Protein AF-A0A0G0LJ82-F1 (afdb_monomer_lite)

pLDDT: mean 88.76, std 12.35, range [34.19, 98.5]

Secondary structure (DSSP, 8-state):
-----S-HHHHHHHHHHHHHHHHHHHHHTTS-HHHHHHHHHHHHHHHHHHHHHHHHH-SS---HHHHHHHHHHHHHHHTT-S---HHHHHHHHHH-GGGGGSS-S-HHHHHHHHHHHHHHHHHHHHHHHHTTS-TTTTPPPEEEEE-TTSSEEEEEE-SHHHHHHHHHHHTS-S--SHHHHHHHHHTSEEEEEEEEPPEE-TTT--EE---EEEEEEEETTTTEEEEEEETTTEEP-TTSTTHHHHHHHHHHHTT-B-TTS-B----EE-GGGGTT----TTEEEETTEEEETTT--TTS---EEEEPP----TTS-HHHHHHHHHHHH-----GGGEESSGGG--TT--EEES---TTHHHH--TT--EEESSTTT-EEEEEEEEE-S--HHHHHHHHHHTT-EE-HHHHHHHHSTT----SS-EEEEEEEEETGGGT-SS--BHHHHHHHHHHTTEEPBPTTHHHHHHHH--SPPTT-EEEE-B--EE-TTS-EEEEEEEEETTEEEEEEEE--TT-B--TTSEEEEEEP-

Structure (mmCIF, N/CA/C/O backbone):
data_AF-A0A0G0LJ82-F1
#
_entry.id   AF-A0A0G0LJ82-F1
#
loop_
_atom_site.group_PDB
_atom_site.id
_atom_site.type_symbol
_atom_site.label_atom_id
_atom_site.label_alt_id
_atom_site.label_comp_id
_atom_site.label_asym_id
_atom_site.label_entity_id
_atom_site.label_seq_id
_atom_site.pdbx_PDB_ins_code
_atom_site.Cartn_x
_atom_site.Cartn_y
_atom_site.Cartn_z
_atom_site.occupancy
_atom_site.B_iso_or_equiv
_atom_site.auth_seq_id
_atom_site.auth_comp_id
_atom_site.auth_asym_id
_atom_site.auth_atom_id
_atom_site.pdbx_PDB_model_num
ATOM 1 N N . MET A 1 1 ? -52.781 -1.828 79.145 1.00 39.81 1 MET A N 1
ATOM 2 C CA . MET A 1 1 ? -52.392 -2.039 77.735 1.00 39.81 1 MET A CA 1
ATOM 3 C C . MET A 1 1 ? -51.006 -1.449 77.574 1.00 39.81 1 MET A C 1
ATOM 5 O O . MET A 1 1 ? -50.874 -0.244 77.427 1.00 39.81 1 MET A O 1
ATOM 9 N N . GLU A 1 2 ? -49.986 -2.283 77.754 1.00 34.19 2 GLU A N 1
ATOM 10 C CA . GLU A 1 2 ? -48.583 -1.895 77.612 1.00 34.19 2 GLU A CA 1
ATOM 11 C C . GLU A 1 2 ? -48.216 -1.796 76.129 1.00 34.19 2 GLU A C 1
ATOM 13 O O . GLU A 1 2 ? -48.426 -2.725 75.348 1.00 34.19 2 GLU A O 1
ATOM 18 N N . THR A 1 3 ? -47.672 -0.646 75.749 1.00 43.41 3 THR A N 1
ATOM 19 C CA . THR A 1 3 ? -47.044 -0.388 74.456 1.00 43.41 3 THR A CA 1
ATOM 20 C C . THR A 1 3 ? -45.694 -1.102 74.394 1.00 43.41 3 THR A C 1
ATOM 22 O O . THR A 1 3 ? -44.782 -0.774 75.152 1.00 43.41 3 THR A O 1
ATOM 25 N N . ARG A 1 4 ? -45.559 -2.077 73.487 1.00 34.19 4 ARG A N 1
ATOM 26 C CA . ARG A 1 4 ? -44.275 -2.722 73.166 1.00 34.19 4 ARG A CA 1
ATOM 27 C C . ARG A 1 4 ? -43.331 -1.724 72.474 1.00 34.19 4 ARG A C 1
ATOM 29 O O . ARG A 1 4 ? -43.790 -1.014 71.579 1.00 34.19 4 ARG A O 1
ATOM 36 N N . PRO A 1 5 ? -42.035 -1.682 72.828 1.00 40.28 5 PRO A N 1
ATOM 37 C CA . PRO A 1 5 ? -41.072 -0.799 72.186 1.00 40.28 5 PRO A CA 1
ATOM 38 C C . PRO A 1 5 ? -40.568 -1.359 70.846 1.00 40.28 5 PRO A C 1
ATOM 40 O O . PRO A 1 5 ? -40.416 -2.561 70.641 1.00 40.28 5 PRO A O 1
ATOM 43 N N . SER A 1 6 ? -40.298 -0.428 69.940 1.00 47.31 6 SER A N 1
ATOM 44 C CA . SER A 1 6 ? -39.827 -0.547 68.560 1.00 47.31 6 SER A CA 1
ATOM 45 C C . SER A 1 6 ? -38.332 -0.896 68.447 1.00 47.31 6 SER A C 1
ATOM 47 O O . SER A 1 6 ? -37.553 -0.121 67.897 1.00 47.31 6 SER A O 1
ATOM 49 N N . THR A 1 7 ? -37.901 -2.038 68.985 1.00 44.19 7 THR A N 1
ATOM 50 C CA . THR A 1 7 ? -36.481 -2.460 68.980 1.00 44.19 7 THR A CA 1
ATOM 51 C C . THR A 1 7 ? -36.127 -3.523 67.933 1.00 44.19 7 THR A C 1
ATOM 53 O O . THR A 1 7 ? -34.950 -3.701 67.628 1.00 44.19 7 THR A O 1
ATOM 56 N N . GLU A 1 8 ? -37.102 -4.195 67.311 1.00 40.41 8 GLU A N 1
ATOM 57 C CA . GLU A 1 8 ? -36.822 -5.272 66.339 1.00 40.41 8 GLU A CA 1
ATOM 58 C C . GLU A 1 8 ? -36.464 -4.780 64.924 1.00 40.41 8 GLU A C 1
ATOM 60 O O . GLU A 1 8 ? -35.706 -5.455 64.232 1.00 40.41 8 GLU A O 1
ATOM 65 N N . HIS A 1 9 ? -36.922 -3.595 64.496 1.00 43.38 9 HIS A N 1
ATOM 66 C CA . HIS A 1 9 ? -36.594 -3.062 63.159 1.00 43.38 9 HIS A CA 1
ATOM 67 C C . HIS A 1 9 ? -35.126 -2.595 63.058 1.00 43.38 9 HIS A C 1
ATOM 69 O O . HIS A 1 9 ? -34.461 -2.851 62.063 1.00 43.38 9 HIS A O 1
ATOM 75 N N . SER A 1 10 ? -34.572 -2.018 64.131 1.00 49.50 10 SER A N 1
ATOM 76 C CA . SER A 1 10 ? -33.207 -1.459 64.159 1.00 49.50 10 SER A CA 1
ATOM 77 C C . SER A 1 10 ? -32.081 -2.513 64.154 1.00 49.50 10 SER A C 1
ATOM 79 O O . SER A 1 10 ? -30.975 -2.225 63.693 1.00 49.50 10 SER A O 1
ATOM 81 N N . MET A 1 11 ? -32.326 -3.738 64.639 1.00 47.19 11 MET A N 1
ATOM 82 C CA . MET A 1 11 ? -31.302 -4.798 64.672 1.00 47.19 11 MET A CA 1
ATOM 83 C C . MET A 1 11 ? -31.089 -5.494 63.317 1.00 47.19 11 MET A C 1
ATOM 85 O O . MET A 1 11 ? -30.015 -6.057 63.085 1.00 47.19 11 MET A O 1
ATOM 89 N N . GLY A 1 12 ? -32.092 -5.475 62.430 1.00 54.50 12 GLY A N 1
ATOM 90 C CA . GLY A 1 12 ? -32.009 -6.060 61.087 1.00 54.50 12 GLY A CA 1
ATOM 91 C C . GLY A 1 12 ? -31.089 -5.271 60.155 1.00 54.50 12 GLY A C 1
ATOM 92 O O . GLY A 1 12 ? -30.239 -5.864 59.488 1.00 54.50 12 GLY A O 1
ATOM 93 N N . ASP A 1 13 ? -31.194 -3.942 60.190 1.00 60.66 13 ASP A N 1
ATOM 94 C CA . ASP A 1 13 ? -30.430 -3.024 59.336 1.00 60.66 13 ASP A CA 1
ATOM 95 C C . ASP A 1 13 ? -28.929 -3.015 59.677 1.00 60.66 13 ASP A C 1
ATOM 97 O O . ASP A 1 13 ? -28.075 -3.071 58.787 1.00 60.66 13 ASP A O 1
ATOM 101 N N . SER A 1 14 ? -28.582 -3.089 60.969 1.00 71.94 14 SER A N 1
ATOM 102 C CA . SER A 1 14 ? -27.181 -3.096 61.423 1.00 71.94 14 SER A CA 1
ATOM 103 C C . SER A 1 14 ? -26.389 -4.313 60.909 1.00 71.94 14 SER A C 1
ATOM 105 O O . SER A 1 14 ? -25.260 -4.181 60.433 1.00 71.94 14 SER A O 1
ATOM 107 N N . ARG A 1 15 ? -27.003 -5.509 60.897 1.00 81.50 15 ARG A N 1
ATOM 108 C CA . ARG A 1 15 ? -26.353 -6.742 60.399 1.00 81.50 15 ARG A CA 1
ATOM 109 C C . ARG A 1 15 ? -26.094 -6.709 58.893 1.00 81.50 15 ARG A C 1
ATOM 111 O O . ARG A 1 15 ? -25.115 -7.289 58.417 1.00 81.50 15 ARG A O 1
ATOM 118 N N . VAL A 1 16 ? -26.975 -6.065 58.129 1.00 82.25 16 VAL A N 1
ATOM 119 C CA . VAL A 1 16 ? -26.811 -5.923 56.676 1.00 82.25 16 VAL A CA 1
ATOM 120 C C . VAL A 1 16 ? -25.646 -4.984 56.372 1.00 82.25 16 VAL A C 1
ATOM 122 O O . VAL A 1 16 ? -24.791 -5.332 55.555 1.00 82.25 16 VAL A O 1
ATOM 125 N N . ILE A 1 17 ? -25.560 -3.848 57.066 1.00 89.44 17 ILE A N 1
ATOM 126 C CA . ILE A 1 17 ? -24.469 -2.878 56.910 1.00 89.44 17 ILE A CA 1
ATOM 127 C C . ILE A 1 17 ? -23.119 -3.503 57.288 1.00 89.44 17 ILE A C 1
ATOM 129 O O . ILE A 1 17 ? -22.165 -3.398 56.516 1.00 89.44 17 ILE A O 1
ATOM 133 N N . GLU A 1 18 ? -23.037 -4.226 58.410 1.00 91.12 18 GLU A N 1
ATOM 134 C CA . GLU A 1 18 ? -21.818 -4.946 58.812 1.00 91.12 18 GLU A CA 1
ATOM 135 C C . GLU A 1 18 ? -21.355 -5.940 57.743 1.00 91.12 18 GLU A C 1
ATOM 137 O O . GLU A 1 18 ? -20.173 -5.980 57.391 1.00 91.12 18 GLU A O 1
ATOM 142 N N . LYS A 1 19 ? -22.288 -6.707 57.164 1.00 93.12 19 LYS A N 1
ATOM 143 C CA . LYS A 1 19 ? -21.983 -7.638 56.072 1.00 93.12 19 LYS A CA 1
ATOM 144 C C . LYS A 1 19 ? -21.425 -6.909 54.846 1.00 93.12 19 LYS A C 1
ATOM 146 O O . LYS A 1 19 ? -20.472 -7.395 54.234 1.00 93.12 19 LYS A O 1
ATOM 151 N N . MET A 1 20 ? -22.006 -5.769 54.470 1.00 95.06 20 MET A N 1
ATOM 152 C CA . MET A 1 20 ? -21.538 -4.984 53.322 1.00 95.06 20 MET A CA 1
ATOM 153 C C . MET A 1 20 ? -20.147 -4.392 53.568 1.00 95.06 20 MET A C 1
ATOM 155 O O . MET A 1 20 ? -19.286 -4.487 52.693 1.00 95.06 20 MET A O 1
ATOM 1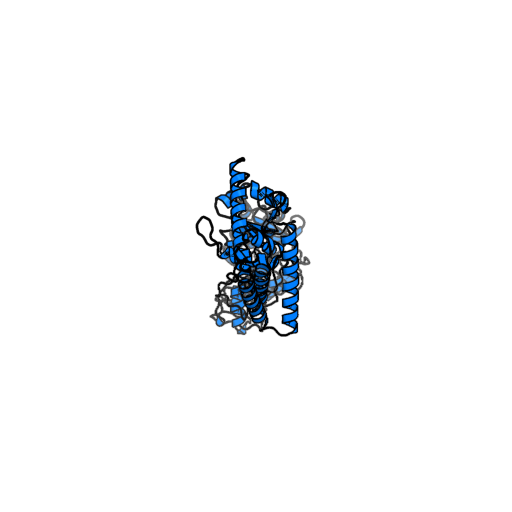59 N N . ASN A 1 21 ? -19.903 -3.857 54.766 1.00 92.50 21 ASN A N 1
ATOM 160 C CA . ASN A 1 21 ? -18.605 -3.308 55.164 1.00 92.50 21 ASN A CA 1
ATOM 161 C C . ASN A 1 21 ? -17.521 -4.391 55.209 1.00 92.50 21 ASN A C 1
ATOM 163 O O . ASN A 1 21 ? -16.420 -4.177 54.712 1.00 92.50 21 ASN A O 1
ATOM 167 N N . LYS A 1 22 ? -17.839 -5.593 55.703 1.00 94.06 22 LYS A N 1
ATOM 168 C CA . LYS A 1 22 ? -16.911 -6.728 55.637 1.00 94.06 22 LYS A CA 1
ATOM 169 C C . LYS A 1 22 ? -16.551 -7.078 54.191 1.00 94.06 22 LYS A C 1
ATOM 171 O O . LYS A 1 22 ? -15.378 -7.231 53.870 1.00 94.06 22 LYS A O 1
ATOM 176 N N . GLY A 1 23 ? -17.542 -7.137 53.300 1.00 94.50 23 GLY A N 1
ATOM 177 C CA . GLY A 1 23 ? -17.295 -7.377 51.877 1.00 94.50 23 GLY A CA 1
ATOM 178 C C . GLY A 1 23 ? -16.470 -6.271 51.204 1.00 94.50 23 GLY A C 1
ATOM 179 O O . GLY A 1 23 ? -15.741 -6.543 50.251 1.00 94.50 23 GLY A O 1
ATOM 180 N N . TYR A 1 24 ? -16.592 -5.027 51.676 1.00 95.62 24 TYR A N 1
ATOM 181 C CA . TYR A 1 24 ? -15.817 -3.887 51.186 1.00 95.62 24 TYR A CA 1
ATOM 182 C C . TYR A 1 24 ? -14.336 -4.057 51.537 1.00 95.62 24 TYR A C 1
ATOM 184 O O . TYR A 1 24 ? -13.478 -3.959 50.660 1.00 95.62 24 TYR A O 1
ATOM 192 N N . GLU A 1 25 ? -14.057 -4.406 52.793 1.00 95.56 25 GLU A N 1
ATOM 193 C CA . GLU A 1 25 ? -12.710 -4.716 53.273 1.00 95.56 25 GLU A CA 1
ATOM 194 C C . GLU A 1 25 ? -12.095 -5.898 52.516 1.00 95.56 25 GLU A C 1
ATOM 196 O O . GLU A 1 25 ? -10.965 -5.815 52.039 1.00 95.56 25 GLU A O 1
ATOM 201 N N . GLU A 1 26 ? -12.861 -6.974 52.319 1.00 95.00 26 GLU A N 1
ATOM 202 C CA . GLU A 1 26 ? -12.429 -8.150 51.554 1.00 95.00 26 GLU A CA 1
ATOM 203 C C . GLU A 1 26 ? -12.085 -7.813 50.093 1.00 95.00 26 GLU A C 1
ATOM 205 O O . GLU A 1 26 ? -11.117 -8.345 49.547 1.00 95.00 26 GLU A O 1
ATOM 210 N N . ALA A 1 27 ? -12.836 -6.911 49.452 1.00 92.94 27 ALA A N 1
ATOM 211 C CA . ALA A 1 27 ? -12.567 -6.493 48.075 1.00 92.94 27 ALA A CA 1
ATOM 212 C C . ALA A 1 27 ? -11.239 -5.726 47.936 1.00 92.94 27 ALA A C 1
ATOM 214 O O . ALA A 1 27 ? -10.601 -5.784 46.880 1.00 92.94 27 ALA A O 1
ATOM 215 N N . LEU A 1 28 ? -10.816 -5.025 48.992 1.00 94.12 28 LEU A N 1
ATOM 216 C CA . LEU A 1 28 ? -9.599 -4.212 49.010 1.00 94.12 28 LEU A CA 1
ATOM 217 C C . LEU A 1 28 ? -8.392 -4.909 49.654 1.00 94.12 28 LEU A C 1
ATOM 219 O O . LEU A 1 28 ? -7.258 -4.498 49.405 1.00 94.12 28 LEU A O 1
ATOM 223 N N . ALA A 1 29 ? -8.611 -5.977 50.426 1.00 93.94 29 ALA A N 1
ATOM 224 C CA . ALA A 1 29 ? -7.572 -6.749 51.110 1.00 93.94 29 ALA A CA 1
ATOM 225 C C . ALA A 1 29 ? -6.389 -7.208 50.224 1.00 93.94 29 ALA A C 1
ATOM 227 O O . ALA A 1 29 ? -5.268 -7.231 50.730 1.00 93.94 29 ALA A O 1
ATOM 228 N N . PRO A 1 30 ? -6.563 -7.536 48.924 1.00 94.62 30 PRO A N 1
ATOM 229 C CA . PRO A 1 30 ? -5.444 -7.958 48.077 1.00 94.62 30 PRO A CA 1
ATOM 230 C C . PRO A 1 30 ? -4.421 -6.859 47.733 1.00 94.62 30 PRO A C 1
ATOM 232 O O . PRO A 1 30 ? -3.380 -7.165 47.151 1.00 94.62 30 PRO A O 1
ATOM 235 N N . PHE A 1 31 ? -4.706 -5.581 48.007 1.00 92.94 31 PHE A N 1
ATOM 236 C CA . PHE A 1 31 ? -3.845 -4.468 47.599 1.00 92.94 31 PHE A CA 1
ATOM 237 C C . PHE A 1 31 ? -2.813 -4.089 48.669 1.00 92.94 31 PHE A C 1
ATOM 239 O O . PHE A 1 31 ? -3.089 -4.122 49.866 1.00 92.94 31 PHE A O 1
ATOM 246 N N . SER A 1 32 ? -1.627 -3.646 48.229 1.00 94.62 32 SER A N 1
ATOM 247 C CA . SER A 1 32 ? -0.642 -3.017 49.120 1.00 94.62 32 SER A CA 1
ATOM 248 C C . SER A 1 32 ? -1.210 -1.733 49.747 1.00 94.62 32 SER A C 1
ATOM 250 O O . SER A 1 32 ? -2.084 -1.115 49.132 1.00 94.62 32 SER A O 1
ATOM 252 N N . PRO A 1 33 ? -0.702 -1.272 50.907 1.00 94.00 33 PRO A N 1
ATOM 253 C CA . PRO A 1 33 ? -1.230 -0.089 51.595 1.00 94.00 33 PRO A CA 1
ATOM 254 C C . PRO A 1 33 ? -1.361 1.151 50.695 1.00 94.00 33 PRO A C 1
ATOM 256 O O . PRO A 1 33 ? -2.408 1.791 50.661 1.00 94.00 33 PRO A O 1
ATOM 259 N N . GLU A 1 34 ? -0.344 1.436 49.880 1.00 91.62 34 GLU A N 1
ATOM 260 C CA . GLU A 1 34 ? -0.338 2.571 48.945 1.00 91.62 34 GLU A CA 1
ATOM 261 C C . GLU A 1 34 ? -1.394 2.437 47.836 1.00 91.62 34 GLU A C 1
ATOM 263 O O . GLU A 1 34 ? -2.085 3.397 47.491 1.00 91.62 34 GLU A O 1
ATOM 268 N N . LYS A 1 35 ? -1.538 1.236 47.255 1.00 91.25 35 LYS A N 1
ATOM 269 C CA . LYS A 1 35 ? -2.548 0.980 46.216 1.00 91.25 35 LYS A CA 1
ATOM 270 C C . LYS A 1 35 ? -3.949 1.011 46.806 1.00 91.25 35 LYS A C 1
ATOM 272 O O . LYS A 1 35 ? -4.850 1.574 46.192 1.00 91.25 35 LYS A O 1
ATOM 277 N N . ARG A 1 36 ? -4.118 0.445 47.999 1.00 95.00 36 ARG A N 1
ATOM 278 C CA . ARG A 1 36 ? -5.369 0.459 48.748 1.00 95.00 36 ARG A CA 1
ATOM 279 C C . ARG A 1 36 ? -5.824 1.892 49.019 1.00 95.00 36 ARG A C 1
ATOM 281 O O . ARG A 1 36 ? -6.956 2.219 48.685 1.00 95.00 36 ARG A O 1
ATOM 288 N N . GLN A 1 37 ? -4.927 2.763 49.483 1.00 94.06 37 GLN A N 1
ATOM 289 C CA . GLN A 1 37 ? -5.230 4.177 49.712 1.00 94.06 37 GLN A CA 1
ATOM 290 C C . GLN A 1 37 ? -5.718 4.883 48.436 1.00 94.06 37 GLN A C 1
ATOM 292 O O . GLN A 1 37 ? -6.718 5.600 48.465 1.00 94.06 37 GLN A O 1
ATOM 297 N N . LYS A 1 38 ? -5.064 4.642 47.289 1.00 92.81 38 LYS A N 1
ATOM 298 C CA . LYS A 1 38 ? -5.510 5.189 45.994 1.00 92.81 38 LYS A CA 1
ATOM 299 C C . LYS A 1 38 ? -6.905 4.690 45.604 1.00 92.81 38 LYS A C 1
ATOM 301 O O . LYS A 1 38 ? -7.732 5.484 45.161 1.00 92.81 38 LYS A O 1
ATOM 306 N N . LYS A 1 39 ? -7.184 3.394 45.791 1.00 93.56 39 LYS A N 1
ATOM 307 C CA . LYS A 1 39 ? -8.504 2.803 45.510 1.00 93.56 39 LYS A CA 1
ATOM 308 C C . LYS A 1 39 ? -9.583 3.386 46.420 1.00 93.56 39 LYS A C 1
ATOM 310 O O . LYS A 1 39 ? -10.642 3.762 45.931 1.00 93.56 39 LYS A O 1
ATOM 315 N N . GLU A 1 40 ? -9.310 3.520 47.714 1.00 95.88 40 GLU A N 1
ATOM 316 C CA . GLU A 1 40 ? -10.223 4.141 48.681 1.00 95.88 40 GLU A CA 1
ATOM 317 C C . GLU A 1 40 ? -10.513 5.602 48.327 1.00 95.88 40 GLU A C 1
ATOM 319 O O . GLU A 1 40 ? -11.665 6.031 48.377 1.00 95.88 40 GLU A O 1
ATOM 324 N N . GLN A 1 41 ? -9.498 6.361 47.903 1.00 95.00 41 GLN A N 1
ATOM 325 C CA . GLN A 1 41 ? -9.680 7.736 47.443 1.00 95.00 41 GLN A CA 1
ATOM 326 C C . GLN A 1 41 ? -10.585 7.799 46.207 1.00 95.00 41 GLN A C 1
ATOM 328 O O . GLN A 1 41 ? -11.512 8.607 46.166 1.00 95.00 41 GLN A O 1
ATOM 333 N N . LEU A 1 42 ? -10.366 6.918 45.228 1.00 92.94 42 LEU A N 1
ATOM 334 C CA . LEU A 1 42 ? -11.190 6.833 44.025 1.00 92.94 42 LEU A CA 1
ATOM 335 C C . LEU A 1 42 ? -12.648 6.485 44.363 1.00 92.94 42 LEU A C 1
ATOM 337 O O . LEU A 1 42 ? -13.562 7.195 43.945 1.00 92.94 42 LEU A O 1
ATOM 341 N N . ILE A 1 43 ? -12.858 5.460 45.194 1.00 96.75 43 ILE A N 1
ATOM 342 C CA . ILE A 1 43 ? -14.182 5.058 45.685 1.00 96.75 43 ILE A CA 1
ATOM 343 C C . ILE A 1 43 ? -14.879 6.224 46.379 1.00 96.75 43 ILE A C 1
ATOM 345 O O . ILE A 1 43 ? -16.030 6.516 46.063 1.00 96.75 43 ILE A O 1
ATOM 349 N N . ASN A 1 44 ? -14.200 6.885 47.318 1.00 95.44 44 ASN A N 1
ATOM 350 C CA . ASN A 1 44 ? -14.780 7.977 48.091 1.00 95.44 44 ASN A CA 1
ATOM 351 C C . ASN A 1 44 ? -15.142 9.158 47.188 1.00 95.44 44 ASN A C 1
ATOM 353 O O . ASN A 1 44 ? -16.251 9.674 47.295 1.00 95.44 44 ASN A O 1
ATOM 357 N N . ASN A 1 45 ? -14.268 9.537 46.255 1.00 94.12 45 ASN A N 1
ATOM 358 C CA . ASN A 1 45 ? -14.539 10.618 45.310 1.00 94.12 45 ASN A CA 1
ATOM 359 C C . ASN A 1 45 ? -15.754 10.303 44.425 1.00 94.12 45 ASN A C 1
ATOM 361 O O . ASN A 1 45 ? -16.657 11.132 44.293 1.00 94.12 45 ASN A O 1
ATOM 365 N N . THR A 1 46 ? -15.819 9.093 43.856 1.00 93.50 46 THR A N 1
ATOM 366 C CA . THR A 1 46 ? -16.967 8.666 43.043 1.00 93.50 46 THR A CA 1
ATOM 367 C C . THR A 1 46 ? -18.245 8.608 43.877 1.00 93.50 46 THR A C 1
ATOM 369 O O . THR A 1 46 ? -19.273 9.134 43.459 1.00 93.50 46 THR A O 1
ATOM 372 N N . PHE A 1 47 ? -18.191 8.019 45.072 1.00 96.06 47 PHE A N 1
ATOM 373 C CA . PHE A 1 47 ? -19.338 7.907 45.968 1.00 96.06 47 PHE A CA 1
ATOM 374 C C . PHE A 1 47 ? -19.883 9.276 46.384 1.00 96.06 47 PHE A C 1
ATOM 376 O O . PHE A 1 47 ? -21.095 9.478 46.340 1.00 96.06 47 PHE A O 1
ATOM 383 N N . GLN A 1 48 ? -19.012 10.221 46.752 1.00 93.62 48 GLN A N 1
ATOM 384 C CA . GLN A 1 48 ? -19.417 11.576 47.133 1.00 93.62 48 GLN A CA 1
ATOM 385 C C . GLN A 1 48 ? -20.067 12.308 45.956 1.00 93.62 48 GLN A C 1
ATOM 387 O O . GLN A 1 48 ? -21.150 12.871 46.106 1.00 93.62 48 GLN A O 1
ATOM 392 N N . SER A 1 49 ? -19.468 12.214 44.764 1.00 91.38 49 SER A N 1
ATOM 393 C CA . SER A 1 49 ? -20.039 12.791 43.542 1.00 91.38 49 SER A CA 1
ATOM 394 C C . SER A 1 49 ? -21.436 12.235 43.239 1.00 91.38 49 SER A C 1
ATOM 396 O O . SER A 1 49 ? -22.369 12.999 42.989 1.00 91.38 49 SER A O 1
ATOM 398 N N . LEU A 1 50 ? -21.610 10.911 43.311 1.00 91.75 50 LEU A N 1
ATOM 399 C CA . LEU A 1 50 ? -22.906 10.264 43.093 1.00 91.75 50 LEU A CA 1
ATOM 400 C C . LEU A 1 50 ? -23.926 10.663 44.162 1.00 91.75 50 LEU A C 1
ATOM 402 O O . LEU A 1 50 ? -25.043 11.037 43.820 1.00 91.75 50 LEU A O 1
ATOM 406 N N . SER A 1 51 ? -23.539 10.624 45.437 1.00 90.12 51 SER A N 1
ATOM 407 C CA . SER A 1 51 ? -24.426 10.950 46.560 1.00 90.12 51 SER A CA 1
ATOM 408 C C . SER A 1 51 ? -24.941 12.383 46.461 1.00 90.12 51 SER A C 1
ATOM 410 O O . SER A 1 51 ? -26.141 12.609 46.592 1.00 90.12 51 SER A O 1
ATOM 412 N N . GLN A 1 52 ? -24.067 13.340 46.132 1.00 88.69 52 GLN A N 1
ATOM 413 C CA . GLN A 1 52 ? -24.452 14.736 45.938 1.00 88.69 52 GLN A CA 1
ATOM 414 C C . GLN A 1 52 ? -25.439 14.904 44.773 1.00 88.69 52 GLN A C 1
ATOM 416 O O . GLN A 1 52 ? -26.442 15.608 44.904 1.00 88.69 52 GLN A O 1
ATOM 421 N N . ARG A 1 53 ? -25.185 14.241 43.637 1.00 88.56 53 ARG A N 1
ATOM 422 C CA . ARG A 1 53 ? -26.069 14.295 42.461 1.00 88.56 53 ARG A CA 1
ATOM 423 C C . ARG A 1 53 ? -27.433 13.663 42.735 1.00 88.56 53 ARG A C 1
ATOM 425 O O . ARG A 1 53 ? -28.446 14.215 42.314 1.00 88.56 53 ARG A O 1
ATOM 432 N N . ILE A 1 54 ? -27.470 12.544 43.459 1.00 87.50 54 ILE A N 1
ATOM 433 C CA . ILE A 1 54 ? -28.719 11.856 43.815 1.00 87.50 54 ILE A CA 1
ATOM 434 C C . ILE A 1 54 ? -29.527 12.699 44.804 1.00 87.50 54 ILE A C 1
ATOM 436 O O . ILE A 1 54 ? -30.709 12.936 44.561 1.00 87.50 54 ILE A O 1
ATOM 440 N N . ALA A 1 55 ? -28.879 13.239 45.841 1.00 84.56 55 ALA A N 1
ATOM 441 C CA . ALA A 1 55 ? -29.517 14.134 46.807 1.00 84.56 55 ALA A CA 1
ATOM 442 C C . ALA A 1 55 ? -30.098 15.394 46.143 1.00 84.56 55 ALA A C 1
ATOM 444 O O . ALA A 1 55 ? -31.181 15.838 46.506 1.00 84.56 55 ALA A O 1
ATOM 445 N N . THR A 1 56 ? -29.405 15.943 45.139 1.00 84.50 56 THR A N 1
ATOM 446 C CA . THR A 1 56 ? -29.867 17.125 44.391 1.00 84.50 56 THR A CA 1
ATOM 447 C C . THR A 1 56 ? -31.088 16.821 43.519 1.00 84.50 56 THR A C 1
ATOM 449 O O . THR A 1 56 ? -31.934 17.688 43.322 1.00 84.50 56 THR A O 1
ATOM 452 N N . ARG A 1 57 ? -31.181 15.606 42.965 1.00 79.81 57 ARG A N 1
ATOM 453 C CA . ARG A 1 57 ? -32.250 15.222 42.036 1.00 79.81 57 ARG A CA 1
ATOM 454 C C . ARG A 1 57 ? -33.540 14.801 42.748 1.00 79.81 57 ARG A C 1
ATOM 456 O O . ARG A 1 57 ? -34.613 15.094 42.244 1.00 79.81 57 ARG A O 1
ATOM 463 N N . GLY A 1 58 ? -33.437 14.141 43.905 1.00 74.31 58 GLY A N 1
ATOM 464 C CA . GLY A 1 58 ? -34.586 13.788 44.753 1.00 74.31 58 GLY A CA 1
ATOM 465 C C . GLY A 1 58 ? -35.414 12.572 44.303 1.00 74.31 58 GLY A C 1
ATOM 466 O O . GLY A 1 58 ? -36.399 12.244 44.956 1.00 74.31 58 GLY A O 1
ATOM 467 N N . ASP A 1 59 ? -35.018 11.879 43.229 1.00 69.38 59 ASP A N 1
ATOM 468 C CA . ASP A 1 59 ? -35.785 10.762 42.644 1.00 69.38 59 ASP A CA 1
ATOM 469 C C . ASP A 1 59 ? -35.781 9.481 43.504 1.00 69.38 59 ASP A C 1
ATOM 471 O O . ASP A 1 59 ? -36.683 8.650 43.389 1.00 69.38 59 ASP A O 1
ATOM 475 N N . PHE A 1 60 ? -34.759 9.279 44.345 1.00 80.31 60 PHE A N 1
ATOM 476 C CA . PHE A 1 60 ? -34.694 8.165 45.294 1.00 80.31 60 PHE A CA 1
ATOM 477 C C . PHE A 1 60 ? -33.724 8.448 46.448 1.00 80.31 60 PHE A C 1
ATOM 479 O O . PHE A 1 60 ? -32.748 9.182 46.298 1.00 80.31 60 PHE A O 1
ATOM 486 N N . GLU A 1 61 ? -33.975 7.820 47.598 1.00 84.69 61 GLU A N 1
ATOM 487 C CA . GLU A 1 61 ? -33.171 7.991 48.809 1.00 84.69 61 GLU A CA 1
ATOM 488 C C . GLU A 1 61 ? -32.010 6.984 48.891 1.00 84.69 61 GLU A C 1
ATOM 490 O O . GLU A 1 61 ? -32.165 5.787 48.606 1.00 84.69 61 GLU A O 1
ATOM 495 N N . LEU A 1 62 ? -30.841 7.477 49.311 1.00 88.56 62 LEU A N 1
ATOM 496 C CA . LEU A 1 62 ? -29.646 6.687 49.618 1.00 88.56 62 LEU A CA 1
ATOM 497 C C . LEU A 1 62 ? -29.581 6.422 51.129 1.00 88.56 62 LEU A C 1
ATOM 499 O O . LEU A 1 62 ? -28.821 7.067 51.853 1.00 88.56 62 LEU A O 1
ATOM 503 N N . THR A 1 63 ? -30.391 5.467 51.591 1.00 91.69 63 THR A N 1
ATOM 504 C CA . THR A 1 63 ? -30.375 4.997 52.986 1.00 91.69 63 THR A CA 1
ATOM 505 C C . THR A 1 63 ? -28.994 4.437 53.365 1.00 91.69 63 THR A C 1
ATOM 507 O O . THR A 1 63 ? -28.221 4.066 52.470 1.00 91.69 63 THR A O 1
ATOM 510 N N . PRO A 1 64 ? -28.643 4.343 54.660 1.00 92.62 64 PRO A N 1
ATOM 511 C CA . PRO A 1 64 ? -27.361 3.783 55.098 1.00 92.62 64 PRO A CA 1
ATOM 512 C C . PRO A 1 64 ? -27.042 2.405 54.491 1.00 92.62 64 PRO A C 1
ATOM 514 O O . PRO A 1 64 ? -25.902 2.145 54.097 1.00 92.62 64 PRO A O 1
ATOM 517 N N . GLU A 1 65 ? -28.048 1.547 54.313 1.00 92.00 65 GLU A N 1
ATOM 518 C CA . GLU A 1 65 ? -27.907 0.227 53.689 1.00 92.00 65 GLU A CA 1
ATOM 519 C C . GLU A 1 65 ? -27.522 0.363 52.212 1.00 92.00 65 GLU A C 1
ATOM 521 O O . GLU A 1 65 ? -26.550 -0.243 51.755 1.00 92.00 65 GLU A O 1
ATOM 526 N N . ARG A 1 66 ? -28.235 1.214 51.461 1.00 93.00 66 ARG A N 1
ATOM 527 C CA . ARG A 1 66 ? -27.942 1.498 50.047 1.00 93.00 66 ARG A CA 1
ATOM 528 C C . ARG A 1 66 ? -26.571 2.143 49.862 1.00 93.00 66 ARG A C 1
ATOM 530 O O . ARG A 1 66 ? -25.883 1.843 48.885 1.00 93.00 66 ARG A O 1
ATOM 537 N N . GLN A 1 67 ? -26.143 2.989 50.801 1.00 94.56 67 GLN A N 1
ATOM 538 C CA . GLN A 1 67 ? -24.799 3.570 50.813 1.00 94.56 67 GLN A CA 1
ATOM 539 C C . GLN A 1 67 ? -23.728 2.486 50.968 1.00 94.56 67 GLN A C 1
ATOM 541 O O . GLN A 1 67 ? -22.764 2.465 50.197 1.00 94.56 67 GLN A O 1
ATOM 546 N N . ALA A 1 68 ? -23.915 1.560 51.912 1.00 94.94 68 ALA A N 1
ATOM 547 C CA . ALA A 1 68 ? -22.996 0.448 52.134 1.00 94.94 68 ALA A CA 1
ATOM 548 C C . ALA A 1 68 ? -22.930 -0.488 50.911 1.00 94.94 68 ALA A C 1
ATOM 550 O O . ALA A 1 68 ? -21.842 -0.858 50.462 1.00 94.94 68 ALA A O 1
ATOM 551 N N . VAL A 1 69 ? -24.080 -0.798 50.299 1.00 96.06 69 VAL A N 1
ATOM 552 C CA . VAL A 1 69 ? -24.157 -1.590 49.060 1.00 96.06 69 VAL A CA 1
ATOM 553 C C . VAL A 1 69 ? -23.446 -0.887 47.899 1.00 96.06 69 VAL A C 1
ATOM 555 O O . VAL A 1 69 ? -22.665 -1.520 47.183 1.00 96.06 69 VAL A O 1
ATOM 558 N N . LEU A 1 70 ? -23.674 0.416 47.696 1.00 95.81 70 LEU A N 1
ATOM 559 C CA . LEU A 1 70 ? -23.029 1.177 46.623 1.00 95.81 70 LEU A CA 1
ATOM 560 C C . LEU A 1 70 ? -21.507 1.229 46.810 1.00 95.81 70 LEU A C 1
ATOM 562 O O . LEU A 1 70 ? -20.772 0.981 45.854 1.00 95.81 70 LEU A O 1
ATOM 566 N N . ARG A 1 71 ? -21.026 1.477 48.036 1.00 96.38 71 ARG A N 1
ATOM 567 C CA . ARG A 1 71 ? -19.590 1.460 48.368 1.00 96.38 71 ARG A CA 1
ATOM 568 C C . ARG A 1 71 ? -18.955 0.102 48.087 1.00 96.38 71 ARG A C 1
ATOM 570 O O . ARG A 1 71 ? -17.910 0.048 47.442 1.00 96.38 71 ARG A O 1
ATOM 577 N N . LEU A 1 72 ? -19.604 -0.993 48.486 1.00 97.31 72 LEU A N 1
ATOM 578 C CA . LEU A 1 72 ? -19.152 -2.351 48.174 1.00 97.31 72 LEU A CA 1
ATOM 579 C C . LEU A 1 72 ? -19.061 -2.594 46.661 1.00 97.31 72 LEU A C 1
ATOM 581 O O . LEU A 1 72 ? -18.076 -3.144 46.165 1.00 97.31 72 LEU A O 1
ATOM 585 N N . LYS A 1 73 ? -20.082 -2.189 45.900 1.00 97.50 73 LYS A N 1
ATOM 586 C CA . LYS A 1 73 ? -20.090 -2.357 44.440 1.00 97.50 73 LYS A CA 1
ATOM 587 C C . LYS A 1 73 ? -19.008 -1.520 43.756 1.00 97.50 73 LYS A C 1
ATOM 589 O O . LYS A 1 73 ? -18.378 -2.025 42.829 1.00 97.50 73 LYS A O 1
ATOM 594 N N . LEU A 1 74 ? -18.759 -0.295 44.227 1.00 96.88 74 LEU A N 1
ATOM 595 C CA . LEU A 1 74 ? -17.642 0.539 43.772 1.00 96.88 74 LEU A CA 1
ATOM 596 C C . LEU A 1 74 ? -16.298 -0.127 44.079 1.00 96.88 74 LEU A C 1
ATOM 598 O O . LEU A 1 74 ? -15.463 -0.219 43.186 1.00 96.88 74 LEU A O 1
ATOM 602 N N . ALA A 1 75 ? -16.111 -0.675 45.283 1.00 96.12 75 ALA A N 1
ATOM 603 C CA . ALA A 1 75 ? -14.890 -1.400 45.638 1.00 96.12 75 ALA A CA 1
ATOM 604 C C . ALA A 1 75 ? -14.646 -2.608 44.722 1.00 96.12 75 ALA A C 1
ATOM 606 O O . ALA A 1 75 ? -13.560 -2.759 44.171 1.00 96.12 75 ALA A O 1
ATOM 607 N N . ARG A 1 76 ? -15.677 -3.425 44.471 1.00 95.81 76 ARG A N 1
ATOM 608 C CA . ARG A 1 76 ? -15.602 -4.565 43.538 1.00 95.81 76 ARG A CA 1
ATOM 609 C C . ARG A 1 76 ? -15.334 -4.139 42.091 1.00 95.81 76 ARG A C 1
ATOM 611 O O . ARG A 1 76 ? -14.667 -4.867 41.359 1.00 95.81 76 ARG A O 1
ATOM 618 N N . HIS A 1 77 ? -15.865 -2.994 41.657 1.00 93.69 77 HIS A N 1
ATOM 619 C CA . HIS A 1 77 ? -15.593 -2.437 40.326 1.00 93.69 77 HIS A CA 1
ATOM 620 C C . HIS A 1 77 ? -14.139 -1.981 40.224 1.00 93.69 77 HIS A C 1
ATOM 622 O O . HIS A 1 77 ? -13.409 -2.432 39.340 1.00 93.69 77 HIS A O 1
ATOM 628 N N . PHE A 1 78 ? -13.685 -1.181 41.189 1.00 93.50 78 PHE A N 1
ATOM 629 C CA . PHE A 1 78 ? -12.325 -0.662 41.196 1.00 93.50 78 PHE A CA 1
ATOM 630 C C . PHE A 1 78 ? -11.259 -1.705 41.537 1.00 93.50 78 PHE A C 1
ATOM 632 O O . PHE A 1 78 ? -10.075 -1.504 41.280 1.00 93.50 78 PHE A O 1
ATOM 639 N N . GLN A 1 79 ? -11.656 -2.873 42.035 1.00 90.25 79 GLN A N 1
ATOM 640 C CA . GLN A 1 79 ? -10.766 -4.025 42.113 1.00 90.25 79 GLN A CA 1
ATOM 641 C C . GLN A 1 79 ? -10.266 -4.454 40.721 1.00 90.25 79 GLN A C 1
ATOM 643 O O . GLN A 1 79 ? -9.155 -4.963 40.598 1.00 90.25 79 GLN A O 1
ATOM 648 N N . LYS A 1 80 ? -11.079 -4.246 39.674 1.00 85.62 80 LYS A N 1
ATOM 649 C CA . LYS A 1 80 ? -10.816 -4.717 38.305 1.00 85.62 80 LYS A CA 1
ATOM 650 C C . LYS A 1 80 ? -10.352 -3.622 37.344 1.00 85.62 80 LYS A C 1
ATOM 652 O O . LYS A 1 80 ? -9.715 -3.939 36.348 1.00 85.62 80 LYS A O 1
ATOM 657 N N . THR A 1 81 ? -10.687 -2.362 37.610 1.00 84.69 81 THR A N 1
ATOM 658 C CA . THR A 1 81 ? -10.360 -1.205 36.758 1.00 84.69 81 THR A CA 1
ATOM 659 C C . THR A 1 81 ? -10.141 0.049 37.612 1.00 84.69 81 THR A C 1
ATOM 661 O O . THR A 1 81 ? -10.480 0.048 38.787 1.00 84.69 81 THR A O 1
ATOM 664 N N . ASP A 1 82 ? -9.554 1.110 37.067 1.00 85.44 82 ASP A N 1
ATOM 665 C CA . ASP A 1 82 ? -9.472 2.436 37.707 1.00 85.44 82 ASP A CA 1
ATOM 666 C C . ASP A 1 82 ? -10.427 3.457 37.069 1.00 85.44 82 ASP A C 1
ATOM 668 O O . ASP A 1 82 ? -10.476 4.617 37.469 1.00 85.44 82 ASP A O 1
ATOM 672 N N . GLU A 1 83 ? -11.221 3.025 36.090 1.00 81.75 83 GLU A N 1
ATOM 673 C CA . GLU A 1 83 ? -12.047 3.909 35.278 1.00 81.75 83 GLU A CA 1
ATOM 674 C C . GLU A 1 83 ? -13.541 3.713 35.551 1.00 81.75 83 GLU A C 1
ATOM 676 O O . GLU A 1 83 ? -14.061 2.593 35.649 1.00 81.75 83 GLU A O 1
ATOM 681 N N . VAL A 1 84 ? -14.249 4.836 35.647 1.00 81.56 84 VAL A N 1
ATOM 682 C CA . VAL A 1 84 ? -15.709 4.909 35.624 1.00 81.56 84 VAL A CA 1
ATOM 683 C C . VAL A 1 84 ? -16.121 6.301 35.150 1.00 81.56 84 VAL A C 1
ATOM 685 O O . VAL A 1 84 ? -15.532 7.285 35.588 1.00 81.56 84 VAL A O 1
ATOM 688 N N . ASP A 1 85 ? -17.131 6.401 34.282 1.00 78.31 85 ASP A N 1
ATOM 689 C CA . ASP A 1 85 ? -17.797 7.677 33.990 1.00 78.31 85 ASP A CA 1
ATOM 690 C C . ASP A 1 85 ? -18.878 7.918 35.060 1.00 78.31 85 ASP A C 1
ATOM 692 O O . ASP A 1 85 ? -19.915 7.239 35.043 1.00 78.31 85 ASP A O 1
ATOM 696 N N . PRO A 1 86 ? -18.691 8.878 35.990 1.00 78.19 86 PRO A N 1
ATOM 697 C CA . PRO A 1 86 ? -19.653 9.126 37.060 1.00 78.19 86 PRO A CA 1
ATOM 698 C C . PRO A 1 86 ? -21.017 9.591 36.545 1.00 78.19 86 PRO A C 1
ATOM 700 O O . PRO A 1 86 ? -22.008 9.461 37.257 1.00 78.19 86 PRO A O 1
ATOM 703 N N . SER A 1 87 ? -21.092 10.151 35.333 1.00 75.88 87 SER A N 1
ATOM 704 C CA . SER A 1 87 ? -22.360 10.576 34.729 1.00 75.88 87 SER A CA 1
ATOM 705 C C . SER A 1 87 ? -23.143 9.393 34.187 1.00 75.88 87 SER A C 1
ATOM 707 O O . SER A 1 87 ? -24.300 9.229 34.556 1.00 75.88 87 SER A O 1
ATOM 709 N N . THR A 1 88 ? -22.497 8.514 33.420 1.00 75.75 88 THR A N 1
ATOM 710 C CA . THR A 1 88 ? -23.138 7.278 32.945 1.00 75.75 88 THR A CA 1
ATOM 711 C C . THR A 1 88 ? -23.583 6.394 34.114 1.00 75.75 88 THR A C 1
ATOM 713 O O . THR A 1 88 ? -24.691 5.859 34.102 1.00 75.75 88 THR A O 1
ATOM 716 N N . LEU A 1 89 ? -22.756 6.269 35.159 1.00 85.44 89 LEU A N 1
ATOM 717 C CA . LEU A 1 89 ? -23.124 5.503 36.349 1.00 85.44 89 LEU A CA 1
ATOM 718 C C . LEU A 1 89 ? -24.296 6.140 37.113 1.00 85.44 89 LEU A C 1
ATOM 720 O O . LEU A 1 89 ? -25.200 5.425 37.543 1.00 85.44 89 LEU A O 1
ATOM 724 N N . PHE A 1 90 ? -24.306 7.467 37.265 1.00 85.81 90 PHE A N 1
ATOM 725 C CA . PHE A 1 90 ? -25.429 8.185 37.868 1.00 85.81 90 PHE A CA 1
ATOM 726 C C . PHE A 1 90 ? -26.733 7.944 37.098 1.00 85.81 90 PHE A C 1
ATOM 728 O O . PHE A 1 90 ? -27.727 7.543 37.701 1.00 85.81 90 PHE A O 1
ATOM 735 N N . ASP A 1 91 ? -26.717 8.117 35.776 1.00 79.12 91 ASP A N 1
ATOM 736 C CA . ASP A 1 91 ? -27.900 7.944 34.928 1.00 79.12 91 ASP A CA 1
ATOM 737 C C . ASP A 1 91 ? -28.439 6.509 34.995 1.00 79.12 91 ASP A C 1
ATOM 739 O O . ASP A 1 91 ? -29.648 6.295 35.126 1.00 79.12 91 ASP A O 1
ATOM 743 N N . ALA A 1 92 ? -27.541 5.521 35.005 1.00 83.56 92 ALA A N 1
ATOM 744 C CA . ALA A 1 92 ? -27.906 4.117 35.127 1.00 83.56 92 ALA A CA 1
ATOM 745 C C . ALA A 1 92 ? -28.517 3.775 36.502 1.00 83.56 92 ALA A C 1
ATOM 747 O O . ALA A 1 92 ? -29.469 2.993 36.580 1.00 83.56 92 ALA A O 1
ATOM 748 N N . LEU A 1 93 ? -27.997 4.368 37.585 1.00 89.44 93 LEU A N 1
ATOM 749 C CA . LEU A 1 93 ? -28.537 4.206 38.940 1.00 89.44 93 LEU A CA 1
ATOM 750 C C . LEU A 1 93 ? -29.916 4.851 39.085 1.00 89.44 93 LEU A C 1
ATOM 752 O O . LEU A 1 93 ? -30.798 4.244 39.685 1.00 89.44 93 LEU A O 1
ATOM 756 N N . VAL A 1 94 ? -30.123 6.036 38.508 1.00 85.62 94 VAL A N 1
ATOM 757 C CA . VAL A 1 94 ? -31.437 6.693 38.519 1.00 85.62 94 VAL A CA 1
ATOM 758 C C . VAL A 1 94 ? -32.459 5.912 37.692 1.00 85.62 94 VAL A C 1
ATOM 760 O O . VAL A 1 94 ? -33.611 5.793 38.097 1.00 85.62 94 VAL A O 1
ATOM 763 N N . GLU A 1 95 ? -32.056 5.333 36.558 1.00 83.56 95 GLU A N 1
ATOM 764 C CA . GLU A 1 95 ? -32.952 4.490 35.759 1.00 83.56 95 GLU A CA 1
ATOM 765 C C . GLU A 1 95 ? -33.314 3.173 36.471 1.00 83.56 95 GLU A C 1
ATOM 767 O O . GLU A 1 95 ? -34.415 2.651 36.291 1.00 83.56 95 GLU A O 1
ATOM 772 N N . THR A 1 96 ? -32.400 2.618 37.275 1.00 88.19 96 THR A N 1
ATOM 773 C CA . THR A 1 96 ? -32.590 1.330 37.963 1.00 88.19 96 THR A CA 1
ATOM 774 C C . THR A 1 96 ? -32.284 1.443 39.466 1.00 88.19 96 THR A C 1
ATOM 776 O O . THR A 1 96 ? -31.352 0.800 39.955 1.00 88.19 96 THR A O 1
ATOM 779 N N . PRO A 1 97 ? -33.081 2.193 40.249 1.00 88.94 97 PRO A N 1
ATOM 780 C CA . PRO A 1 97 ? -32.760 2.503 41.647 1.00 88.94 97 PRO A CA 1
ATOM 781 C C . PRO A 1 97 ? -32.722 1.255 42.540 1.00 88.94 97 PRO A C 1
ATOM 783 O O . PRO A 1 97 ? -31.930 1.178 43.474 1.00 88.94 97 PRO A O 1
ATOM 786 N N . LYS A 1 98 ? -33.497 0.215 42.199 1.00 90.75 98 LYS A N 1
ATOM 787 C CA . LYS A 1 98 ? -33.493 -1.071 42.919 1.00 90.75 98 LYS A CA 1
ATOM 788 C C . LYS A 1 98 ? -32.177 -1.849 42.802 1.00 90.75 98 LYS A C 1
ATOM 790 O O . LYS A 1 98 ? -31.964 -2.825 43.515 1.00 90.75 98 LYS A O 1
ATOM 795 N N . PHE A 1 99 ? -31.276 -1.452 41.902 1.00 93.25 99 PHE A N 1
ATOM 796 C CA . PHE A 1 99 ? -29.987 -2.121 41.718 1.00 93.25 99 PHE A CA 1
ATOM 797 C C . PHE A 1 99 ? -29.105 -2.069 42.979 1.00 93.25 99 PHE A C 1
ATOM 799 O O . PHE A 1 99 ? -28.318 -2.989 43.217 1.00 93.25 99 PHE A O 1
ATOM 806 N N . ILE A 1 100 ? -29.246 -1.022 43.798 1.00 93.50 100 ILE A N 1
ATOM 807 C CA . ILE A 1 100 ? -28.513 -0.867 45.063 1.00 93.50 100 ILE A CA 1
ATOM 808 C C . ILE A 1 100 ? -29.286 -1.378 46.287 1.00 93.50 100 ILE A C 1
ATOM 810 O O . ILE A 1 100 ? -28.814 -1.205 47.404 1.00 93.50 100 ILE A O 1
ATOM 814 N N . ASP A 1 101 ? -30.414 -2.071 46.094 1.00 92.31 101 ASP A N 1
ATOM 815 C CA . ASP A 1 101 ? -31.129 -2.757 47.184 1.00 92.31 101 ASP A CA 1
ATOM 816 C C . ASP A 1 101 ? -30.461 -4.089 47.563 1.00 92.31 101 ASP A C 1
ATOM 818 O O . ASP A 1 101 ? -30.739 -4.662 48.612 1.00 92.31 101 ASP A O 1
ATOM 822 N N . THR A 1 102 ? -29.583 -4.619 46.700 1.00 92.56 102 THR A N 1
ATOM 823 C CA . THR A 1 102 ? -28.877 -5.885 46.938 1.00 92.56 102 THR A CA 1
ATOM 824 C C . THR A 1 102 ? -27.418 -5.802 46.504 1.00 92.56 102 THR A C 1
ATOM 826 O O . THR A 1 102 ? -27.054 -5.066 45.586 1.00 92.56 102 THR A O 1
ATOM 829 N N . ASP A 1 103 ? -26.559 -6.632 47.090 1.00 90.50 103 ASP A N 1
ATOM 830 C CA . ASP A 1 103 ? -25.141 -6.720 46.728 1.00 90.50 103 ASP A CA 1
ATOM 831 C C . ASP A 1 103 ? -24.876 -7.465 45.404 1.00 90.50 103 ASP A C 1
ATOM 833 O O . ASP A 1 103 ? -23.739 -7.483 44.924 1.00 90.50 103 ASP A O 1
ATOM 837 N N . LYS A 1 104 ? -25.916 -8.019 44.768 1.00 91.56 104 LYS A N 1
ATOM 838 C CA . LYS A 1 104 ? -25.835 -8.787 43.516 1.00 91.56 104 LYS A CA 1
ATOM 839 C C . LYS A 1 104 ? -25.691 -7.897 42.279 1.00 91.56 104 LYS A C 1
ATOM 841 O O . LYS A 1 104 ? -26.261 -6.814 42.208 1.00 91.56 104 LYS A O 1
ATOM 846 N N . GLY A 1 105 ? -24.972 -8.385 41.267 1.00 87.62 105 GLY A N 1
ATOM 847 C CA . GLY A 1 105 ? -24.745 -7.671 40.002 1.00 87.62 105 GLY A CA 1
ATOM 848 C C . GLY A 1 105 ? -23.585 -6.667 40.054 1.00 87.62 105 GLY A C 1
ATOM 849 O O . GLY A 1 105 ? -23.200 -6.195 41.125 1.00 87.62 105 GLY A O 1
ATOM 850 N N . SER A 1 106 ? -23.010 -6.362 38.885 1.00 92.12 106 SER A N 1
ATOM 851 C CA . SER A 1 106 ? -21.841 -5.483 38.729 1.00 92.12 106 SER A CA 1
ATOM 852 C C . SER A 1 106 ? -22.206 -4.124 38.124 1.00 92.12 106 SER A C 1
ATOM 854 O O . SER A 1 106 ? -23.136 -4.029 37.323 1.00 92.12 106 SER A O 1
ATOM 856 N N . LEU A 1 107 ? -21.444 -3.079 38.476 1.00 89.38 107 LEU A N 1
ATOM 857 C CA . LEU A 1 107 ? -21.614 -1.735 37.902 1.00 89.38 107 LEU A CA 1
ATOM 858 C C . LEU A 1 107 ? -21.383 -1.730 36.391 1.00 89.38 107 LEU A C 1
ATOM 860 O O . LEU A 1 107 ? -22.151 -1.114 35.662 1.00 89.38 107 LEU A O 1
ATOM 864 N N . MET A 1 108 ? -20.389 -2.486 35.916 1.00 81.50 108 MET A N 1
ATOM 865 C CA . MET A 1 108 ? -20.138 -2.678 34.486 1.00 81.50 108 MET A CA 1
ATOM 866 C C . MET A 1 108 ? -21.394 -3.157 33.747 1.00 81.50 108 MET A C 1
ATOM 868 O O . MET A 1 108 ? -21.805 -2.541 32.770 1.00 81.50 108 MET A O 1
ATOM 872 N N . ARG A 1 109 ? -22.071 -4.194 34.263 1.00 80.50 109 ARG A N 1
ATOM 873 C CA . ARG A 1 109 ? -23.277 -4.727 33.620 1.00 80.50 109 ARG A CA 1
ATOM 874 C C . ARG A 1 109 ? -24.454 -3.753 33.683 1.00 80.50 109 ARG A C 1
ATOM 876 O O . ARG A 1 109 ? -25.235 -3.692 32.739 1.00 80.50 109 ARG A O 1
ATOM 883 N N . LEU A 1 110 ? -24.588 -3.001 34.776 1.00 85.69 110 LEU A N 1
ATOM 884 C CA . LEU A 1 110 ? -25.605 -1.954 34.891 1.00 85.69 110 LEU A CA 1
ATOM 885 C C . LEU A 1 110 ? -25.411 -0.879 33.808 1.00 85.69 110 LEU A C 1
ATOM 887 O O . LEU A 1 110 ? -26.367 -0.540 33.114 1.00 85.69 110 LEU A O 1
ATOM 891 N N . MET A 1 111 ? -24.180 -0.386 33.642 1.00 81.06 111 MET A N 1
ATOM 892 C CA . MET A 1 111 ? -23.848 0.630 32.638 1.00 81.06 111 MET A CA 1
ATOM 893 C C . MET A 1 111 ? -24.048 0.105 31.208 1.00 81.06 111 MET A C 1
ATOM 895 O O . MET A 1 111 ? -24.647 0.805 30.398 1.00 81.06 111 MET A O 1
ATOM 899 N N . GLU A 1 112 ? -23.655 -1.141 30.916 1.00 68.88 112 GLU A N 1
ATOM 900 C CA . GLU A 1 112 ? -23.920 -1.787 29.617 1.00 68.88 112 GLU A CA 1
ATOM 901 C C . GLU A 1 112 ? -25.419 -1.833 29.291 1.00 68.88 112 GLU A C 1
ATOM 903 O O . GLU A 1 112 ? -25.839 -1.457 28.197 1.00 68.88 112 GLU A O 1
ATOM 908 N N . VAL A 1 113 ? -26.247 -2.283 30.241 1.00 69.62 113 VAL A N 1
ATOM 909 C CA . VAL A 1 113 ? -27.701 -2.386 30.042 1.00 69.62 113 VAL A CA 1
ATOM 910 C C . VAL A 1 113 ? -28.327 -1.002 29.853 1.00 69.62 113 VAL A C 1
ATOM 912 O O . VAL A 1 113 ? -29.196 -0.839 28.997 1.00 69.62 113 VAL A O 1
ATOM 915 N N . HIS A 1 114 ? -27.885 -0.001 30.618 1.00 75.25 114 HIS A N 1
ATOM 916 C CA . HIS A 1 114 ? -28.340 1.381 30.470 1.00 75.25 114 HIS A CA 1
ATOM 917 C C . HIS A 1 114 ? -27.994 1.956 29.087 1.00 75.25 114 HIS A C 1
ATOM 919 O O . HIS A 1 114 ? -28.851 2.538 28.416 1.00 75.25 114 HIS A O 1
ATOM 925 N N . GLN A 1 115 ? -26.764 1.738 28.616 1.00 64.12 115 GLN A N 1
ATOM 926 C CA . GLN A 1 115 ? -26.337 2.155 27.280 1.00 64.12 115 GLN A CA 1
ATOM 927 C C . GLN A 1 115 ? -27.159 1.461 26.187 1.00 64.12 115 GLN A C 1
ATOM 929 O O . GLN A 1 115 ? -27.666 2.132 25.289 1.00 64.12 115 GLN A O 1
ATOM 934 N N . GLN A 1 116 ? -27.382 0.146 26.292 1.00 63.41 116 GLN A N 1
ATOM 935 C CA . GLN A 1 116 ? -28.222 -0.601 25.348 1.00 63.41 116 GLN A CA 1
ATOM 936 C C . GLN A 1 116 ? -29.654 -0.054 25.282 1.00 63.41 116 GLN A C 1
ATOM 938 O O . GLN A 1 116 ? -30.169 0.196 24.192 1.00 63.41 116 GLN A O 1
ATOM 943 N N . LYS A 1 117 ? -30.288 0.199 26.435 1.00 65.25 117 LYS A N 1
ATOM 944 C CA . LYS A 1 117 ? -31.629 0.805 26.495 1.00 65.25 117 LYS A CA 1
ATOM 945 C C . LYS A 1 117 ? -31.654 2.211 25.905 1.00 65.25 117 LYS A C 1
ATOM 947 O O . LYS A 1 117 ? -32.603 2.565 25.209 1.00 65.25 117 LYS A O 1
ATOM 952 N N . THR A 1 118 ? -30.618 3.006 26.160 1.00 62.78 118 THR A N 1
ATOM 953 C CA . THR A 1 118 ? -30.485 4.356 25.601 1.00 62.78 118 THR A CA 1
ATOM 954 C C . THR A 1 118 ? -30.410 4.299 24.077 1.00 62.78 118 THR A C 1
ATOM 956 O O . THR A 1 118 ? -31.176 4.988 23.411 1.00 62.78 118 THR A O 1
ATOM 959 N N . LEU A 1 119 ? -29.589 3.410 23.513 1.00 58.75 119 LEU A N 1
ATOM 960 C CA . LEU A 1 119 ? -29.497 3.180 22.065 1.00 58.75 119 LEU A CA 1
ATOM 961 C C . LEU A 1 119 ? -30.812 2.685 21.457 1.00 58.75 119 LEU A C 1
ATOM 963 O O . LEU A 1 119 ? -31.187 3.119 20.369 1.00 58.75 119 LEU A O 1
ATOM 967 N N . GLN A 1 120 ? -31.548 1.831 22.166 1.00 63.38 120 GLN A N 1
ATOM 968 C CA . GLN A 1 120 ? -32.865 1.381 21.725 1.00 63.38 120 GLN A CA 1
ATOM 969 C C . GLN A 1 120 ? -33.878 2.536 21.701 1.00 63.38 120 GLN A C 1
ATOM 971 O O . GLN A 1 120 ? -34.554 2.738 20.693 1.00 63.38 120 GLN A O 1
ATOM 976 N N . ARG A 1 121 ? -33.917 3.369 22.751 1.00 61.78 121 ARG A N 1
ATOM 977 C CA . ARG A 1 121 ? -34.732 4.597 22.774 1.00 61.78 121 ARG A CA 1
ATOM 978 C C . ARG A 1 121 ? -34.330 5.574 21.671 1.00 61.78 121 ARG A C 1
ATOM 980 O O . ARG A 1 121 ? -35.198 6.224 21.098 1.00 61.78 121 ARG A O 1
ATOM 987 N N . ILE A 1 122 ? -33.039 5.670 21.352 1.00 57.41 122 ILE A N 1
ATOM 988 C CA . ILE A 1 122 ? -32.526 6.473 20.235 1.00 57.41 122 ILE A CA 1
ATOM 989 C C . ILE A 1 122 ? -33.076 5.955 18.907 1.00 57.41 122 ILE A C 1
ATOM 991 O O . ILE A 1 122 ? -33.623 6.739 18.133 1.00 57.41 122 ILE A O 1
ATOM 995 N N . ALA A 1 123 ? -32.964 4.650 18.651 1.00 55.62 123 ALA A N 1
ATOM 996 C CA . ALA A 1 123 ? -33.487 4.030 17.439 1.00 55.62 123 ALA A CA 1
ATOM 997 C C . ALA A 1 123 ? -35.002 4.258 17.305 1.00 55.62 123 ALA A C 1
ATOM 999 O O . ALA A 1 123 ? -35.475 4.659 16.244 1.00 55.62 123 ALA A O 1
ATOM 1000 N N . GLU A 1 124 ? -35.753 4.106 18.397 1.00 62.22 124 GLU A N 1
ATOM 1001 C CA . GLU A 1 124 ? -37.195 4.368 18.435 1.00 62.22 124 GLU A CA 1
ATOM 1002 C C . GLU A 1 124 ? -37.543 5.848 18.224 1.00 62.22 124 GLU A C 1
ATOM 1004 O O . GLU A 1 124 ? -38.470 6.159 17.480 1.00 62.22 124 GLU A O 1
ATOM 1009 N N . ALA A 1 125 ? -36.814 6.777 18.848 1.00 57.62 125 ALA A N 1
ATOM 1010 C CA . ALA A 1 125 ? -37.037 8.213 18.686 1.00 57.62 125 ALA A CA 1
ATOM 1011 C C . ALA A 1 125 ? -36.723 8.679 17.257 1.00 57.62 125 ALA A C 1
ATOM 1013 O O . ALA A 1 125 ? -37.447 9.509 16.705 1.00 57.62 125 ALA A O 1
ATOM 1014 N N . ARG A 1 126 ? -35.670 8.128 16.640 1.00 58.06 126 ARG A N 1
ATOM 1015 C CA . ARG A 1 126 ? -35.338 8.391 15.235 1.00 58.06 126 ARG A CA 1
ATOM 1016 C C . ARG A 1 126 ? -36.379 7.776 14.292 1.00 58.06 126 ARG A C 1
ATOM 1018 O O . ARG A 1 126 ? -36.815 8.463 13.376 1.00 58.06 126 ARG A O 1
ATOM 1025 N N . LYS A 1 127 ? -36.861 6.557 14.569 1.00 58.22 127 LYS A N 1
ATOM 1026 C CA . LYS A 1 127 ? -37.966 5.923 13.827 1.00 58.22 127 LYS A CA 1
ATOM 1027 C C . LYS A 1 127 ? -39.244 6.767 13.870 1.00 58.22 127 LYS A C 1
ATOM 1029 O O . LYS A 1 127 ? -39.812 7.055 12.824 1.00 58.22 127 LYS A O 1
ATOM 1034 N N . ARG A 1 128 ? -39.644 7.255 15.052 1.00 59.56 128 ARG A N 1
ATOM 1035 C CA . ARG A 1 128 ? -40.818 8.139 15.195 1.00 59.56 128 ARG A CA 1
ATOM 1036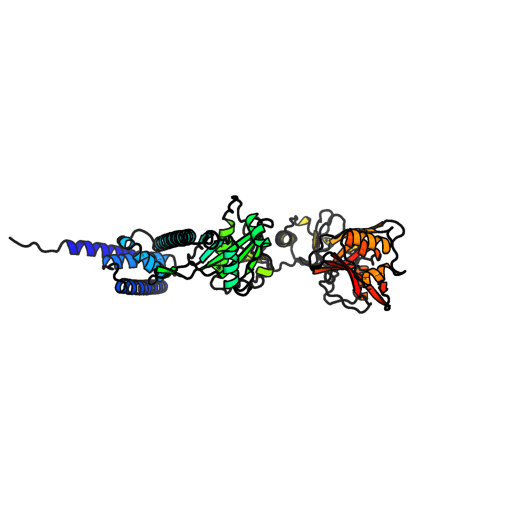 C C . ARG A 1 128 ? -40.670 9.456 14.430 1.00 59.56 128 ARG A C 1
ATOM 1038 O O . ARG A 1 128 ? -41.656 9.966 13.919 1.00 59.56 128 ARG A O 1
ATOM 1045 N N . ARG A 1 129 ? -39.459 10.025 14.344 1.00 53.22 129 ARG A N 1
ATOM 1046 C CA . ARG A 1 129 ? -39.203 11.232 13.530 1.00 53.22 129 ARG A CA 1
ATOM 1047 C C . ARG A 1 129 ? -39.285 10.949 12.029 1.00 53.22 129 ARG A C 1
ATOM 1049 O O . ARG A 1 129 ? -39.829 11.780 11.314 1.00 53.22 129 ARG A O 1
ATOM 1056 N N . ALA A 1 130 ? -38.806 9.790 11.576 1.00 51.50 130 ALA A N 1
ATOM 1057 C CA . ALA A 1 130 ? -38.924 9.351 10.184 1.00 51.50 130 ALA A CA 1
ATOM 1058 C C . ALA A 1 130 ? -40.386 9.123 9.759 1.00 51.50 130 ALA A C 1
ATOM 1060 O O . ALA A 1 130 ? -40.754 9.412 8.628 1.00 51.50 130 ALA A O 1
ATOM 1061 N N . GLU A 1 131 ? -41.234 8.650 10.676 1.00 58.03 131 GLU A N 1
ATOM 1062 C CA . GLU A 1 131 ? -42.673 8.448 10.444 1.00 58.03 131 GLU A CA 1
ATOM 1063 C C . GLU A 1 131 ? -43.472 9.768 10.345 1.00 58.03 131 GLU A C 1
ATOM 1065 O O . GLU A 1 131 ? -44.591 9.761 9.835 1.00 58.03 131 GLU A O 1
ATOM 1070 N N . LEU A 1 132 ? -42.910 10.895 10.807 1.00 55.03 132 LEU A N 1
ATOM 1071 C CA . LEU A 1 132 ? -43.560 12.215 10.863 1.00 55.03 132 LEU A CA 1
ATOM 1072 C C . LEU A 1 132 ? -43.109 13.193 9.753 1.00 55.03 132 LEU A C 1
ATOM 1074 O O . LEU A 1 132 ? -43.619 14.312 9.703 1.00 55.03 132 LEU A O 1
ATOM 1078 N N . GLY A 1 133 ? -42.168 12.808 8.883 1.00 53.12 133 GLY A N 1
ATOM 1079 C CA . GLY A 1 133 ? -41.611 13.646 7.809 1.00 53.12 133 GLY A CA 1
ATOM 1080 C C . GLY A 1 133 ? -41.494 12.916 6.466 1.00 53.12 133 GLY A C 1
ATOM 1081 O O . GLY A 1 133 ? -41.910 11.766 6.336 1.00 53.12 133 GLY A O 1
ATOM 1082 N N . ASP A 1 134 ? -40.940 13.593 5.455 1.00 52.31 134 ASP A N 1
ATOM 1083 C CA . ASP A 1 134 ? -40.714 13.013 4.125 1.00 52.31 134 ASP A CA 1
ATOM 1084 C C . ASP A 1 134 ? -39.795 11.777 4.228 1.00 52.31 134 ASP A C 1
ATOM 1086 O O . ASP A 1 134 ? -38.733 11.822 4.855 1.00 52.31 134 ASP A O 1
ATOM 1090 N N . LYS A 1 135 ? -40.243 10.636 3.690 1.00 52.22 135 LYS A N 1
ATOM 1091 C CA . LYS A 1 135 ? -39.838 9.293 4.165 1.00 52.22 135 LYS A CA 1
ATOM 1092 C C . LYS A 1 135 ? -38.350 8.953 3.989 1.00 52.22 135 LYS A C 1
ATOM 1094 O O . LYS A 1 135 ? -37.846 8.093 4.709 1.00 52.22 135 LYS A O 1
ATOM 1099 N N . GLU A 1 136 ? -37.650 9.583 3.045 1.00 48.47 136 GLU A N 1
ATOM 1100 C CA . GLU A 1 136 ? -36.245 9.272 2.731 1.00 48.47 136 GLU A CA 1
ATOM 1101 C C . GLU A 1 136 ? -35.224 10.170 3.443 1.00 48.47 136 GLU A C 1
ATOM 1103 O O . GLU A 1 136 ? -34.133 9.697 3.761 1.00 48.47 136 GLU A O 1
ATOM 1108 N N . SER A 1 137 ? -35.556 11.431 3.742 1.00 44.88 137 SER A N 1
ATOM 1109 C CA . SER A 1 137 ? -34.614 12.401 4.329 1.00 44.88 137 SER A CA 1
ATOM 1110 C C . SER A 1 137 ? -34.412 12.247 5.837 1.00 44.88 137 SER A C 1
ATOM 1112 O O . SER A 1 137 ? -33.449 12.780 6.387 1.00 44.88 137 SER A O 1
ATOM 1114 N N . PHE A 1 138 ? -35.286 11.485 6.500 1.00 51.56 138 PHE A N 1
ATOM 1115 C CA . PHE A 1 138 ? -35.293 11.316 7.955 1.00 51.56 138 PHE A CA 1
ATOM 1116 C C . PHE A 1 138 ? -35.047 9.883 8.435 1.00 51.56 138 PHE A C 1
ATOM 1118 O O . PHE A 1 138 ? -35.163 9.627 9.637 1.00 51.56 138 PHE A O 1
ATOM 1125 N N . ASN A 1 139 ? -34.705 8.945 7.543 1.00 58.53 139 ASN A N 1
ATOM 1126 C CA . ASN A 1 139 ? -34.319 7.606 7.986 1.00 58.53 139 ASN A CA 1
ATOM 1127 C C . ASN A 1 139 ? -33.106 7.732 8.935 1.00 58.53 139 ASN A C 1
ATOM 1129 O O . ASN A 1 139 ? -32.179 8.462 8.621 1.00 58.53 139 ASN A O 1
ATOM 1133 N N . PRO A 1 140 ? -33.072 7.121 10.127 1.00 62.72 140 PRO A N 1
ATOM 1134 C CA . PRO A 1 140 ? -31.851 7.088 10.925 1.00 62.72 140 PRO A CA 1
ATOM 1135 C C . PRO A 1 140 ? -30.660 6.514 10.151 1.00 62.72 140 PRO A C 1
ATOM 1137 O O . PRO A 1 140 ? -30.815 5.568 9.379 1.00 62.72 140 PRO A O 1
ATOM 1140 N N . TYR A 1 141 ? -29.446 6.989 10.458 1.00 72.44 141 TYR A N 1
ATOM 1141 C CA . TYR A 1 141 ? -28.254 6.180 10.205 1.00 72.44 141 TYR A CA 1
ATOM 1142 C C . TYR A 1 141 ? -28.461 4.788 10.800 1.00 72.44 141 TYR A C 1
ATOM 1144 O O . TYR A 1 141 ? -28.958 4.654 11.927 1.00 72.44 141 TYR A O 1
ATOM 1152 N N . GLU A 1 142 ? -28.038 3.756 10.084 1.00 82.38 142 GLU A N 1
ATOM 1153 C CA . GLU A 1 142 ? -28.057 2.418 10.647 1.00 82.38 142 GLU A CA 1
ATOM 1154 C C . GLU A 1 142 ? -26.908 2.289 11.641 1.00 82.38 142 GLU A C 1
ATOM 1156 O O . GLU A 1 142 ? -25.742 2.388 11.271 1.00 82.38 142 GLU A O 1
ATOM 1161 N N . ASN A 1 143 ? -27.228 2.064 12.912 1.00 86.12 143 ASN A N 1
ATOM 1162 C CA . ASN A 1 143 ? -26.223 1.732 13.910 1.00 86.12 143 ASN A CA 1
ATOM 1163 C C . ASN A 1 143 ? -25.788 0.275 13.712 1.00 86.12 143 ASN A C 1
ATOM 1165 O O . ASN A 1 143 ? -26.578 -0.635 13.961 1.00 86.12 143 ASN A O 1
ATOM 1169 N N . LEU A 1 144 ? -24.540 0.066 13.292 1.00 89.38 144 LEU A N 1
ATOM 1170 C CA . LEU A 1 144 ? -23.978 -1.272 13.144 1.00 89.38 144 LEU A CA 1
ATOM 1171 C C . LEU A 1 144 ? -23.615 -1.861 14.509 1.00 89.38 144 LEU A C 1
ATOM 1173 O O . LEU A 1 144 ? -23.938 -3.013 14.793 1.00 89.38 144 LEU A O 1
ATOM 1177 N N . PHE A 1 145 ? -22.916 -1.087 15.342 1.00 91.00 145 PHE A N 1
ATOM 1178 C CA . PHE A 1 145 ? -22.532 -1.480 16.696 1.00 91.00 145 PHE A CA 1
ATOM 1179 C C . PHE A 1 145 ? -21.942 -0.311 17.490 1.00 91.00 145 PHE A C 1
ATOM 1181 O O . PHE A 1 145 ? -21.391 0.641 16.941 1.00 91.00 145 PHE A O 1
ATOM 1188 N N . THR A 1 146 ? -21.966 -0.447 18.813 1.00 88.62 146 THR A N 1
ATOM 1189 C CA . THR A 1 146 ? -21.281 0.438 19.763 1.00 88.62 146 THR A CA 1
ATOM 1190 C C . THR A 1 146 ? -19.915 -0.136 20.134 1.00 88.62 146 THR A C 1
ATOM 1192 O O . THR A 1 146 ? -19.762 -1.357 20.227 1.00 88.62 146 THR A O 1
ATOM 1195 N N . THR A 1 147 ? -18.920 0.734 20.331 1.00 87.62 147 THR A N 1
ATOM 1196 C CA . THR A 1 147 ? -17.578 0.331 20.768 1.00 87.62 147 THR A CA 1
ATOM 1197 C C . THR A 1 147 ? -17.599 -0.215 22.192 1.00 87.62 147 THR A C 1
ATOM 1199 O O . THR A 1 147 ? -18.507 0.059 22.976 1.00 87.62 147 THR A O 1
ATOM 1202 N N . LYS A 1 148 ? -16.557 -0.966 22.564 1.00 82.06 148 LYS A N 1
ATOM 1203 C CA . LYS A 1 148 ? -16.427 -1.546 23.911 1.00 82.06 148 LYS A CA 1
ATOM 1204 C C . LYS A 1 148 ? -16.394 -0.504 25.030 1.00 82.06 148 LYS A C 1
ATOM 1206 O O . LYS A 1 148 ? -16.836 -0.806 26.132 1.00 82.06 148 LYS A O 1
ATOM 1211 N N . SER A 1 149 ? -15.880 0.696 24.760 1.00 84.25 149 SER A N 1
ATOM 1212 C CA . SER A 1 149 ? -15.893 1.800 25.727 1.00 84.25 149 SER A CA 1
ATOM 1213 C C . SER A 1 149 ? -17.299 2.354 25.978 1.00 84.25 149 SER A C 1
ATOM 1215 O O . SER A 1 149 ? -17.522 3.021 26.984 1.00 84.25 149 SER A O 1
ATOM 1217 N N . GLY A 1 150 ? -18.247 2.110 25.065 1.00 82.81 150 GLY A N 1
ATOM 1218 C CA . GLY A 1 150 ? -19.585 2.697 25.102 1.00 82.81 150 GLY A CA 1
ATOM 1219 C C . GLY A 1 150 ? -19.626 4.182 24.726 1.00 82.81 150 GLY A C 1
ATOM 1220 O O . GLY A 1 150 ? -20.703 4.773 24.717 1.00 82.81 150 GLY A O 1
ATOM 1221 N N . ASN A 1 151 ? -18.477 4.786 24.407 1.00 86.81 151 ASN A N 1
ATOM 1222 C CA . ASN A 1 151 ? -18.366 6.211 24.090 1.00 86.81 151 ASN A CA 1
ATOM 1223 C C . ASN A 1 151 ? -18.639 6.508 22.614 1.00 86.81 151 ASN A C 1
ATOM 1225 O O . ASN A 1 151 ? -19.042 7.622 22.276 1.00 86.81 151 ASN A O 1
ATOM 1229 N N . TYR A 1 152 ? -18.445 5.517 21.741 1.00 93.81 152 TYR A N 1
ATOM 1230 C CA . TYR A 1 152 ? -18.551 5.681 20.296 1.00 93.81 152 TYR A CA 1
ATOM 1231 C C . TYR A 1 152 ? -19.380 4.572 19.658 1.00 93.81 152 TYR A C 1
ATOM 1233 O O . TYR A 1 152 ? -19.593 3.506 20.239 1.00 93.81 152 TYR A O 1
ATOM 1241 N N . TYR A 1 153 ? -19.865 4.811 18.447 1.00 92.56 153 TYR A N 1
ATOM 1242 C CA . TYR A 1 153 ? -20.550 3.795 17.659 1.00 92.56 153 TYR A CA 1
ATOM 1243 C C . TYR A 1 153 ? -20.226 3.932 16.174 1.00 92.56 153 TYR A C 1
ATOM 1245 O O . TYR A 1 153 ? -19.888 5.013 15.692 1.00 92.56 153 TYR A O 1
ATOM 1253 N N . MET A 1 154 ? -20.313 2.809 15.467 1.00 96.19 154 MET A N 1
ATOM 1254 C CA . MET A 1 154 ? -20.168 2.739 14.022 1.00 96.19 154 MET A CA 1
ATOM 1255 C C . MET A 1 154 ? -21.551 2.767 13.383 1.00 96.19 154 MET A C 1
ATOM 1257 O O . MET A 1 154 ? -22.399 1.922 13.679 1.00 96.19 154 MET A O 1
ATOM 1261 N N . ALA A 1 155 ? -21.765 3.720 12.488 1.00 93.69 155 ALA A N 1
ATOM 1262 C CA . ALA A 1 155 ? -22.992 3.868 11.730 1.00 93.69 155 ALA A CA 1
ATOM 1263 C C . ALA A 1 155 ? -22.743 3.677 10.231 1.00 93.69 155 ALA A C 1
ATOM 1265 O O . ALA A 1 155 ? -21.657 3.980 9.743 1.00 93.69 155 ALA A O 1
ATOM 1266 N N . ARG A 1 156 ? -23.752 3.217 9.490 1.00 92.62 156 ARG A N 1
ATOM 1267 C CA . ARG A 1 156 ? -23.745 3.161 8.024 1.00 92.62 156 ARG A CA 1
ATOM 1268 C C . ARG A 1 156 ? -24.630 4.267 7.450 1.00 92.62 156 ARG A C 1
ATOM 1270 O O . ARG A 1 156 ? -25.768 4.464 7.888 1.00 92.62 156 ARG A O 1
ATOM 1277 N N . LEU A 1 157 ? -24.092 5.002 6.479 1.00 90.25 157 LEU A N 1
ATOM 1278 C CA . LEU A 1 157 ? -24.803 6.034 5.728 1.00 90.25 157 LEU A CA 1
ATOM 1279 C C . LEU A 1 157 ? -25.500 5.371 4.531 1.00 90.25 157 LEU A C 1
ATOM 1281 O O . LEU A 1 157 ? -24.884 4.580 3.822 1.00 90.25 157 LEU A O 1
ATOM 1285 N N . LEU A 1 158 ? -26.792 5.649 4.330 1.00 84.00 158 LEU A N 1
ATOM 1286 C CA . LEU A 1 158 ? -27.657 4.844 3.452 1.00 84.00 158 LEU A CA 1
ATOM 1287 C C . LEU A 1 158 ? -28.183 5.607 2.231 1.00 84.00 158 LEU A C 1
ATOM 1289 O O . LEU A 1 158 ? -28.602 4.992 1.255 1.00 84.00 158 LEU A O 1
ATOM 1293 N N . ASN A 1 159 ? -28.223 6.937 2.295 1.00 81.44 159 ASN A N 1
ATOM 1294 C CA . ASN A 1 159 ? -28.896 7.777 1.309 1.00 81.44 159 ASN A CA 1
ATOM 1295 C C . ASN A 1 159 ? -28.186 9.132 1.163 1.00 81.44 159 ASN A C 1
ATOM 1297 O O . ASN A 1 159 ? -27.303 9.468 1.953 1.00 81.44 159 ASN A O 1
ATOM 1301 N N . MET A 1 160 ? -28.578 9.904 0.146 1.00 80.12 160 MET A N 1
ATOM 1302 C CA . MET A 1 160 ? -27.947 11.191 -0.155 1.00 80.12 160 MET A CA 1
ATOM 1303 C C . MET A 1 160 ? -28.041 12.186 1.012 1.00 80.12 160 MET A C 1
ATOM 1305 O O . MET A 1 160 ? -27.001 12.725 1.386 1.00 80.12 160 MET A O 1
ATOM 1309 N N . PRO A 1 161 ? -29.202 12.355 1.680 1.00 83.19 161 PRO A N 1
ATOM 1310 C CA . PRO A 1 161 ? -29.301 13.241 2.840 1.00 83.19 161 PRO A CA 1
ATOM 1311 C C . PRO A 1 161 ? -28.300 12.915 3.958 1.00 83.19 161 PRO A C 1
ATOM 1313 O O . PRO A 1 161 ? -27.748 13.824 4.578 1.00 83.19 161 PRO A O 1
ATOM 1316 N N . HIS A 1 162 ? -28.010 11.630 4.203 1.00 86.38 162 HIS A N 1
ATOM 1317 C CA . HIS A 1 162 ? -26.981 11.236 5.169 1.00 86.38 162 HIS A CA 1
ATOM 1318 C C . HIS A 1 162 ? -25.597 11.708 4.731 1.00 86.38 162 HIS A C 1
ATOM 1320 O O . HIS A 1 162 ? -24.871 12.262 5.552 1.00 86.38 162 HIS A O 1
ATOM 1326 N N . LEU A 1 163 ? -25.238 11.489 3.462 1.00 85.94 163 LEU A N 1
ATOM 1327 C CA . LEU A 1 163 ? -23.936 11.875 2.913 1.00 85.94 163 LEU A CA 1
ATOM 1328 C C . LEU A 1 163 ? -23.752 13.397 2.913 1.00 85.94 163 LEU A C 1
ATOM 1330 O O . LEU A 1 163 ? -22.672 13.880 3.246 1.00 85.94 163 LEU A O 1
ATOM 1334 N N . GLU A 1 164 ? -24.796 14.156 2.577 1.00 83.75 164 GLU A N 1
ATOM 1335 C CA . GLU A 1 164 ? -24.784 15.623 2.578 1.00 83.75 164 GLU A CA 1
ATOM 1336 C C . GLU A 1 164 ? -24.623 16.184 3.992 1.00 83.75 164 GLU A C 1
ATOM 1338 O O . GLU A 1 164 ? -23.751 17.023 4.228 1.00 83.75 164 GLU A O 1
ATOM 1343 N N . ALA A 1 165 ? -25.410 15.684 4.951 1.00 87.19 165 ALA A N 1
ATOM 1344 C CA . ALA A 1 165 ? -25.303 16.085 6.351 1.00 87.19 165 ALA A CA 1
ATOM 1345 C C . ALA A 1 165 ? -23.924 15.740 6.933 1.00 87.19 165 ALA A C 1
ATOM 1347 O O . ALA A 1 165 ? -23.324 16.552 7.644 1.00 87.19 165 ALA A O 1
ATOM 1348 N N . GLU A 1 166 ? -23.404 14.556 6.596 1.00 91.31 166 GLU A N 1
ATOM 1349 C CA . GLU A 1 166 ? -22.070 14.126 6.998 1.00 91.31 166 GLU A CA 1
ATOM 1350 C C . GLU A 1 166 ? -20.992 15.042 6.419 1.00 91.31 166 GLU A C 1
ATOM 1352 O O . GLU A 1 166 ? -20.171 15.572 7.165 1.00 91.31 166 GLU A O 1
ATOM 1357 N N . SER A 1 167 ? -21.033 15.289 5.107 1.00 89.62 167 SER A N 1
ATOM 1358 C CA . SER A 1 167 ? -20.056 16.123 4.398 1.00 89.62 167 SER A CA 1
ATOM 1359 C C . SER A 1 167 ? -20.052 17.556 4.925 1.00 89.62 167 SER A C 1
ATOM 1361 O O . SER A 1 167 ? -18.989 18.128 5.176 1.00 89.62 167 SER A O 1
ATOM 1363 N N . ALA A 1 168 ? -21.235 18.123 5.180 1.00 88.00 168 ALA A N 1
ATOM 1364 C CA . ALA A 1 168 ? -21.375 19.454 5.760 1.00 88.00 168 ALA A CA 1
ATOM 1365 C C . ALA A 1 168 ? -20.743 19.540 7.160 1.00 88.00 168 ALA A C 1
ATOM 1367 O O . ALA A 1 168 ? -20.029 20.499 7.466 1.00 88.00 168 ALA A O 1
ATOM 1368 N N . TYR A 1 169 ? -20.959 18.532 8.012 1.00 92.25 169 TYR A N 1
ATOM 1369 C CA . TYR A 1 169 ? -20.366 18.509 9.350 1.00 92.25 169 TYR A CA 1
ATOM 1370 C C . TYR A 1 169 ? -18.848 18.294 9.307 1.00 92.25 169 TYR A C 1
ATOM 1372 O O . TYR A 1 169 ? -18.096 18.973 10.024 1.00 92.25 169 TYR A O 1
ATOM 1380 N N . MET A 1 170 ? -18.413 17.333 8.490 1.00 93.38 170 MET A N 1
ATOM 1381 C CA . MET A 1 170 ? -17.032 16.871 8.383 1.00 93.38 170 MET A CA 1
ATOM 1382 C C . MET A 1 170 ? -16.156 17.812 7.559 1.00 93.38 170 MET A C 1
ATOM 1384 O O . MET A 1 170 ? -14.938 17.716 7.642 1.00 93.38 170 MET A O 1
ATOM 1388 N N . LYS A 1 171 ? -16.730 18.774 6.830 1.00 92.12 171 LYS A N 1
ATOM 1389 C CA . LYS A 1 171 ? -15.987 19.735 5.997 1.00 92.12 171 LYS A CA 1
ATOM 1390 C C . LYS A 1 171 ? -15.070 19.063 4.964 1.00 92.12 171 LYS A C 1
ATOM 1392 O O . LYS A 1 171 ? -14.012 19.593 4.647 1.00 92.12 171 LYS A O 1
ATOM 1397 N N . HIS A 1 172 ? -15.474 17.905 4.457 1.00 88.75 172 HIS A N 1
ATOM 1398 C CA . HIS A 1 172 ? -14.854 17.245 3.313 1.00 88.75 172 HIS A CA 1
ATOM 1399 C C . HIS A 1 172 ? -15.921 16.431 2.574 1.00 88.75 172 HIS A C 1
ATOM 1401 O O . HIS A 1 172 ? -16.984 16.146 3.130 1.00 88.75 172 HIS A O 1
ATOM 1407 N N . CYS A 1 173 ? -15.664 16.079 1.316 1.00 85.00 173 CYS A N 1
ATOM 1408 C CA . CYS A 1 173 ? -16.602 15.274 0.540 1.00 85.00 173 CYS A CA 1
ATOM 1409 C C . CYS A 1 173 ? -16.626 13.834 1.075 1.00 85.00 173 CYS A C 1
ATOM 1411 O O . CYS A 1 173 ? -15.568 13.227 1.238 1.00 85.00 173 CYS A O 1
ATOM 1413 N N . VAL A 1 174 ? -17.825 13.303 1.333 1.00 82.12 174 VAL A N 1
ATOM 1414 C CA . VAL A 1 174 ? -18.076 11.897 1.711 1.00 82.12 174 VAL A CA 1
ATOM 1415 C C . VAL A 1 174 ? -18.823 11.163 0.575 1.00 82.12 174 VAL A C 1
ATOM 1417 O O . VAL A 1 174 ? -19.575 10.219 0.801 1.00 82.12 174 VAL A O 1
ATOM 1420 N N . GLY A 1 175 ? -18.674 11.640 -0.668 1.00 73.62 175 GLY A N 1
ATOM 1421 C CA . GLY A 1 175 ? -19.295 11.034 -1.849 1.00 73.62 175 GLY A CA 1
ATOM 1422 C C . GLY A 1 175 ? -20.717 11.519 -2.156 1.00 73.62 175 GLY A C 1
ATOM 1423 O O . GLY A 1 175 ? -21.591 10.716 -2.463 1.00 73.62 175 GLY A O 1
ATOM 1424 N N . THR A 1 176 ? -20.984 12.828 -2.120 1.00 70.75 176 THR A N 1
ATOM 1425 C CA . THR A 1 176 ? -22.327 13.417 -2.348 1.00 70.75 176 THR A CA 1
ATOM 1426 C C . THR A 1 176 ? -22.751 13.480 -3.827 1.00 70.75 176 THR A C 1
ATOM 1428 O O . THR A 1 176 ? -23.361 14.454 -4.258 1.00 70.75 176 THR A O 1
ATOM 1431 N N . SER A 1 177 ? -22.397 12.481 -4.643 1.00 71.31 177 SER A N 1
ATOM 1432 C CA . SER A 1 177 ? -22.765 12.427 -6.069 1.00 71.31 177 SER A CA 1
ATOM 1433 C C . SER A 1 177 ? -23.680 11.247 -6.386 1.00 71.31 177 SER A C 1
ATOM 1435 O O . SER A 1 177 ? -23.623 10.202 -5.732 1.00 71.31 177 SER A O 1
ATOM 1437 N N . ASP A 1 178 ? -24.491 11.371 -7.440 1.00 67.00 178 ASP A N 1
ATOM 1438 C CA . ASP A 1 178 ? -25.389 10.295 -7.885 1.00 67.00 178 ASP A CA 1
ATOM 1439 C C . ASP A 1 178 ? -24.634 8.996 -8.196 1.00 67.00 178 ASP A C 1
ATOM 1441 O O . ASP A 1 178 ? -25.126 7.897 -7.934 1.00 67.00 178 ASP A O 1
ATOM 1445 N N . SER A 1 179 ? -23.403 9.107 -8.705 1.00 69.75 179 SER A N 1
ATOM 1446 C CA . SER A 1 179 ? -22.515 7.963 -8.936 1.00 69.75 179 SER A CA 1
ATOM 1447 C C . SER A 1 179 ? -22.255 7.172 -7.650 1.00 69.75 179 SER A C 1
ATOM 1449 O O . SER A 1 179 ? -22.365 5.944 -7.643 1.00 69.75 179 SER A O 1
ATOM 1451 N N . TYR A 1 180 ? -21.971 7.864 -6.547 1.00 75.50 180 TYR A N 1
ATOM 1452 C CA . TYR A 1 180 ? -21.715 7.252 -5.242 1.00 75.50 180 TYR A CA 1
ATOM 1453 C C . TYR A 1 180 ? -22.960 6.578 -4.670 1.00 75.50 180 TYR A C 1
ATOM 1455 O O . TYR A 1 180 ? -22.904 5.418 -4.263 1.00 75.50 180 TYR A O 1
ATOM 1463 N N . ILE A 1 181 ? -24.111 7.250 -4.716 1.00 78.69 181 ILE A N 1
ATOM 1464 C CA . ILE A 1 181 ? -25.376 6.656 -4.264 1.00 78.69 181 ILE A CA 1
ATOM 1465 C C . ILE A 1 181 ? -25.725 5.406 -5.070 1.00 78.69 181 ILE A C 1
ATOM 1467 O O . ILE A 1 181 ? -26.156 4.403 -4.501 1.00 78.69 181 ILE A O 1
ATOM 1471 N N . ASN A 1 182 ? -25.493 5.421 -6.381 1.00 71.50 182 ASN A N 1
ATOM 1472 C CA . ASN A 1 182 ? -25.698 4.243 -7.215 1.00 71.50 182 ASN A CA 1
ATOM 1473 C C . ASN A 1 182 ? -24.736 3.101 -6.851 1.00 71.50 182 ASN A C 1
ATOM 1475 O O . ASN A 1 182 ? -25.147 1.942 -6.855 1.00 71.50 182 ASN A O 1
ATOM 1479 N N . GLN A 1 183 ? -23.484 3.399 -6.490 1.00 78.56 183 GLN A N 1
ATOM 1480 C CA . GLN A 1 183 ? -22.537 2.396 -5.991 1.00 78.56 183 GLN A CA 1
ATOM 1481 C C . GLN A 1 183 ? -22.975 1.797 -4.646 1.00 78.56 183 GLN A C 1
ATOM 1483 O O . GLN A 1 183 ? -22.951 0.574 -4.504 1.00 78.56 183 GLN A O 1
ATOM 1488 N N . ILE A 1 184 ? -23.452 2.617 -3.702 1.00 84.94 184 ILE A N 1
ATOM 1489 C CA . ILE A 1 184 ? -24.016 2.143 -2.424 1.00 84.94 184 ILE A CA 1
ATOM 1490 C C . ILE A 1 184 ? -25.220 1.230 -2.680 1.00 84.94 184 ILE A C 1
ATOM 1492 O O . ILE A 1 184 ? -25.271 0.116 -2.164 1.00 84.94 184 ILE A O 1
ATOM 1496 N N . LYS A 1 185 ? -26.160 1.649 -3.540 1.00 81.69 185 LYS A N 1
ATOM 1497 C CA . LYS A 1 185 ? -27.355 0.858 -3.897 1.00 81.69 185 LYS A CA 1
ATOM 1498 C C . LYS A 1 185 ? -27.014 -0.489 -4.538 1.00 81.69 185 LYS A C 1
ATOM 1500 O O . LYS A 1 185 ? -27.727 -1.463 -4.320 1.00 81.69 185 LYS A O 1
ATOM 1505 N N . ARG A 1 186 ? -25.930 -0.561 -5.319 1.00 81.81 186 ARG A N 1
ATOM 1506 C CA . ARG A 1 186 ? -25.418 -1.822 -5.886 1.00 81.81 186 ARG A CA 1
ATOM 1507 C C . ARG A 1 186 ? -24.670 -2.691 -4.870 1.00 81.81 186 ARG A C 1
ATOM 1509 O O . ARG A 1 186 ? -24.390 -3.848 -5.172 1.00 81.81 186 ARG A O 1
ATOM 1516 N N . GLY A 1 187 ? -24.348 -2.160 -3.689 1.00 83.31 187 GLY A N 1
ATOM 1517 C CA . GLY A 1 187 ? -23.504 -2.825 -2.695 1.00 83.31 187 GLY A CA 1
ATOM 1518 C C . GLY A 1 187 ? -22.026 -2.871 -3.092 1.00 83.31 187 GLY A C 1
ATOM 1519 O O . GLY A 1 187 ? -21.298 -3.752 -2.636 1.00 83.31 187 GLY A O 1
ATOM 1520 N N . ASP A 1 188 ? -21.590 -1.956 -3.964 1.00 86.88 188 ASP A N 1
ATOM 1521 C CA . ASP A 1 188 ? -20.196 -1.841 -4.404 1.00 86.88 188 ASP A CA 1
ATOM 1522 C C . ASP A 1 188 ? -19.316 -1.208 -3.314 1.00 86.88 188 ASP A C 1
ATOM 1524 O O . ASP A 1 188 ? -18.160 -1.601 -3.137 1.00 86.88 188 ASP A O 1
ATOM 1528 N N . ILE A 1 189 ? -19.882 -0.239 -2.588 1.00 91.88 189 ILE A N 1
ATOM 1529 C CA . ILE A 1 189 ? -19.237 0.504 -1.504 1.00 91.88 189 ILE A CA 1
ATOM 1530 C C . ILE A 1 189 ? -20.183 0.641 -0.305 1.00 91.88 189 ILE A C 1
ATOM 1532 O O . ILE A 1 189 ? -21.405 0.638 -0.459 1.00 91.88 189 ILE A O 1
ATOM 1536 N N . GLU A 1 190 ? -19.616 0.817 0.882 1.00 94.38 190 GLU A N 1
ATOM 1537 C CA . GLU A 1 190 ? -20.319 1.284 2.074 1.00 94.38 190 GLU A CA 1
ATOM 1538 C C . GLU A 1 190 ? -19.626 2.532 2.610 1.00 94.38 190 GLU A C 1
ATOM 1540 O O . GLU A 1 190 ? -18.404 2.560 2.761 1.00 94.38 190 GLU A O 1
ATOM 1545 N N . ILE A 1 191 ? -20.423 3.545 2.941 1.00 95.12 191 ILE A N 1
ATOM 1546 C CA . ILE A 1 191 ? -19.944 4.725 3.651 1.00 95.12 191 ILE A CA 1
ATOM 1547 C C . ILE A 1 191 ? -20.312 4.568 5.119 1.00 95.12 191 ILE A C 1
ATOM 1549 O O . ILE A 1 191 ? -21.487 4.437 5.478 1.00 95.12 191 ILE A O 1
ATOM 1553 N N . LEU A 1 192 ? -19.296 4.561 5.968 1.00 96.88 192 LEU A N 1
ATOM 1554 C CA . LEU A 1 192 ? -19.431 4.378 7.400 1.00 96.88 192 LEU A CA 1
ATOM 1555 C C . LEU A 1 192 ? -19.026 5.654 8.131 1.00 96.88 192 LEU A C 1
ATOM 1557 O O . LEU A 1 192 ? -18.190 6.429 7.670 1.00 96.88 192 LEU A O 1
ATOM 1561 N N . SER A 1 193 ? -19.625 5.854 9.293 1.00 96.38 193 SER A N 1
ATOM 1562 C CA . SER A 1 193 ? -19.411 7.012 10.144 1.00 96.38 193 SER A CA 1
ATOM 1563 C C . SER A 1 193 ? -19.154 6.539 11.566 1.00 96.38 193 SER A C 1
ATOM 1565 O O . SER A 1 193 ? -20.007 5.907 12.193 1.00 96.38 193 SER A O 1
ATOM 1567 N N . PHE A 1 194 ? -17.961 6.829 12.071 1.00 97.62 194 PHE A N 1
ATOM 1568 C CA . PHE A 1 194 ? -17.585 6.617 13.459 1.00 97.62 194 PHE A CA 1
ATOM 1569 C C . PHE A 1 194 ? -17.955 7.862 14.266 1.00 97.62 194 PHE A C 1
ATOM 1571 O O . PHE A 1 194 ? -17.482 8.964 13.972 1.00 97.62 194 PHE A O 1
ATOM 1578 N N . ARG A 1 195 ? -18.830 7.701 15.260 1.00 94.81 195 ARG A N 1
ATOM 1579 C CA . ARG A 1 195 ? -19.547 8.812 15.904 1.00 94.81 195 ARG A CA 1
ATOM 1580 C C . ARG A 1 195 ? -19.487 8.728 17.419 1.00 94.81 195 ARG A C 1
ATOM 1582 O O . ARG A 1 195 ? -19.388 7.639 17.980 1.00 94.81 195 ARG A O 1
ATOM 1589 N N . ASN A 1 196 ? -19.644 9.870 18.081 1.00 92.19 196 ASN A N 1
ATOM 1590 C CA . ASN A 1 196 ? -19.927 9.914 19.515 1.00 92.19 196 ASN A CA 1
ATOM 1591 C C . ASN A 1 196 ? -21.290 9.279 19.803 1.00 92.19 196 ASN A C 1
ATOM 1593 O O . ASN A 1 196 ? -22.266 9.574 19.113 1.00 92.19 196 ASN A O 1
ATOM 1597 N N . VAL A 1 197 ? -21.384 8.445 20.841 1.00 85.75 197 VAL A N 1
ATOM 1598 C CA . VAL A 1 197 ? -22.682 7.962 21.329 1.00 85.75 197 VAL A CA 1
ATOM 1599 C C . VAL A 1 197 ? -23.459 9.152 21.889 1.00 85.75 197 VAL A C 1
ATOM 1601 O O . VAL A 1 197 ? -22.997 9.796 22.836 1.00 85.75 197 VAL A O 1
ATOM 1604 N N . PRO A 1 198 ? -24.642 9.463 21.337 1.00 80.06 198 PRO A N 1
ATOM 1605 C CA . PRO A 1 198 ? -25.402 10.600 21.807 1.00 80.06 198 PRO A CA 1
ATOM 1606 C C . PRO A 1 198 ? -26.045 10.320 23.164 1.00 80.06 198 PRO A C 1
ATOM 1608 O O . PRO A 1 198 ? -26.442 9.194 23.472 1.00 80.06 198 PRO A O 1
ATOM 1611 N N . LYS A 1 199 ? -26.188 11.371 23.969 1.00 75.56 199 LYS A N 1
ATOM 1612 C CA . LYS A 1 199 ? -26.784 11.315 25.306 1.00 75.56 199 LYS A CA 1
ATOM 1613 C C . LYS A 1 199 ? -28.140 12.011 25.297 1.00 75.56 199 LYS A C 1
ATOM 1615 O O . LYS A 1 199 ? -28.345 13.001 24.594 1.00 75.56 199 LYS A O 1
ATOM 1620 N N . ILE A 1 200 ? -29.085 11.492 26.076 1.00 67.06 200 ILE A N 1
ATOM 1621 C CA . ILE A 1 200 ? -30.364 12.173 26.287 1.00 67.06 200 ILE A CA 1
ATOM 1622 C C . ILE A 1 200 ? -30.111 13.330 27.250 1.00 67.06 200 ILE A C 1
ATOM 1624 O O . ILE A 1 200 ? -29.723 13.126 28.399 1.00 67.06 200 ILE A O 1
ATOM 1628 N N . ASN A 1 201 ? -30.346 14.553 26.791 1.00 68.94 201 ASN A N 1
ATOM 1629 C CA . ASN A 1 201 ? -30.302 15.720 27.649 1.00 68.94 201 ASN A CA 1
ATOM 1630 C C . ASN A 1 201 ? -31.500 15.678 28.604 1.00 68.94 201 ASN A C 1
ATOM 1632 O O . ASN A 1 201 ? -32.651 15.750 28.181 1.00 68.94 201 ASN A O 1
ATOM 1636 N N . GLN A 1 202 ? -31.234 15.568 29.905 1.00 60.28 202 GLN A N 1
ATOM 1637 C CA . GLN A 1 202 ? -32.278 15.396 30.922 1.00 60.28 202 GLN A CA 1
ATOM 1638 C C . GLN A 1 202 ? -33.229 16.595 31.024 1.00 60.28 202 GLN A C 1
ATOM 1640 O O . GLN A 1 202 ? -34.391 16.428 31.388 1.00 60.28 202 GLN A O 1
ATOM 1645 N N . ARG A 1 203 ? -32.768 17.798 30.664 1.00 62.06 203 ARG A N 1
ATOM 1646 C CA . ARG A 1 203 ? -33.578 19.020 30.711 1.00 62.06 203 ARG A CA 1
ATOM 1647 C C . ARG A 1 203 ? -34.479 19.150 29.490 1.00 62.06 203 ARG A C 1
ATOM 1649 O O . ARG A 1 203 ? -35.641 19.511 29.621 1.00 62.06 203 ARG A O 1
ATOM 1656 N N . THR A 1 204 ? -33.941 18.905 28.299 1.00 67.62 204 THR A N 1
ATOM 1657 C CA . THR A 1 204 ? -34.685 19.086 27.041 1.00 67.62 204 THR A CA 1
ATOM 1658 C C . THR A 1 204 ? -35.405 17.815 26.600 1.00 67.62 204 THR A C 1
ATOM 1660 O O . THR A 1 204 ? -36.236 17.877 25.697 1.00 67.62 204 THR A O 1
ATOM 1663 N N . GLN A 1 205 ? -35.066 16.668 27.203 1.00 55.34 205 GLN A N 1
ATOM 1664 C CA . GLN A 1 205 ? -35.442 15.320 26.765 1.00 55.34 205 GLN A CA 1
ATOM 1665 C C . GLN A 1 205 ? -35.062 15.044 25.298 1.00 55.34 205 GLN A C 1
ATOM 1667 O O . GLN A 1 205 ? -35.578 14.120 24.668 1.00 55.34 205 GLN A O 1
ATOM 1672 N N . LYS A 1 206 ? -34.152 15.848 24.728 1.00 57.19 206 LYS A N 1
ATOM 1673 C CA . LYS A 1 206 ? -33.661 15.688 23.359 1.00 57.19 206 LYS A CA 1
ATOM 1674 C C . LYS A 1 206 ? -32.371 14.890 23.359 1.00 57.19 206 LYS A C 1
ATOM 1676 O O . LYS A 1 206 ? -31.553 14.979 24.269 1.00 57.19 206 LYS A O 1
ATOM 1681 N N . LEU A 1 207 ? -32.199 14.122 22.293 1.00 61.88 207 LEU A N 1
ATOM 1682 C CA . LEU A 1 207 ? -30.948 13.453 22.002 1.00 61.88 207 LEU A CA 1
ATOM 1683 C C . LEU A 1 207 ? -29.917 14.476 21.513 1.00 61.88 207 LEU A C 1
ATOM 1685 O O . LEU A 1 207 ? -30.179 15.181 20.538 1.00 61.88 207 LEU A O 1
ATOM 1689 N N . GLU A 1 208 ? -28.767 14.545 22.177 1.00 74.12 208 GLU A N 1
ATOM 1690 C CA . GLU A 1 208 ? -27.693 15.498 21.888 1.00 74.12 208 GLU A CA 1
ATOM 1691 C C . GLU A 1 208 ? -26.342 14.772 21.766 1.00 74.12 208 GLU A C 1
ATOM 1693 O O . GLU A 1 208 ? -26.142 13.702 22.339 1.00 74.12 208 GLU A O 1
ATOM 1698 N N . GLY A 1 209 ? -25.406 15.349 21.004 1.00 80.00 209 GLY A N 1
ATOM 1699 C CA . GLY A 1 209 ? -24.046 14.811 20.860 1.00 80.00 209 GLY A CA 1
ATOM 1700 C C . GLY A 1 209 ? -23.862 13.722 19.796 1.00 80.00 209 GLY A C 1
ATOM 1701 O O . GLY A 1 209 ? -22.842 13.047 19.812 1.00 80.00 209 GLY A O 1
ATOM 1702 N N . ASP A 1 210 ? -24.810 13.549 18.868 1.00 84.75 210 ASP A N 1
ATOM 1703 C CA . ASP A 1 210 ? -24.678 12.610 17.740 1.00 84.75 210 ASP A CA 1
ATOM 1704 C C . ASP A 1 210 ? -23.801 13.199 16.630 1.00 84.75 210 ASP A C 1
ATOM 1706 O O . ASP A 1 210 ? -24.285 13.633 15.581 1.00 84.75 210 ASP A O 1
ATOM 1710 N N . THR A 1 211 ? -22.503 13.280 16.896 1.00 90.88 211 THR A N 1
ATOM 1711 C CA . THR A 1 211 ? -21.547 13.925 16.000 1.00 90.88 211 THR A CA 1
ATOM 1712 C C . THR A 1 211 ? -20.558 12.924 15.417 1.00 90.88 211 THR A C 1
ATOM 1714 O O . THR A 1 211 ? -20.029 12.087 16.159 1.00 90.88 211 THR A O 1
ATOM 1717 N N . PRO A 1 212 ? -20.280 13.005 14.106 1.00 94.94 212 PRO A N 1
ATOM 1718 C CA . PRO A 1 212 ? -19.261 12.180 13.492 1.00 94.94 212 PRO A CA 1
ATOM 1719 C C . PRO A 1 212 ? -17.857 12.674 13.816 1.00 94.94 212 PRO A C 1
ATOM 1721 O O . PRO A 1 212 ? -17.627 13.856 14.078 1.00 94.94 212 PRO A O 1
ATOM 1724 N N . ILE A 1 213 ? -16.929 11.725 13.818 1.00 96.69 213 ILE A N 1
ATOM 1725 C CA . ILE A 1 213 ? -15.517 11.924 14.145 1.00 96.69 213 ILE A CA 1
ATOM 1726 C C . ILE A 1 213 ? -14.654 11.496 12.961 1.00 96.69 213 ILE A C 1
ATOM 1728 O O . ILE A 1 213 ? -13.726 12.214 12.596 1.00 96.69 213 ILE A O 1
ATOM 1732 N N . ILE A 1 214 ? -14.968 10.340 12.364 1.00 97.38 214 ILE A N 1
ATOM 1733 C CA . ILE A 1 214 ? -14.266 9.782 11.205 1.00 97.38 214 ILE A CA 1
ATOM 1734 C C . ILE A 1 214 ? -15.288 9.219 10.230 1.00 97.38 214 ILE A C 1
ATOM 1736 O O . ILE A 1 214 ? -16.224 8.532 10.638 1.00 97.38 214 ILE A O 1
ATOM 1740 N N . THR A 1 215 ? -15.073 9.469 8.946 1.00 97.25 215 THR A N 1
ATOM 1741 C CA . THR A 1 215 ? -15.785 8.787 7.864 1.00 97.25 215 THR A CA 1
ATOM 1742 C C . THR A 1 215 ? -14.878 7.746 7.225 1.00 97.25 215 THR A C 1
ATOM 1744 O O . THR A 1 215 ? -13.663 7.932 7.156 1.00 97.25 215 THR A O 1
ATOM 1747 N N . ILE A 1 216 ? -15.461 6.625 6.807 1.00 97.31 216 ILE A N 1
ATOM 1748 C CA . ILE A 1 216 ? -14.747 5.499 6.203 1.00 97.31 216 ILE A CA 1
ATOM 1749 C C . ILE A 1 216 ? -15.478 5.109 4.920 1.00 97.31 216 ILE A C 1
ATOM 1751 O O . ILE A 1 216 ? -16.657 4.756 4.967 1.00 97.31 216 ILE A O 1
ATOM 1755 N N . GLU A 1 217 ? -14.775 5.126 3.792 1.00 96.38 217 GLU A N 1
ATOM 1756 C CA . GLU A 1 217 ? -15.244 4.539 2.538 1.00 96.38 217 GLU A CA 1
ATOM 1757 C C . GLU A 1 217 ? -14.684 3.122 2.412 1.00 96.38 217 GLU A C 1
ATOM 1759 O O . GLU A 1 217 ? -13.476 2.918 2.259 1.00 96.38 217 GLU A O 1
ATOM 1764 N N . TYR A 1 218 ? -15.568 2.130 2.485 1.00 95.88 218 TYR A N 1
ATOM 1765 C CA . TYR A 1 218 ? -15.215 0.728 2.323 1.00 95.88 218 TYR A CA 1
ATOM 1766 C C . TYR A 1 218 ? -15.650 0.219 0.950 1.00 95.88 218 TYR A C 1
ATOM 1768 O O . TYR A 1 218 ? -16.842 0.160 0.656 1.00 95.88 218 TYR A O 1
ATOM 1776 N N . ASN A 1 219 ? -14.695 -0.210 0.126 1.00 93.94 219 ASN A N 1
ATOM 1777 C CA . ASN A 1 219 ? -14.958 -0.836 -1.162 1.00 93.94 219 ASN A CA 1
ATOM 1778 C C . ASN A 1 219 ? -15.081 -2.357 -1.003 1.00 93.94 219 ASN A C 1
ATOM 1780 O O . ASN A 1 219 ? -14.117 -3.062 -0.688 1.00 93.94 219 ASN A O 1
ATOM 1784 N N . LEU A 1 220 ? -16.284 -2.879 -1.253 1.00 91.69 220 LEU A N 1
ATOM 1785 C CA . LEU A 1 220 ? -16.615 -4.291 -1.055 1.00 91.69 220 LEU A CA 1
ATOM 1786 C C . LEU A 1 220 ? -16.086 -5.185 -2.178 1.00 91.69 220 LEU A C 1
ATOM 1788 O O . LEU A 1 220 ? -16.008 -6.402 -2.007 1.00 91.69 220 LEU A O 1
ATOM 1792 N N . ARG A 1 221 ? -15.734 -4.610 -3.333 1.00 88.88 221 ARG A N 1
ATOM 1793 C CA . ARG A 1 221 ? -15.161 -5.361 -4.458 1.00 88.88 221 ARG A CA 1
ATOM 1794 C C . ARG A 1 221 ? -13.680 -5.628 -4.244 1.00 88.88 221 ARG A C 1
ATOM 1796 O O . ARG A 1 221 ? -13.221 -6.742 -4.482 1.00 88.88 221 ARG A O 1
ATOM 1803 N N . THR A 1 222 ? -12.948 -4.624 -3.771 1.00 90.44 222 THR A N 1
ATOM 1804 C CA . THR A 1 222 ? -11.504 -4.715 -3.504 1.00 90.44 222 THR A CA 1
ATOM 1805 C C . THR A 1 222 ? -11.194 -5.140 -2.068 1.00 90.44 222 THR A C 1
ATOM 1807 O O . THR A 1 222 ? -10.034 -5.397 -1.751 1.00 90.44 222 THR A O 1
ATOM 1810 N N . ASN A 1 223 ? -12.206 -5.222 -1.193 1.00 91.88 223 ASN A N 1
ATOM 1811 C CA . ASN A 1 223 ? -12.049 -5.418 0.250 1.00 91.88 223 ASN A CA 1
ATOM 1812 C C . ASN A 1 223 ? -11.037 -4.423 0.852 1.00 91.88 223 ASN A C 1
ATOM 1814 O O . ASN A 1 223 ? -10.190 -4.794 1.668 1.00 91.88 223 ASN A O 1
ATOM 1818 N N . THR A 1 224 ? -11.098 -3.164 0.421 1.00 93.00 224 THR A N 1
ATOM 1819 C CA . THR A 1 224 ? -10.149 -2.116 0.811 1.00 93.00 224 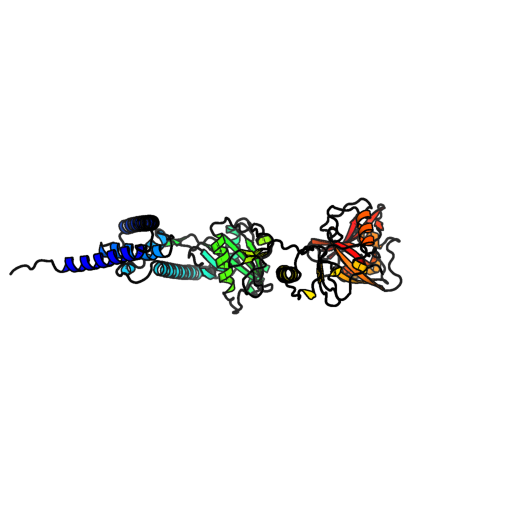THR A CA 1
ATOM 1820 C C . THR A 1 224 ? -10.896 -0.934 1.415 1.00 93.00 224 THR A C 1
ATOM 1822 O O . THR A 1 224 ? -11.955 -0.546 0.926 1.00 93.00 224 THR A O 1
ATOM 1825 N N . ILE A 1 225 ? -10.358 -0.373 2.497 1.00 95.44 225 ILE A N 1
ATOM 1826 C CA . ILE A 1 225 ? -10.758 0.956 2.964 1.00 95.44 225 ILE A CA 1
ATOM 1827 C C . ILE A 1 225 ? -10.047 1.971 2.072 1.00 95.44 225 ILE A C 1
ATOM 1829 O O . ILE A 1 225 ? -8.823 2.101 2.148 1.00 95.44 225 ILE A O 1
ATOM 1833 N N . GLU A 1 226 ? -10.813 2.623 1.203 1.00 94.31 226 GLU A N 1
ATOM 1834 C CA . GLU A 1 226 ? -10.302 3.566 0.204 1.00 94.31 226 GLU A CA 1
ATOM 1835 C C . GLU A 1 226 ? -10.046 4.946 0.816 1.00 94.31 226 GLU A C 1
ATOM 1837 O O . GLU A 1 226 ? -9.058 5.592 0.482 1.00 94.31 226 GLU A O 1
ATOM 1842 N N . GLN A 1 227 ? -10.889 5.355 1.768 1.00 94.50 227 GLN A N 1
ATOM 1843 C CA . GLN A 1 227 ? -10.779 6.631 2.472 1.00 94.50 227 GLN A CA 1
ATOM 1844 C C . GLN A 1 227 ? -11.086 6.449 3.962 1.00 94.50 227 GLN A C 1
ATOM 1846 O O . GLN A 1 227 ? -12.007 5.715 4.327 1.00 94.50 227 GLN A O 1
ATOM 1851 N N . MET A 1 228 ? -10.328 7.124 4.826 1.00 95.56 228 MET A N 1
ATOM 1852 C CA . MET A 1 228 ? -10.558 7.186 6.269 1.00 95.56 228 MET A CA 1
ATOM 1853 C C . MET A 1 228 ? -10.127 8.556 6.802 1.00 95.56 228 MET A C 1
ATOM 1855 O O . MET A 1 228 ? -8.957 8.775 7.120 1.00 95.56 228 MET A O 1
ATOM 1859 N N . LYS A 1 229 ? -11.087 9.478 6.925 1.00 95.25 229 LYS A N 1
ATOM 1860 C CA . LYS A 1 229 ? -10.801 10.898 7.173 1.00 95.25 229 LYS A CA 1
ATOM 1861 C C . LYS A 1 229 ? -11.527 11.460 8.382 1.00 95.25 229 LYS A C 1
ATOM 1863 O O . LYS A 1 229 ? -12.697 11.162 8.636 1.00 95.25 229 LYS A O 1
ATOM 1868 N N . LYS A 1 230 ? -10.809 12.309 9.112 1.00 95.62 230 LYS A N 1
ATOM 1869 C CA . LYS A 1 230 ? -11.343 13.196 10.142 1.00 95.62 230 LYS A CA 1
ATOM 1870 C C . LYS A 1 230 ? -11.945 14.444 9.505 1.00 95.62 230 LYS A C 1
ATOM 1872 O O . LYS A 1 230 ? -11.831 14.709 8.308 1.00 95.62 230 LYS A O 1
ATOM 1877 N N . LYS A 1 231 ? -12.573 15.251 10.356 1.00 94.69 231 LYS A N 1
ATOM 1878 C CA . LYS A 1 231 ? -13.075 16.569 9.983 1.00 94.69 231 LYS A CA 1
ATOM 1879 C C . LYS A 1 231 ? -11.959 17.421 9.361 1.00 94.69 231 LYS A C 1
ATOM 1881 O O . LYS A 1 231 ? -10.875 17.494 9.921 1.00 94.69 231 LYS A O 1
ATOM 1886 N N . GLY A 1 232 ? -12.253 18.090 8.249 1.00 94.12 232 GLY A N 1
ATOM 1887 C CA . GLY A 1 232 ? -11.293 18.913 7.508 1.00 94.12 232 GLY A CA 1
ATOM 1888 C C . GLY A 1 232 ? -10.377 18.131 6.564 1.00 94.12 232 GLY A C 1
ATOM 1889 O O . GLY A 1 232 ? -9.340 18.663 6.194 1.00 94.12 232 GLY A O 1
ATOM 1890 N N . ASP A 1 233 ? -10.748 16.900 6.189 1.00 92.94 233 ASP A N 1
ATOM 1891 C CA . ASP A 1 233 ? -9.945 16.001 5.338 1.00 92.94 233 ASP A CA 1
ATOM 1892 C C . ASP A 1 233 ? -8.593 15.591 5.965 1.00 92.94 233 ASP A C 1
ATOM 1894 O O . ASP A 1 233 ? -7.631 15.223 5.288 1.00 92.94 233 ASP A O 1
ATOM 1898 N N . GLU A 1 234 ? -8.520 15.636 7.296 1.00 95.12 234 GLU A N 1
ATOM 1899 C CA . GLU A 1 234 ? -7.326 15.278 8.059 1.00 95.12 234 GLU A CA 1
ATOM 1900 C C . GLU A 1 234 ? -7.205 13.759 8.268 1.00 95.12 234 GLU A C 1
ATOM 1902 O O . GLU A 1 234 ? -8.201 13.039 8.378 1.00 95.12 234 GLU A O 1
ATOM 1907 N N . TYR A 1 235 ? -5.974 13.264 8.396 1.00 95.50 235 TYR A N 1
ATOM 1908 C CA . TYR A 1 235 ? -5.701 11.851 8.673 1.00 95.50 235 TYR A CA 1
ATOM 1909 C C . TYR A 1 235 ? -5.748 11.527 10.167 1.00 95.50 235 TYR A C 1
ATOM 1911 O O . TYR A 1 235 ? -5.326 12.327 11.007 1.00 95.50 235 TYR A O 1
ATOM 1919 N N . LEU A 1 236 ? -6.208 10.316 10.494 1.00 95.25 236 LEU A N 1
ATOM 1920 C CA . LEU A 1 236 ? -6.165 9.766 11.850 1.00 95.25 236 LEU A CA 1
ATOM 1921 C C . LEU A 1 236 ? -4.734 9.794 12.406 1.00 95.25 236 LEU A C 1
ATOM 1923 O O . LEU A 1 236 ? -3.806 9.301 11.766 1.00 95.25 236 LEU A O 1
ATOM 1927 N N . ASP A 1 237 ? -4.571 10.314 13.618 1.00 94.19 237 ASP A N 1
ATOM 1928 C CA . ASP A 1 237 ? -3.285 10.417 14.297 1.00 94.19 237 ASP A CA 1
ATOM 1929 C C . ASP A 1 237 ? -3.264 9.540 15.565 1.00 94.19 237 ASP A C 1
ATOM 1931 O O . ASP A 1 237 ? -4.244 9.521 16.314 1.00 94.19 237 ASP A O 1
ATOM 1935 N N . PRO A 1 238 ? -2.165 8.819 15.864 1.00 92.31 238 PRO A N 1
ATOM 1936 C CA . PRO A 1 238 ? -2.029 8.054 17.107 1.00 92.31 238 PRO A CA 1
ATOM 1937 C C . PRO A 1 238 ? -2.207 8.856 18.408 1.00 92.31 238 PRO A C 1
ATOM 1939 O O . PRO A 1 238 ? -2.454 8.254 19.454 1.00 92.31 238 PRO A O 1
ATOM 1942 N N . SER A 1 239 ? -2.059 10.185 18.367 1.00 94.31 239 SER A N 1
ATOM 1943 C CA . SER A 1 239 ? -2.301 11.091 19.497 1.00 94.31 239 SER A CA 1
ATOM 1944 C C . SER A 1 239 ? -3.773 11.476 19.685 1.00 94.31 239 SER A C 1
ATOM 1946 O O . SER A 1 239 ? -4.117 12.033 20.731 1.00 94.31 239 SER A O 1
ATOM 1948 N N . ASP A 1 240 ? -4.653 11.157 18.728 1.00 95.31 240 ASP A N 1
ATOM 1949 C CA . ASP A 1 240 ? -6.082 11.430 18.858 1.00 95.31 240 ASP A CA 1
ATOM 1950 C C . ASP A 1 240 ? -6.667 10.656 20.061 1.00 95.31 240 ASP A C 1
ATOM 1952 O O . ASP A 1 240 ? -6.436 9.449 20.204 1.00 95.31 240 ASP A O 1
ATOM 1956 N N . PRO A 1 241 ? -7.488 11.294 20.919 1.00 95.00 241 PRO A N 1
ATOM 1957 C CA . PRO A 1 241 ? -7.996 10.667 22.144 1.00 95.00 241 PRO A CA 1
ATOM 1958 C C . PRO A 1 241 ? -8.896 9.447 21.882 1.00 95.00 241 PRO A C 1
ATOM 1960 O O . PRO A 1 241 ? -9.071 8.612 22.765 1.00 95.00 241 PRO A O 1
ATOM 1963 N N . TYR A 1 242 ? -9.448 9.329 20.672 1.00 94.62 242 TYR A N 1
ATOM 1964 C CA . TYR A 1 242 ? -10.291 8.221 20.211 1.00 94.62 242 TYR A CA 1
ATOM 1965 C C . TYR A 1 242 ? -9.544 7.207 19.330 1.00 94.62 242 TYR A C 1
ATOM 1967 O O . TYR A 1 242 ? -10.168 6.277 18.825 1.00 94.62 242 TYR A O 1
ATOM 1975 N N . TYR A 1 243 ? -8.224 7.339 19.137 1.00 93.50 243 TYR A N 1
ATOM 1976 C CA . TYR A 1 243 ? -7.453 6.468 18.241 1.00 93.50 243 TYR A CA 1
ATOM 1977 C C . TYR A 1 243 ? -7.665 4.978 18.542 1.00 93.50 243 TYR A C 1
ATOM 1979 O O . TYR A 1 243 ? -7.978 4.191 17.651 1.00 93.50 243 TYR A O 1
ATOM 1987 N N . LYS A 1 244 ? -7.560 4.581 19.818 1.00 91.19 244 LYS A N 1
ATOM 1988 C CA . LYS A 1 244 ? -7.742 3.179 20.230 1.00 91.19 244 LYS A CA 1
ATOM 1989 C C . LYS A 1 244 ? -9.152 2.664 19.935 1.00 91.19 244 LYS A C 1
ATOM 1991 O O . LYS A 1 244 ? -9.288 1.542 19.458 1.00 91.19 244 LYS A O 1
ATOM 1996 N N . ASP A 1 245 ? -10.176 3.483 20.166 1.00 94.25 245 ASP A N 1
ATOM 1997 C CA . ASP A 1 245 ? -11.563 3.121 19.872 1.00 94.25 245 ASP A CA 1
ATOM 1998 C C . ASP A 1 245 ? -11.817 2.956 18.371 1.00 94.25 245 ASP A C 1
ATOM 2000 O O . ASP A 1 245 ? -12.579 2.074 17.981 1.00 94.25 245 ASP A O 1
ATOM 2004 N N . VAL A 1 246 ? -11.156 3.751 17.525 1.00 94.44 246 VAL A N 1
ATOM 2005 C CA . VAL A 1 246 ? -11.230 3.602 16.064 1.00 94.44 246 VAL A CA 1
ATOM 2006 C C . VAL A 1 246 ? -10.607 2.277 15.629 1.00 94.44 246 VAL A C 1
ATOM 2008 O O . VAL A 1 246 ? -11.226 1.528 14.876 1.00 94.44 246 VAL A O 1
ATOM 2011 N N . ILE A 1 247 ? -9.418 1.945 16.141 1.00 91.62 247 ILE A N 1
ATOM 2012 C CA . ILE A 1 247 ? -8.743 0.668 15.859 1.00 91.62 247 ILE A CA 1
ATOM 2013 C C . ILE A 1 247 ? -9.610 -0.526 16.296 1.00 91.62 247 ILE A C 1
ATOM 2015 O O . ILE A 1 247 ? -9.790 -1.478 15.530 1.00 91.62 247 ILE A O 1
ATOM 2019 N N . ASP A 1 248 ? -10.206 -0.457 17.488 1.00 90.94 248 ASP A N 1
ATOM 2020 C CA . ASP A 1 248 ? -11.127 -1.482 17.987 1.00 90.94 248 ASP A CA 1
ATOM 2021 C C . ASP A 1 248 ? -12.414 -1.568 17.155 1.00 90.94 248 ASP A C 1
ATOM 2023 O O . ASP A 1 248 ? -12.908 -2.669 16.890 1.00 90.94 248 ASP A O 1
ATOM 2027 N N . ALA A 1 249 ? -12.952 -0.433 16.702 1.00 94.25 249 ALA A N 1
ATOM 2028 C CA . ALA A 1 249 ? -14.135 -0.397 15.853 1.00 94.25 249 ALA A CA 1
ATOM 2029 C C . ALA A 1 249 ? -13.866 -1.005 14.475 1.00 94.25 249 ALA A C 1
ATOM 2031 O O . ALA A 1 249 ? -14.688 -1.778 13.990 1.00 94.25 249 ALA A O 1
ATOM 2032 N N . LEU A 1 250 ? -12.706 -0.737 13.869 1.00 93.31 250 LEU A N 1
ATOM 2033 C CA . LEU A 1 250 ? -12.277 -1.384 12.626 1.00 93.31 250 LEU A CA 1
ATOM 2034 C C . LEU A 1 250 ? -12.170 -2.903 12.811 1.00 93.31 250 LEU A C 1
ATOM 2036 O O . LEU A 1 250 ? -12.702 -3.671 12.008 1.00 93.31 250 LEU A O 1
ATOM 2040 N N . LYS A 1 251 ? -11.564 -3.357 13.913 1.00 90.38 251 LYS A N 1
ATOM 2041 C CA . LYS A 1 251 ? -11.500 -4.784 14.253 1.00 90.38 251 LYS A CA 1
ATOM 2042 C C . LYS A 1 251 ? -12.892 -5.402 14.383 1.00 90.38 251 LYS A C 1
ATOM 2044 O O . LYS A 1 251 ? -13.151 -6.468 13.827 1.00 90.38 251 LYS A O 1
ATOM 2049 N N . GLN A 1 252 ? -13.798 -4.742 15.099 1.00 92.56 252 GLN A N 1
ATOM 2050 C CA . GLN A 1 252 ? -15.166 -5.221 15.271 1.00 92.56 252 GLN A CA 1
ATOM 2051 C C . GLN A 1 252 ? -15.927 -5.230 13.942 1.00 92.56 252 GLN A C 1
ATOM 2053 O O . GLN A 1 252 ? -16.621 -6.205 13.655 1.00 92.56 252 GLN A O 1
ATOM 2058 N N . LEU A 1 253 ? -15.744 -4.212 13.097 1.00 93.88 253 LEU A N 1
ATOM 2059 C CA . LEU A 1 253 ? -16.374 -4.105 11.782 1.00 93.88 253 LEU A CA 1
ATOM 2060 C C . LEU A 1 253 ? -16.088 -5.340 10.926 1.00 93.88 253 LEU A C 1
ATOM 2062 O O . LEU A 1 253 ? -17.027 -5.880 10.341 1.00 93.88 253 LEU A O 1
ATOM 2066 N N . ARG A 1 254 ? -14.851 -5.862 10.956 1.00 92.50 254 ARG A N 1
ATOM 2067 C CA . ARG A 1 254 ? -14.454 -7.101 10.255 1.00 92.50 254 ARG A CA 1
ATOM 2068 C C . ARG A 1 254 ? -15.248 -8.341 10.657 1.00 92.50 254 ARG A C 1
ATOM 2070 O O . ARG A 1 254 ? -15.284 -9.310 9.906 1.00 92.50 254 ARG A O 1
ATOM 2077 N N . THR A 1 255 ? -15.895 -8.322 11.820 1.00 91.19 255 THR A N 1
ATOM 2078 C CA . THR A 1 255 ? -16.731 -9.429 12.309 1.00 91.19 255 THR A CA 1
ATOM 2079 C C . THR A 1 255 ? -18.209 -9.279 11.932 1.00 91.19 255 THR A C 1
ATOM 2081 O O . THR A 1 255 ? -18.992 -10.211 12.113 1.00 91.19 255 THR A O 1
ATOM 2084 N N . THR A 1 256 ? -18.604 -8.129 11.380 1.00 93.50 256 THR A N 1
ATOM 2085 C CA . THR A 1 256 ? -19.991 -7.840 10.992 1.00 93.50 256 THR A CA 1
ATOM 2086 C C . THR A 1 256 ? -20.290 -8.248 9.551 1.00 93.50 256 THR A C 1
ATOM 2088 O O . THR A 1 256 ? -19.388 -8.427 8.727 1.00 93.50 256 THR A O 1
ATOM 2091 N N . ARG A 1 257 ? -21.580 -8.388 9.230 1.00 92.75 257 ARG A N 1
ATOM 2092 C CA . ARG A 1 257 ? -22.058 -8.764 7.896 1.00 92.75 257 ARG A CA 1
ATOM 2093 C C . ARG A 1 257 ? -22.857 -7.637 7.251 1.00 92.75 257 ARG A C 1
ATOM 2095 O O . ARG A 1 257 ? -23.561 -6.899 7.934 1.00 92.75 257 ARG A O 1
ATOM 2102 N N . THR A 1 258 ? -22.716 -7.535 5.939 1.00 89.88 258 THR A N 1
ATOM 2103 C CA . THR A 1 258 ? -23.553 -6.728 5.040 1.00 89.88 258 THR A CA 1
ATOM 2104 C C . THR A 1 258 ? -24.977 -7.285 4.974 1.00 89.88 258 THR A C 1
ATOM 2106 O O . THR A 1 258 ? -25.215 -8.415 5.410 1.00 89.88 258 THR A O 1
ATOM 2109 N N . ASP A 1 259 ? -25.903 -6.548 4.355 1.00 82.81 259 ASP A N 1
ATOM 2110 C CA . ASP A 1 259 ? -27.294 -7.002 4.161 1.00 82.81 259 ASP A CA 1
ATOM 2111 C C . ASP A 1 259 ? -27.379 -8.304 3.356 1.00 82.81 259 ASP A C 1
ATOM 2113 O O . ASP A 1 259 ? -28.224 -9.157 3.608 1.00 82.81 259 ASP A O 1
ATOM 2117 N N . ALA A 1 260 ? -26.440 -8.502 2.426 1.00 84.75 260 ALA A N 1
ATOM 2118 C CA . ALA A 1 260 ? -26.299 -9.730 1.646 1.00 84.75 260 ALA A CA 1
ATOM 2119 C C . ALA A 1 260 ? -25.650 -10.888 2.437 1.00 84.75 260 ALA A C 1
ATOM 2121 O O . ALA A 1 260 ? -25.291 -11.914 1.862 1.00 84.75 260 ALA A O 1
ATOM 2122 N N . GLY A 1 261 ? -25.409 -10.719 3.740 1.00 86.69 261 GLY A N 1
ATOM 2123 C CA . GLY A 1 261 ? -24.785 -11.718 4.606 1.00 86.69 261 GLY A CA 1
ATOM 2124 C C . GLY A 1 261 ? -23.272 -11.880 4.415 1.00 86.69 261 GLY A C 1
ATOM 2125 O O . GLY A 1 261 ? -22.660 -12.703 5.103 1.00 86.69 261 GLY A O 1
ATOM 2126 N N . LYS A 1 262 ? -22.628 -11.107 3.530 1.00 89.94 262 LYS A N 1
ATOM 2127 C CA . LYS A 1 262 ? -21.167 -11.149 3.326 1.00 89.94 262 LYS A CA 1
ATOM 2128 C C . LYS A 1 262 ? -20.443 -10.477 4.489 1.00 89.94 262 LYS A C 1
ATOM 2130 O O . LYS A 1 262 ? -20.864 -9.412 4.930 1.00 89.94 262 LYS A O 1
ATOM 2135 N N . LEU A 1 263 ? -19.357 -11.084 4.964 1.00 92.31 263 LEU A N 1
ATOM 2136 C CA . LEU A 1 263 ? -18.512 -10.532 6.026 1.00 92.31 263 LEU A CA 1
ATOM 2137 C C . LEU A 1 263 ? -17.788 -9.269 5.527 1.00 92.31 263 LEU A C 1
ATOM 2139 O O . LEU A 1 263 ? -17.262 -9.279 4.414 1.00 92.31 263 LEU A O 1
ATOM 2143 N N . ARG A 1 264 ? -17.712 -8.210 6.341 1.00 92.38 264 ARG A N 1
ATOM 2144 C CA . ARG A 1 264 ? -16.950 -6.983 6.027 1.00 92.38 264 ARG A CA 1
ATOM 2145 C C . ARG A 1 264 ? -15.442 -7.182 6.229 1.00 92.38 264 ARG A C 1
ATOM 2147 O O . ARG A 1 264 ? -14.804 -6.475 6.999 1.00 92.38 264 ARG A O 1
ATOM 2154 N N . ASN A 1 265 ? -14.867 -8.190 5.582 1.00 88.06 265 ASN A N 1
ATOM 2155 C CA . ASN A 1 265 ? -13.465 -8.566 5.756 1.00 88.06 265 ASN A CA 1
ATOM 2156 C C . ASN A 1 265 ? -12.540 -7.735 4.860 1.00 88.06 265 ASN A C 1
ATOM 2158 O O . ASN A 1 265 ? -11.948 -8.265 3.919 1.00 88.06 265 ASN A O 1
ATOM 2162 N N . PHE A 1 266 ? -12.405 -6.442 5.154 1.00 91.25 266 PHE A N 1
ATOM 2163 C CA . PHE A 1 266 ? -11.372 -5.643 4.510 1.00 91.25 266 PHE A CA 1
ATOM 2164 C C . PHE A 1 266 ? -9.978 -6.181 4.862 1.00 91.25 266 PHE A C 1
ATOM 2166 O O . PHE A 1 266 ? -9.717 -6.608 5.992 1.00 91.25 266 PHE A O 1
ATOM 2173 N N . VAL A 1 267 ? -9.097 -6.184 3.864 1.00 87.06 267 VAL A N 1
ATOM 2174 C CA . VAL A 1 267 ? -7.738 -6.749 3.921 1.00 87.06 267 VAL A CA 1
ATOM 2175 C C . VAL A 1 267 ? -6.654 -5.687 3.760 1.00 87.06 267 VAL A C 1
ATOM 2177 O O . VAL A 1 267 ? -5.482 -5.978 3.981 1.00 87.06 267 VAL A O 1
ATOM 2180 N N . LYS A 1 268 ? -7.041 -4.453 3.422 1.00 88.38 268 LYS A N 1
ATOM 2181 C CA . LYS A 1 268 ? -6.131 -3.329 3.220 1.00 88.38 268 LYS A CA 1
ATOM 2182 C C . LYS A 1 268 ? -6.807 -2.002 3.572 1.00 88.38 268 LYS A C 1
ATOM 2184 O O . LYS A 1 268 ? -8.015 -1.853 3.405 1.00 88.38 268 LYS A O 1
ATOM 2189 N N . ILE A 1 269 ? -6.007 -1.042 4.024 1.00 92.44 269 ILE A N 1
ATOM 2190 C CA . ILE A 1 269 ? -6.348 0.386 4.037 1.00 92.44 269 ILE A CA 1
ATOM 2191 C C . ILE A 1 269 ? -5.422 1.071 3.036 1.00 92.44 269 ILE A C 1
ATOM 2193 O O . ILE A 1 269 ? -4.247 0.694 2.934 1.00 92.44 269 ILE A O 1
ATOM 2197 N N . GLN A 1 270 ? -5.933 2.035 2.275 1.00 91.44 270 GLN A N 1
ATOM 2198 C CA . GLN A 1 270 ? -5.095 2.811 1.371 1.00 91.44 270 GLN A CA 1
ATOM 2199 C C . GLN A 1 270 ? -3.928 3.457 2.139 1.00 91.44 270 GLN A C 1
ATOM 2201 O O . GLN A 1 270 ? -4.151 4.061 3.189 1.00 91.44 270 GLN A O 1
ATOM 2206 N N . PRO A 1 271 ? -2.671 3.320 1.668 1.00 88.81 271 PRO A N 1
ATOM 2207 C CA . PRO A 1 271 ? -1.510 3.811 2.409 1.00 88.81 271 PRO A CA 1
ATOM 2208 C C . PRO A 1 271 ? -1.535 5.314 2.714 1.00 88.81 271 PRO A C 1
ATOM 2210 O O . PRO A 1 271 ? -0.991 5.708 3.747 1.00 88.81 271 PRO A O 1
ATOM 2213 N N . SER A 1 272 ? -2.168 6.124 1.854 1.00 89.56 272 SER A N 1
ATOM 2214 C CA . SER A 1 272 ? -2.378 7.566 2.069 1.00 89.56 272 SER A CA 1
ATOM 2215 C C . SER A 1 272 ? -3.138 7.841 3.363 1.00 89.56 272 SER A C 1
ATOM 2217 O O . SER A 1 272 ? -2.757 8.710 4.136 1.00 89.56 272 SER A O 1
ATOM 2219 N N . GLU A 1 273 ? -4.141 7.022 3.672 1.00 93.25 273 GLU A N 1
ATOM 2220 C CA . GLU A 1 273 ? -5.007 7.199 4.841 1.00 93.25 273 GLU A CA 1
ATOM 2221 C C . GLU A 1 273 ? -4.302 6.884 6.168 1.00 93.25 273 GLU A C 1
ATOM 2223 O O . GLU A 1 273 ? -4.845 7.113 7.248 1.00 93.25 273 GLU A O 1
ATOM 2228 N N . LEU A 1 274 ? -3.083 6.342 6.102 1.00 91.94 274 LEU A N 1
ATOM 2229 C CA . LEU A 1 274 ? -2.271 5.966 7.254 1.00 91.94 274 LEU A CA 1
ATOM 2230 C C . LEU A 1 274 ? -1.000 6.814 7.364 1.00 91.94 274 LEU A C 1
ATOM 2232 O O . LEU A 1 274 ? -0.050 6.389 8.026 1.00 91.94 274 LEU A O 1
ATOM 2236 N N . GLU A 1 275 ? -0.929 7.967 6.699 1.00 89.88 275 GLU A N 1
ATOM 2237 C CA . GLU A 1 275 ? 0.281 8.794 6.607 1.00 89.88 275 GLU A CA 1
ATOM 2238 C C . GLU A 1 275 ? 0.855 9.166 7.987 1.00 89.88 275 GLU A C 1
ATOM 2240 O O . GLU A 1 275 ? 2.042 8.943 8.243 1.00 89.88 275 GLU A O 1
ATOM 2245 N N . ASN A 1 276 ? -0.005 9.593 8.917 1.00 94.31 276 ASN A N 1
ATOM 2246 C CA . ASN A 1 276 ? 0.384 9.987 10.278 1.00 94.31 276 ASN A CA 1
ATOM 2247 C C . ASN A 1 276 ? 0.797 8.803 11.176 1.00 94.31 276 ASN A C 1
ATOM 2249 O O . ASN A 1 276 ? 1.450 8.986 12.206 1.00 94.31 276 ASN A O 1
ATOM 2253 N N . ILE A 1 277 ? 0.461 7.566 10.798 1.00 92.69 277 ILE A N 1
ATOM 2254 C CA . ILE A 1 277 ? 0.766 6.374 11.595 1.00 92.69 277 ILE A CA 1
ATOM 2255 C C . ILE A 1 277 ? 2.166 5.872 11.244 1.00 92.69 277 ILE A C 1
ATOM 2257 O O . ILE A 1 277 ? 2.417 5.375 10.145 1.00 92.69 277 ILE A O 1
ATOM 2261 N N . LYS A 1 278 ? 3.098 5.951 12.192 1.00 93.69 278 LYS A N 1
ATOM 2262 C CA . LYS A 1 278 ? 4.468 5.448 12.018 1.00 93.69 278 LYS A CA 1
ATOM 2263 C C . LYS A 1 278 ? 4.597 4.029 12.568 1.00 93.69 278 LYS A C 1
ATOM 2265 O O . LYS A 1 278 ? 4.068 3.721 13.631 1.00 93.69 278 LYS A O 1
ATOM 2270 N N . VAL A 1 279 ? 5.330 3.185 11.847 1.00 94.69 279 VAL A N 1
ATOM 2271 C CA . VAL A 1 279 ? 5.666 1.810 12.245 1.00 94.69 279 VAL A CA 1
ATOM 2272 C C . VAL A 1 279 ? 7.176 1.664 12.159 1.00 94.69 279 VAL A C 1
ATOM 2274 O O . VAL A 1 279 ? 7.782 2.144 11.199 1.00 94.69 279 VAL A O 1
ATOM 2277 N N . ARG A 1 280 ? 7.790 1.044 13.165 1.00 96.44 280 ARG A N 1
ATOM 2278 C CA . ARG A 1 280 ? 9.238 0.835 13.214 1.00 96.44 280 ARG A CA 1
ATOM 2279 C C . ARG A 1 280 ? 9.695 -0.066 12.072 1.00 96.44 280 ARG A C 1
ATOM 2281 O O . ARG A 1 280 ? 9.007 -1.011 11.690 1.00 96.44 280 ARG A O 1
ATOM 2288 N N . ASP A 1 281 ? 10.897 0.184 11.572 1.00 95.50 281 ASP A N 1
ATOM 2289 C CA . ASP A 1 281 ? 11.510 -0.666 10.553 1.00 95.50 281 ASP A CA 1
ATOM 2290 C C . ASP A 1 281 ? 11.626 -2.112 11.060 1.00 95.50 281 ASP A C 1
ATOM 2292 O O . ASP A 1 281 ? 12.055 -2.368 12.187 1.00 95.50 281 ASP A O 1
ATOM 2296 N N . GLY A 1 282 ? 11.197 -3.073 10.241 1.00 95.94 282 GLY A N 1
ATOM 2297 C CA . GLY A 1 282 ? 11.099 -4.477 10.641 1.00 95.94 282 GLY A CA 1
ATOM 2298 C C . GLY A 1 282 ? 9.917 -4.807 11.565 1.00 95.94 282 GLY A C 1
ATOM 2299 O O . GLY A 1 282 ? 9.918 -5.867 12.201 1.00 95.94 282 GLY A O 1
ATOM 2300 N N . TYR A 1 283 ? 8.907 -3.943 11.668 1.00 97.25 283 TYR A N 1
ATOM 2301 C CA . TYR A 1 283 ? 7.694 -4.209 12.443 1.00 97.25 283 TYR A CA 1
ATOM 2302 C C . TYR A 1 283 ? 6.430 -4.189 11.578 1.00 97.25 283 TYR A C 1
ATOM 2304 O O . TYR A 1 283 ? 6.364 -3.583 10.510 1.00 97.25 283 TYR A O 1
ATOM 2312 N N . VAL A 1 284 ? 5.424 -4.908 12.060 1.00 96.12 284 VAL A N 1
ATOM 2313 C CA . VAL A 1 284 ? 4.080 -5.036 11.503 1.00 96.12 284 VAL A CA 1
ATOM 2314 C C . VAL A 1 284 ? 3.125 -4.441 12.530 1.00 96.12 284 VAL A C 1
ATOM 2316 O O . VAL A 1 284 ? 3.080 -4.905 13.672 1.00 96.12 284 VAL A O 1
ATOM 2319 N N . LEU A 1 285 ? 2.356 -3.427 12.144 1.00 93.56 285 LEU A N 1
ATOM 2320 C CA . LEU A 1 285 ? 1.272 -2.905 12.966 1.00 93.56 285 LEU A CA 1
ATOM 2321 C C . LEU A 1 285 ? -0.004 -3.694 12.673 1.00 93.56 285 LEU A C 1
ATOM 2323 O O . LEU A 1 285 ? -0.491 -3.696 11.543 1.00 93.56 285 LEU A O 1
ATOM 2327 N N . THR A 1 286 ? -0.547 -4.349 13.697 1.00 91.62 286 THR A N 1
ATOM 2328 C CA . THR A 1 286 ? -1.748 -5.190 13.600 1.00 91.62 286 THR A CA 1
ATOM 2329 C C . THR A 1 286 ? -2.862 -4.708 14.526 1.00 91.62 286 THR A C 1
ATOM 2331 O O . THR A 1 286 ? -2.644 -3.858 15.389 1.00 91.62 286 THR A O 1
ATOM 2334 N N . GLU A 1 287 ? -4.041 -5.320 14.418 1.00 85.06 287 GLU A N 1
ATOM 2335 C CA . GLU A 1 287 ? -5.155 -5.175 15.376 1.00 85.06 287 GLU A CA 1
ATOM 2336 C C . GLU A 1 287 ? -4.849 -5.618 16.818 1.00 85.06 287 GLU A C 1
ATOM 2338 O O . GLU A 1 287 ? -5.655 -5.386 17.716 1.00 85.06 287 GLU A O 1
ATOM 2343 N N . SER A 1 288 ? -3.698 -6.244 17.060 1.00 86.50 288 SER A N 1
ATOM 2344 C CA . SER A 1 288 ? -3.198 -6.584 18.398 1.00 86.50 288 SER A CA 1
ATOM 2345 C C . SER A 1 288 ? -2.034 -5.692 18.840 1.00 86.50 288 SER A C 1
ATOM 2347 O O . SER A 1 288 ? -1.432 -5.941 19.882 1.00 86.50 288 SER A O 1
ATOM 2349 N N . GLY A 1 289 ? -1.717 -4.655 18.062 1.00 89.12 289 GLY A N 1
ATOM 2350 C CA . GLY A 1 289 ? -0.576 -3.775 18.274 1.00 89.12 289 GLY A CA 1
ATOM 2351 C C . GLY A 1 289 ? 0.593 -4.080 17.340 1.00 89.12 289 GLY A C 1
ATOM 2352 O O . GLY A 1 289 ? 0.502 -4.876 16.400 1.00 89.12 289 GLY A O 1
ATOM 2353 N N . GLU A 1 290 ? 1.697 -3.386 17.585 1.00 94.38 290 GLU A N 1
ATOM 2354 C CA . GLU A 1 290 ? 2.915 -3.481 16.787 1.00 94.38 290 GLU A CA 1
ATOM 2355 C C . GLU A 1 290 ? 3.779 -4.672 17.234 1.00 94.38 290 GLU A C 1
ATOM 2357 O O . GLU A 1 290 ? 4.067 -4.837 18.419 1.00 94.38 290 GLU A O 1
ATOM 2362 N N . THR A 1 291 ? 4.228 -5.496 16.286 1.00 96.44 291 THR A N 1
ATOM 2363 C CA . THR A 1 291 ? 5.082 -6.664 16.545 1.00 96.44 291 THR A CA 1
ATOM 2364 C C . THR A 1 291 ? 6.194 -6.777 15.508 1.00 96.44 291 THR A C 1
ATOM 2366 O O . THR A 1 291 ? 6.035 -6.343 14.369 1.00 96.44 291 THR A O 1
ATOM 2369 N N . SER A 1 292 ? 7.342 -7.346 15.877 1.00 97.25 292 SER A N 1
ATOM 2370 C CA . SER A 1 292 ? 8.425 -7.567 14.913 1.00 97.25 292 SER A CA 1
ATOM 2371 C C . SER A 1 292 ? 7.978 -8.549 13.828 1.00 97.25 292 SER A C 1
ATOM 2373 O O . SER A 1 292 ? 7.355 -9.569 14.136 1.00 97.25 292 SER A O 1
ATOM 2375 N N . PHE A 1 293 ? 8.370 -8.309 12.572 1.00 96.69 293 PHE A N 1
ATOM 2376 C CA . PHE A 1 293 ? 8.063 -9.214 11.457 1.00 96.69 293 PHE A CA 1
ATOM 2377 C C . PHE A 1 293 ? 8.556 -10.647 11.721 1.00 96.69 293 PHE A C 1
ATOM 2379 O O . PHE A 1 293 ? 7.933 -11.612 11.283 1.00 96.69 293 PHE A O 1
ATOM 2386 N N . ARG A 1 294 ? 9.643 -10.811 12.490 1.00 95.75 294 ARG A N 1
ATOM 2387 C CA . ARG A 1 294 ? 10.183 -12.128 12.859 1.00 95.75 294 ARG A CA 1
ATOM 2388 C C . ARG A 1 294 ? 9.233 -12.918 13.752 1.00 95.75 294 ARG A C 1
ATOM 2390 O O . ARG A 1 294 ? 9.073 -14.114 13.535 1.00 95.75 294 ARG A O 1
ATOM 2397 N N . ASN A 1 295 ? 8.521 -12.244 14.651 1.00 95.62 295 ASN A N 1
ATOM 2398 C CA . ASN A 1 295 ? 7.569 -12.867 15.575 1.00 95.62 295 ASN A CA 1
ATOM 2399 C C . ASN A 1 295 ? 6.150 -12.944 15.000 1.00 95.62 295 ASN A C 1
ATOM 2401 O O . ASN A 1 295 ? 5.336 -13.742 15.457 1.00 95.62 295 ASN A O 1
ATOM 2405 N N . PHE A 1 296 ? 5.836 -12.121 14.001 1.00 95.94 296 PHE A N 1
ATOM 2406 C CA . PHE A 1 296 ? 4.527 -12.115 13.365 1.00 95.94 296 PHE A CA 1
ATOM 2407 C C . PHE A 1 296 ? 4.299 -13.384 12.538 1.00 95.94 296 PHE A C 1
ATOM 2409 O O . PHE A 1 296 ? 5.137 -13.732 11.713 1.00 95.94 296 PHE A O 1
ATOM 2416 N N . ASN A 1 297 ? 3.172 -14.071 12.710 1.00 93.50 297 ASN A N 1
ATOM 2417 C CA . ASN A 1 297 ? 2.780 -15.161 11.818 1.00 93.50 297 ASN A CA 1
ATOM 2418 C C . ASN A 1 297 ? 1.876 -14.608 10.694 1.00 93.50 297 ASN A C 1
ATOM 2420 O O . ASN A 1 297 ? 0.750 -14.208 11.005 1.00 93.50 297 ASN A O 1
ATOM 2424 N N . PRO A 1 298 ? 2.308 -14.613 9.414 1.00 90.12 298 PRO A N 1
ATOM 2425 C CA . PRO A 1 298 ? 1.470 -14.174 8.294 1.00 90.12 298 PRO A CA 1
ATOM 2426 C C . PRO A 1 298 ? 0.159 -14.965 8.160 1.00 90.12 298 PRO A C 1
ATOM 2428 O O . PRO A 1 298 ? -0.812 -14.444 7.625 1.00 90.12 298 PRO A O 1
ATOM 2431 N N . ASP A 1 299 ? 0.110 -16.194 8.685 1.00 90.12 299 ASP A N 1
ATOM 2432 C CA . ASP A 1 299 ? -1.072 -17.068 8.679 1.00 90.12 299 ASP A CA 1
ATOM 2433 C C . ASP A 1 299 ? -1.991 -16.876 9.899 1.00 90.12 299 ASP A C 1
ATOM 2435 O O . ASP A 1 299 ? -2.967 -17.600 10.067 1.00 90.12 299 ASP A O 1
ATOM 2439 N N . SER A 1 300 ? -1.706 -15.904 10.773 1.00 90.19 300 SER A N 1
ATOM 2440 C CA . SER A 1 300 ? -2.493 -15.671 11.996 1.00 90.19 300 SER A CA 1
ATOM 2441 C C . SER A 1 300 ? -3.922 -15.168 11.751 1.00 90.19 300 SER A C 1
ATOM 2443 O O . SER A 1 300 ? -4.727 -15.163 12.679 1.00 90.19 300 SER A O 1
ATOM 2445 N N . GLY A 1 301 ? -4.237 -14.694 10.540 1.00 85.31 301 GLY A N 1
ATOM 2446 C CA . GLY A 1 301 ? -5.517 -14.047 10.220 1.00 85.31 301 GLY A CA 1
ATOM 2447 C C . GLY A 1 301 ? -5.696 -12.652 10.839 1.00 85.31 301 GLY A C 1
ATOM 2448 O O . GLY A 1 301 ? -6.739 -12.019 10.638 1.00 85.31 301 GLY A O 1
ATOM 2449 N N . LEU A 1 302 ? -4.689 -12.158 11.571 1.00 88.38 302 LEU A N 1
ATOM 2450 C CA . LEU A 1 302 ? -4.678 -10.803 12.112 1.00 88.38 302 LEU A CA 1
ATOM 2451 C C . LEU A 1 302 ? -4.675 -9.782 10.980 1.00 88.38 302 LEU A C 1
ATOM 2453 O O . LEU A 1 302 ? -3.947 -9.919 9.996 1.00 88.38 302 LEU A O 1
ATOM 2457 N N . PHE A 1 303 ? -5.465 -8.725 11.152 1.00 88.56 303 PHE A N 1
ATOM 2458 C CA . PHE A 1 303 ? -5.418 -7.595 10.243 1.00 88.56 303 PHE A CA 1
ATOM 2459 C C . PHE A 1 303 ? -4.095 -6.849 10.384 1.00 88.56 303 PHE A C 1
ATOM 2461 O O . PHE A 1 303 ? -3.723 -6.461 11.494 1.00 88.56 303 PHE A O 1
ATOM 2468 N N . VAL A 1 304 ? -3.416 -6.624 9.261 1.00 90.50 304 VAL A N 1
ATOM 2469 C CA . VAL A 1 304 ? -2.230 -5.773 9.181 1.00 90.50 304 VAL A CA 1
ATOM 2470 C C . VAL A 1 304 ? -2.675 -4.384 8.742 1.00 90.50 304 VAL A C 1
ATOM 2472 O O . VAL A 1 304 ? -3.124 -4.206 7.615 1.00 90.50 304 VAL A O 1
ATOM 2475 N N . PHE A 1 305 ? -2.532 -3.398 9.627 1.00 88.44 305 PHE A N 1
ATOM 2476 C CA . PHE A 1 305 ? -2.814 -2.002 9.299 1.00 88.44 305 PHE A CA 1
ATOM 2477 C C . PHE A 1 305 ? -1.724 -1.420 8.411 1.00 88.44 305 PHE A C 1
ATOM 2479 O O . PHE A 1 305 ? -2.006 -0.825 7.378 1.00 88.44 305 PHE A O 1
ATOM 2486 N N . LYS A 1 306 ? -0.467 -1.568 8.836 1.00 91.38 306 LYS A N 1
ATOM 2487 C CA . LYS A 1 306 ? 0.679 -0.942 8.180 1.00 91.38 306 LYS A CA 1
ATOM 2488 C C . LYS A 1 306 ? 1.942 -1.747 8.438 1.00 91.38 306 LYS A C 1
ATOM 2490 O O . LYS A 1 306 ? 2.131 -2.311 9.516 1.00 91.38 306 LYS A O 1
ATOM 2495 N N . LEU A 1 307 ? 2.818 -1.775 7.446 1.00 93.50 307 LEU A N 1
ATOM 2496 C CA . LEU A 1 307 ? 4.156 -2.339 7.558 1.00 93.50 307 LEU A CA 1
ATOM 2497 C C . LEU A 1 307 ? 5.153 -1.198 7.767 1.00 93.50 307 LEU A C 1
ATOM 2499 O O . LEU A 1 307 ? 5.066 -0.166 7.100 1.00 93.50 307 LEU A O 1
ATOM 2503 N N . GLY A 1 308 ? 6.096 -1.381 8.688 1.00 94.69 308 GLY A N 1
ATOM 2504 C CA . GLY A 1 308 ? 7.318 -0.583 8.703 1.00 94.69 308 GLY A CA 1
ATOM 2505 C C . GLY A 1 308 ? 8.206 -0.947 7.515 1.00 94.69 308 GLY A C 1
ATOM 2506 O O . GLY A 1 308 ? 7.950 -1.934 6.820 1.00 94.69 308 GLY A O 1
ATOM 2507 N N . LYS A 1 309 ? 9.274 -0.180 7.272 1.00 94.06 309 LYS A N 1
ATOM 2508 C CA . LYS A 1 309 ? 10.191 -0.509 6.173 1.00 94.06 309 LYS A CA 1
ATOM 2509 C C . LYS A 1 309 ? 10.890 -1.835 6.464 1.00 94.06 309 LYS A C 1
ATOM 2511 O O . LYS A 1 309 ? 11.311 -2.093 7.591 1.00 94.06 309 LYS A O 1
ATOM 2516 N N . MET A 1 310 ? 11.007 -2.684 5.449 1.00 95.44 310 MET A N 1
ATOM 2517 C CA . MET A 1 310 ? 11.650 -3.997 5.557 1.00 95.44 310 MET A CA 1
ATOM 2518 C C . MET A 1 310 ? 12.595 -4.213 4.372 1.00 95.44 310 MET A C 1
ATOM 2520 O O . MET A 1 310 ? 12.295 -5.024 3.495 1.00 95.44 310 MET A O 1
ATOM 2524 N N . PRO A 1 311 ? 13.715 -3.469 4.301 1.00 95.88 311 PRO A N 1
ATOM 2525 C CA . PRO A 1 311 ? 14.677 -3.669 3.233 1.00 95.88 311 PRO A CA 1
ATOM 2526 C C . PRO A 1 311 ? 15.291 -5.068 3.330 1.00 95.88 311 PRO A C 1
ATOM 2528 O O . PRO A 1 311 ? 15.561 -5.587 4.418 1.00 95.88 311 PRO A O 1
ATOM 2531 N N . ILE A 1 312 ? 15.538 -5.674 2.173 1.00 97.06 312 ILE A N 1
ATOM 2532 C CA . ILE A 1 312 ? 16.314 -6.910 2.066 1.00 97.06 312 ILE A CA 1
ATOM 2533 C C . ILE A 1 312 ? 17.717 -6.523 1.607 1.00 97.06 312 ILE A C 1
ATOM 2535 O O . ILE A 1 312 ? 17.902 -5.953 0.535 1.00 97.06 312 ILE A O 1
ATOM 2539 N N . GLU A 1 313 ? 18.704 -6.821 2.447 1.00 94.19 313 GLU A N 1
ATOM 2540 C CA . GLU A 1 313 ? 20.115 -6.507 2.230 1.00 94.19 313 GLU A CA 1
ATOM 2541 C C . GLU A 1 313 ? 20.929 -7.801 2.130 1.00 94.19 313 GLU A C 1
ATOM 2543 O O . GLU A 1 313 ? 20.461 -8.864 2.528 1.00 94.19 313 GLU A O 1
ATOM 2548 N N . ALA A 1 314 ? 22.190 -7.719 1.694 1.00 91.88 314 ALA A N 1
ATOM 2549 C CA . ALA A 1 314 ? 23.074 -8.884 1.545 1.00 91.88 314 ALA A CA 1
ATOM 2550 C C . ALA A 1 314 ? 23.223 -9.743 2.820 1.00 91.88 314 ALA A C 1
ATOM 2552 O O . ALA A 1 314 ? 23.482 -10.941 2.733 1.00 91.88 314 ALA A O 1
ATOM 2553 N N . ARG A 1 315 ? 23.045 -9.139 4.004 1.00 93.56 315 ARG A N 1
ATOM 2554 C CA . ARG A 1 315 ? 23.085 -9.820 5.311 1.00 93.56 315 ARG A CA 1
ATOM 2555 C C . ARG A 1 315 ? 21.759 -10.463 5.728 1.00 93.56 315 ARG A C 1
ATOM 2557 O O . ARG A 1 315 ? 21.734 -11.205 6.706 1.00 93.56 315 ARG A O 1
ATOM 2564 N N . THR A 1 316 ? 20.655 -10.142 5.057 1.00 96.62 316 THR A N 1
ATOM 2565 C CA . THR A 1 316 ? 19.340 -10.697 5.377 1.00 96.62 316 THR A CA 1
ATOM 2566 C C . THR A 1 316 ? 19.354 -12.192 5.074 1.00 96.62 316 THR A C 1
ATOM 2568 O O . THR A 1 316 ? 19.762 -12.615 3.995 1.00 96.62 316 THR A O 1
ATOM 2571 N N . SER A 1 317 ? 18.926 -13.021 6.027 1.00 97.19 317 SER A N 1
ATOM 2572 C CA . SER A 1 317 ? 18.840 -14.463 5.790 1.00 97.19 317 SER A CA 1
ATOM 2573 C C . SER A 1 317 ? 17.757 -14.761 4.747 1.00 97.19 317 SER A C 1
ATOM 2575 O O . SER A 1 317 ? 16.762 -14.045 4.647 1.00 97.19 317 SER A O 1
ATOM 2577 N N . ARG A 1 318 ? 17.893 -15.856 3.990 1.00 97.50 318 ARG A N 1
ATOM 2578 C CA . ARG A 1 318 ? 16.862 -16.253 3.011 1.00 97.50 318 ARG A CA 1
ATOM 2579 C C . ARG A 1 318 ? 15.510 -16.575 3.663 1.00 97.50 318 ARG A C 1
ATOM 2581 O O . ARG A 1 318 ? 14.473 -16.390 3.038 1.00 97.50 318 ARG A O 1
ATOM 2588 N N . GLN A 1 319 ? 15.520 -17.005 4.927 1.00 97.06 319 GLN A N 1
ATOM 2589 C CA . GLN A 1 319 ? 14.306 -17.211 5.724 1.00 97.06 319 GLN A CA 1
ATOM 2590 C C . GLN A 1 319 ? 13.601 -15.884 6.027 1.00 97.06 319 GLN A C 1
ATOM 2592 O O . GLN A 1 319 ? 12.401 -15.756 5.784 1.00 97.06 319 GLN A O 1
ATOM 2597 N N . ASP A 1 320 ? 14.347 -14.879 6.494 1.00 97.75 320 ASP A N 1
ATOM 2598 C CA . ASP A 1 320 ? 13.797 -13.546 6.744 1.00 97.75 320 ASP A CA 1
ATOM 2599 C C . ASP A 1 320 ? 13.326 -12.902 5.435 1.00 97.75 320 ASP A C 1
ATOM 2601 O O . ASP A 1 320 ? 12.226 -12.360 5.387 1.00 97.75 320 ASP A O 1
ATOM 2605 N N . ALA A 1 321 ? 14.111 -13.012 4.359 1.00 97.88 321 ALA A N 1
ATOM 2606 C CA . ALA A 1 321 ? 13.751 -12.492 3.044 1.00 97.88 321 ALA A CA 1
ATOM 2607 C C . ALA A 1 321 ? 12.458 -13.125 2.513 1.00 97.88 321 ALA A C 1
ATOM 2609 O O . ALA A 1 321 ? 11.578 -12.403 2.059 1.00 97.88 321 ALA A O 1
ATOM 2610 N N . SER A 1 322 ? 12.296 -14.447 2.637 1.00 97.50 322 SER A N 1
ATOM 2611 C CA . SER A 1 322 ? 11.057 -15.154 2.271 1.00 97.50 322 SER A CA 1
ATOM 2612 C C . SER A 1 322 ? 9.850 -14.592 3.007 1.00 97.50 322 SER A C 1
ATOM 2614 O O . SER A 1 322 ? 8.836 -14.248 2.394 1.00 97.50 322 SER A O 1
ATOM 2616 N N . LYS A 1 323 ? 9.988 -14.397 4.318 1.00 97.31 323 LYS A N 1
ATOM 2617 C CA . LYS A 1 323 ? 8.923 -13.835 5.139 1.00 97.31 323 LYS A CA 1
ATOM 2618 C C . LYS A 1 323 ? 8.609 -12.382 4.779 1.00 97.31 323 LYS A C 1
ATOM 2620 O O . LYS A 1 323 ? 7.439 -12.023 4.696 1.00 97.31 323 LYS A O 1
ATOM 2625 N N . ILE A 1 324 ? 9.631 -11.561 4.548 1.00 97.69 324 ILE A N 1
ATOM 2626 C CA . ILE A 1 324 ? 9.480 -10.156 4.152 1.00 97.69 324 ILE A CA 1
ATOM 2627 C C . ILE A 1 324 ? 8.788 -10.054 2.787 1.00 97.69 324 ILE A C 1
ATOM 2629 O O . ILE A 1 324 ? 7.817 -9.313 2.663 1.00 97.69 324 ILE A O 1
ATOM 2633 N N . VAL A 1 325 ? 9.218 -10.833 1.790 1.00 97.44 325 VAL A N 1
ATOM 2634 C CA . VAL A 1 325 ? 8.593 -10.868 0.456 1.00 97.44 325 VAL A CA 1
ATOM 2635 C C . VAL A 1 325 ? 7.122 -11.260 0.558 1.00 97.44 325 VAL A C 1
ATOM 2637 O O . VAL A 1 325 ? 6.269 -10.618 -0.054 1.00 97.44 325 VAL A O 1
ATOM 2640 N N . ARG A 1 326 ? 6.802 -12.249 1.397 1.00 95.69 326 ARG A N 1
ATOM 2641 C CA . ARG A 1 326 ? 5.418 -12.652 1.651 1.00 95.69 326 ARG A CA 1
ATOM 2642 C C . ARG A 1 326 ? 4.584 -11.537 2.275 1.00 95.69 326 ARG A C 1
ATOM 2644 O O . ARG A 1 326 ? 3.435 -11.363 1.887 1.00 95.69 326 ARG A O 1
ATOM 2651 N N . LEU A 1 327 ? 5.141 -10.798 3.230 1.00 94.50 327 LEU A N 1
ATOM 2652 C CA . LEU A 1 327 ? 4.432 -9.711 3.907 1.00 94.50 327 LEU A CA 1
ATOM 2653 C C . LEU A 1 327 ? 4.217 -8.496 3.004 1.00 94.50 327 LEU A C 1
ATOM 2655 O O . LEU A 1 327 ? 3.142 -7.909 3.034 1.00 94.50 327 LEU A O 1
ATOM 2659 N N . VAL A 1 328 ? 5.232 -8.119 2.228 1.00 93.75 328 VAL A N 1
ATOM 2660 C CA . VAL A 1 328 ? 5.232 -6.870 1.458 1.00 93.75 328 VAL A CA 1
ATOM 2661 C C . VAL A 1 328 ? 4.599 -7.047 0.078 1.00 93.75 328 VAL A C 1
ATOM 2663 O O . VAL A 1 328 ? 3.788 -6.220 -0.325 1.00 93.75 328 VAL A O 1
ATOM 2666 N N . GLU A 1 329 ? 4.920 -8.130 -0.635 1.00 93.12 329 GLU A N 1
ATOM 2667 C CA . GLU A 1 329 ? 4.439 -8.371 -2.007 1.00 93.12 329 GLU A CA 1
ATOM 2668 C C . GLU A 1 329 ? 3.318 -9.419 -2.076 1.00 93.12 329 GLU A C 1
ATOM 2670 O O . GLU A 1 329 ? 2.748 -9.640 -3.142 1.00 93.12 329 GLU A O 1
ATOM 2675 N N . GLY A 1 330 ? 3.013 -10.113 -0.973 1.00 92.31 330 GLY A N 1
ATOM 2676 C CA . GLY A 1 330 ? 2.041 -11.212 -0.978 1.00 92.31 330 GLY A CA 1
ATOM 2677 C C . GLY A 1 330 ? 2.530 -12.474 -1.701 1.00 92.31 330 GLY A C 1
ATOM 2678 O O . GLY A 1 330 ? 1.737 -13.379 -1.955 1.00 92.31 330 GLY A O 1
ATOM 2679 N N . LEU A 1 331 ? 3.823 -12.556 -2.039 1.00 94.81 331 LEU A N 1
ATOM 2680 C CA . LEU A 1 331 ? 4.410 -13.675 -2.780 1.00 94.81 331 LEU A CA 1
ATOM 2681 C C . LEU A 1 331 ? 5.066 -14.682 -1.834 1.00 94.81 331 LEU A C 1
ATOM 2683 O O . LEU A 1 331 ? 5.858 -14.315 -0.969 1.00 94.81 331 LEU A O 1
ATOM 2687 N N . ASN A 1 332 ? 4.764 -15.967 -2.010 1.00 95.81 332 ASN A N 1
ATOM 2688 C CA . ASN A 1 332 ? 5.290 -17.029 -1.158 1.00 95.81 332 ASN A CA 1
ATOM 2689 C C . ASN A 1 332 ? 6.400 -17.809 -1.875 1.00 95.81 332 ASN A C 1
ATOM 2691 O O . ASN A 1 332 ? 6.133 -18.485 -2.867 1.00 95.81 332 ASN A O 1
ATOM 2695 N N . PHE A 1 333 ? 7.622 -17.736 -1.348 1.00 97.00 333 PHE A N 1
ATOM 2696 C CA . PHE A 1 333 ? 8.793 -18.453 -1.857 1.00 97.00 333 PHE A CA 1
ATOM 2697 C C . PHE A 1 333 ? 9.473 -19.213 -0.727 1.00 97.00 333 PHE A C 1
ATOM 2699 O O . PHE A 1 333 ? 9.613 -18.686 0.378 1.00 97.00 333 PHE A O 1
ATOM 2706 N N . GLN A 1 334 ? 9.950 -20.422 -1.003 1.00 97.88 334 GLN A N 1
ATOM 2707 C CA . GLN A 1 334 ? 10.845 -21.121 -0.085 1.00 97.88 334 GLN A CA 1
ATOM 2708 C C . GLN A 1 334 ? 12.194 -20.392 -0.009 1.00 97.88 334 GLN A C 1
ATOM 2710 O O . GLN A 1 334 ? 12.606 -19.783 -0.999 1.00 97.88 334 GLN A O 1
ATOM 2715 N N . PRO A 1 335 ? 12.921 -20.460 1.121 1.00 98.06 335 PRO A N 1
ATOM 2716 C CA . PRO A 1 335 ? 14.219 -19.801 1.255 1.00 98.06 335 PRO A CA 1
ATOM 2717 C C . PRO A 1 335 ? 15.196 -20.128 0.113 1.00 98.06 335 PRO A C 1
ATOM 2719 O O . PRO A 1 335 ? 15.924 -19.254 -0.342 1.00 98.06 335 PRO A O 1
ATOM 2722 N N . GLU A 1 336 ? 15.197 -21.356 -0.406 1.00 97.44 336 GLU A N 1
ATOM 2723 C CA . GLU A 1 336 ? 16.085 -21.794 -1.492 1.00 97.44 336 GLU A CA 1
ATOM 2724 C C . GLU A 1 336 ? 15.723 -21.195 -2.860 1.00 97.44 336 GLU A C 1
ATOM 2726 O O . GLU A 1 336 ? 16.560 -21.174 -3.762 1.00 97.44 336 GLU A O 1
ATOM 2731 N N . GLU A 1 337 ? 14.497 -20.693 -3.016 1.00 98.44 337 GLU A N 1
ATOM 2732 C CA . GLU A 1 337 ? 14.018 -20.033 -4.234 1.00 98.44 337 GLU A CA 1
ATOM 2733 C C . GLU A 1 337 ? 14.416 -18.549 -4.283 1.00 98.44 337 GLU A C 1
ATOM 2735 O O . GLU A 1 337 ? 14.239 -17.902 -5.319 1.00 98.44 337 GLU A O 1
ATOM 2740 N N . ILE A 1 338 ? 14.982 -18.021 -3.192 1.00 98.50 338 ILE A N 1
ATOM 2741 C CA . ILE A 1 338 ? 15.410 -16.628 -3.050 1.00 98.50 338 ILE A CA 1
ATOM 2742 C C . ILE A 1 338 ? 16.929 -16.537 -3.132 1.00 98.50 338 ILE A C 1
ATOM 2744 O O . ILE A 1 338 ? 17.649 -17.214 -2.398 1.00 98.50 338 ILE A O 1
ATOM 2748 N N . ALA A 1 339 ? 17.420 -15.647 -3.988 1.00 98.06 339 ALA A N 1
ATOM 2749 C CA . ALA A 1 339 ? 18.819 -15.248 -4.015 1.00 98.06 339 ALA A CA 1
ATOM 2750 C C . ALA A 1 339 ? 18.942 -13.747 -3.744 1.00 98.06 339 ALA A C 1
ATOM 2752 O O . ALA A 1 339 ? 18.234 -12.938 -4.336 1.00 98.06 339 ALA A O 1
ATOM 2753 N N . ILE A 1 340 ? 19.851 -13.384 -2.847 1.00 97.50 340 ILE A N 1
ATOM 2754 C CA . ILE A 1 340 ? 20.166 -11.996 -2.483 1.00 97.50 340 ILE A CA 1
ATOM 2755 C C . ILE A 1 340 ? 21.534 -11.592 -3.052 1.00 97.50 340 ILE A C 1
ATOM 2757 O O . ILE A 1 340 ? 21.803 -10.425 -3.334 1.00 97.50 340 ILE A O 1
ATOM 2761 N N . THR A 1 341 ? 22.406 -12.579 -3.267 1.00 94.31 341 THR A N 1
ATOM 2762 C CA . THR A 1 341 ? 23.687 -12.408 -3.955 1.00 94.31 341 THR A CA 1
ATOM 2763 C C . THR A 1 341 ? 23.761 -13.308 -5.179 1.00 94.31 341 THR A C 1
ATOM 2765 O O . THR A 1 341 ? 22.992 -14.262 -5.329 1.00 94.31 341 THR A O 1
ATOM 2768 N N . ARG A 1 342 ? 24.707 -13.009 -6.072 1.00 94.44 342 ARG A N 1
ATOM 2769 C CA . ARG A 1 342 ? 24.931 -13.776 -7.301 1.00 94.44 342 ARG A CA 1
ATOM 2770 C C . ARG A 1 342 ? 25.250 -15.244 -7.007 1.00 94.44 342 ARG A C 1
ATOM 2772 O O . ARG A 1 342 ? 24.756 -16.129 -7.693 1.00 94.44 342 ARG A O 1
ATOM 2779 N N . GLU A 1 343 ? 26.044 -15.492 -5.974 1.00 94.19 343 GLU A N 1
ATOM 2780 C CA . GLU A 1 343 ? 26.546 -16.812 -5.575 1.00 94.19 343 GLU A CA 1
ATOM 2781 C C . GLU A 1 343 ? 25.437 -17.713 -5.019 1.00 94.19 343 GLU A C 1
ATOM 2783 O O . GLU A 1 343 ? 25.575 -18.932 -5.002 1.00 94.19 343 GLU A O 1
ATOM 2788 N N . GLN A 1 344 ? 24.327 -17.121 -4.571 1.00 96.19 344 GLN A N 1
ATOM 2789 C CA . GLN A 1 344 ? 23.161 -17.854 -4.079 1.00 96.19 344 GLN A CA 1
ATOM 2790 C C . GLN A 1 344 ? 22.243 -18.342 -5.206 1.00 96.19 344 GLN A C 1
ATOM 2792 O O . GLN A 1 344 ? 21.320 -19.115 -4.937 1.00 96.19 344 GLN A O 1
ATOM 2797 N N . VAL A 1 345 ? 22.452 -17.887 -6.446 1.00 97.06 345 VAL A N 1
ATOM 2798 C CA . VAL A 1 345 ? 21.609 -18.279 -7.577 1.00 97.06 345 VAL A CA 1
ATOM 2799 C C . VAL A 1 345 ? 21.858 -19.736 -7.948 1.00 97.06 345 VAL A C 1
ATOM 2801 O O . VAL A 1 345 ? 22.979 -20.162 -8.210 1.00 97.06 345 VAL A O 1
ATOM 2804 N N . THR A 1 346 ? 20.768 -20.494 -8.008 1.00 96.44 346 THR A N 1
ATOM 2805 C CA . THR A 1 346 ? 20.727 -21.891 -8.444 1.00 96.44 346 THR A CA 1
ATOM 2806 C C . THR A 1 346 ? 19.629 -22.069 -9.492 1.00 96.44 346 THR A C 1
ATOM 2808 O O . THR A 1 346 ? 18.826 -21.166 -9.722 1.00 96.44 346 THR A O 1
ATOM 2811 N N . SER A 1 347 ? 19.514 -23.262 -10.077 1.00 95.50 347 SER A N 1
ATOM 2812 C CA . SER A 1 347 ? 18.402 -23.598 -10.979 1.00 95.50 347 SER A CA 1
ATOM 2813 C C . SER A 1 347 ? 17.017 -23.555 -10.314 1.00 95.50 347 SER A C 1
ATOM 2815 O O . SER A 1 347 ? 16.008 -23.545 -11.014 1.00 95.50 347 SER A O 1
ATOM 2817 N N . ARG A 1 348 ? 16.949 -23.526 -8.973 1.00 97.00 348 ARG A N 1
ATOM 2818 C CA . ARG A 1 348 ? 15.698 -23.385 -8.208 1.00 97.00 348 ARG A CA 1
ATOM 2819 C C . ARG A 1 348 ? 15.340 -21.936 -7.892 1.00 97.00 348 ARG A C 1
ATOM 2821 O O . ARG A 1 348 ? 14.232 -21.683 -7.427 1.00 97.00 348 ARG A O 1
ATOM 2828 N N . THR A 1 349 ? 16.254 -20.993 -8.101 1.00 98.25 349 THR A N 1
ATOM 2829 C CA . THR A 1 349 ? 16.018 -19.586 -7.779 1.00 98.25 349 THR A CA 1
ATOM 2830 C C . THR A 1 349 ? 14.936 -19.013 -8.690 1.00 98.25 349 THR A C 1
ATOM 2832 O O . THR A 1 349 ? 15.069 -19.055 -9.913 1.00 98.25 349 THR A O 1
ATOM 2835 N N . LYS A 1 350 ? 13.891 -18.452 -8.070 1.00 98.25 350 LYS A N 1
ATOM 2836 C CA . LYS A 1 350 ? 12.744 -17.797 -8.717 1.00 98.25 350 LYS A CA 1
ATOM 2837 C C . LYS A 1 350 ? 12.708 -16.294 -8.475 1.00 98.25 350 LYS A C 1
ATOM 2839 O O . LYS A 1 350 ? 12.090 -15.571 -9.253 1.00 98.25 350 LYS A O 1
ATOM 2844 N N . ILE A 1 351 ? 13.361 -15.813 -7.421 1.00 98.31 351 ILE A N 1
ATOM 2845 C CA . ILE A 1 351 ? 13.440 -14.389 -7.109 1.00 98.31 351 ILE A CA 1
ATOM 2846 C C . ILE A 1 351 ? 14.877 -13.983 -6.790 1.00 98.31 351 ILE A C 1
ATOM 2848 O O . ILE A 1 351 ? 15.567 -14.646 -6.014 1.00 98.31 351 ILE A O 1
ATOM 2852 N N . PHE A 1 352 ? 15.315 -12.885 -7.401 1.00 98.12 352 PHE A N 1
ATOM 2853 C CA . PHE A 1 352 ? 16.586 -12.233 -7.107 1.00 98.12 352 PHE A CA 1
ATOM 2854 C C . PHE A 1 352 ? 16.340 -10.868 -6.468 1.00 98.12 352 PHE A C 1
ATOM 2856 O O . PHE A 1 352 ? 15.572 -10.070 -7.005 1.00 98.12 352 PHE A O 1
ATOM 2863 N N . ILE A 1 353 ? 16.992 -10.595 -5.339 1.00 97.94 353 ILE A N 1
ATOM 2864 C CA . ILE A 1 353 ? 16.834 -9.355 -4.575 1.00 97.94 353 ILE A CA 1
ATOM 2865 C C . ILE A 1 353 ? 18.208 -8.795 -4.226 1.00 97.94 353 ILE A C 1
ATOM 2867 O O . ILE A 1 353 ? 18.797 -9.163 -3.216 1.00 97.94 353 ILE A O 1
ATOM 2871 N N . GLY A 1 354 ? 18.734 -7.897 -5.045 1.00 95.19 354 GLY A N 1
ATOM 2872 C CA . GLY A 1 354 ? 20.064 -7.354 -4.816 1.00 95.19 354 GLY A CA 1
ATOM 2873 C C . GLY A 1 354 ? 20.510 -6.394 -5.902 1.00 95.19 354 GLY A C 1
ATOM 2874 O O . GLY A 1 354 ? 19.928 -6.327 -6.982 1.00 95.19 354 GLY A O 1
ATOM 2875 N N . LYS A 1 355 ? 21.581 -5.652 -5.613 1.00 92.75 355 LYS A N 1
ATOM 2876 C CA . LYS A 1 355 ? 22.115 -4.648 -6.537 1.00 92.75 355 LYS A CA 1
ATOM 2877 C C . LYS A 1 355 ? 22.565 -5.296 -7.857 1.00 92.75 355 LYS A C 1
ATOM 2879 O O . LYS A 1 355 ? 23.200 -6.355 -7.821 1.00 92.75 355 LYS A O 1
ATOM 2884 N N . PRO A 1 356 ? 22.297 -4.659 -9.009 1.00 94.06 356 PRO A N 1
ATOM 2885 C CA . PRO A 1 356 ? 22.780 -5.149 -10.289 1.00 94.06 356 PRO A CA 1
ATOM 2886 C C . PRO A 1 356 ? 24.306 -4.981 -10.381 1.00 94.06 356 PRO A C 1
ATOM 2888 O O . PRO A 1 356 ? 24.893 -4.079 -9.784 1.00 94.06 356 PRO A O 1
ATOM 2891 N N . PHE A 1 357 ? 24.951 -5.855 -11.149 1.00 94.69 357 PHE A N 1
ATOM 2892 C CA . PHE A 1 357 ? 26.392 -5.853 -11.420 1.00 94.69 357 PHE A CA 1
ATOM 2893 C C . PHE A 1 357 ? 26.666 -5.796 -12.935 1.00 94.69 357 PHE A C 1
ATOM 2895 O O . PHE A 1 357 ? 25.740 -5.993 -13.724 1.00 94.69 357 PHE A O 1
ATOM 2902 N N . PRO A 1 358 ? 27.903 -5.527 -13.392 1.00 96.75 358 PRO A N 1
ATOM 2903 C CA . PRO A 1 358 ? 28.193 -5.471 -14.824 1.00 96.75 358 PRO A CA 1
ATOM 2904 C C . PRO A 1 358 ? 27.760 -6.746 -15.570 1.00 96.75 358 PRO A C 1
ATOM 2906 O O . PRO A 1 358 ? 28.090 -7.860 -15.164 1.00 96.75 358 PRO A O 1
ATOM 2909 N N . GLY A 1 359 ? 26.990 -6.585 -16.646 1.00 96.50 359 GLY A N 1
ATOM 2910 C CA . GLY A 1 359 ? 26.394 -7.676 -17.422 1.00 96.50 359 GLY A CA 1
ATOM 2911 C C . GLY A 1 359 ? 25.205 -8.385 -16.761 1.00 96.50 359 GLY A C 1
ATOM 2912 O O . GLY A 1 359 ? 24.796 -9.436 -17.253 1.00 96.50 359 GLY A O 1
ATOM 2913 N N . PHE A 1 360 ? 24.644 -7.848 -15.671 1.00 97.00 360 PHE A N 1
ATOM 2914 C CA . PHE A 1 360 ? 23.569 -8.474 -14.892 1.00 97.00 360 PHE A CA 1
ATOM 2915 C C . PHE A 1 360 ? 22.390 -8.964 -15.737 1.00 97.00 360 PHE A C 1
ATOM 2917 O O . PHE A 1 360 ? 22.006 -10.124 -15.613 1.00 97.00 360 PHE A O 1
ATOM 2924 N N . PHE A 1 361 ? 21.843 -8.129 -16.624 1.00 96.38 361 PHE A N 1
ATOM 2925 C CA . PHE A 1 361 ? 20.652 -8.495 -17.398 1.00 96.38 361 PHE A CA 1
ATOM 2926 C C . PHE A 1 361 ? 20.933 -9.529 -18.488 1.00 96.38 361 PHE A C 1
ATOM 2928 O O . PHE A 1 361 ? 20.034 -10.282 -18.845 1.00 96.38 361 PHE A O 1
ATOM 2935 N N . LYS A 1 362 ? 22.182 -9.615 -18.962 1.00 94.31 362 LYS A N 1
ATOM 2936 C CA . LYS A 1 362 ? 22.627 -10.680 -19.872 1.00 94.31 362 LYS A CA 1
ATOM 2937 C C . LYS A 1 362 ? 22.886 -11.997 -19.135 1.00 94.31 362 LYS A C 1
ATOM 2939 O O . LYS A 1 362 ? 22.725 -13.070 -19.702 1.00 94.31 362 LYS A O 1
ATOM 2944 N N . TRP A 1 363 ? 23.322 -11.916 -17.880 1.00 94.81 363 TRP A N 1
ATOM 2945 C CA . TRP A 1 363 ? 23.590 -13.081 -17.040 1.00 94.81 363 TRP A CA 1
ATOM 2946 C C . TRP A 1 363 ? 22.321 -13.704 -16.439 1.00 94.81 363 TRP A C 1
ATOM 2948 O O . TRP A 1 363 ? 22.332 -14.889 -16.110 1.00 94.81 363 TRP A O 1
ATOM 2958 N N . LEU A 1 364 ? 21.259 -12.917 -16.259 1.00 94.56 364 LEU A N 1
ATOM 2959 C CA . LEU A 1 364 ? 20.073 -13.302 -15.502 1.00 94.56 364 LEU A CA 1
ATOM 2960 C C . LEU A 1 364 ? 19.412 -14.590 -16.051 1.00 94.56 364 LEU A C 1
ATOM 2962 O O . LEU A 1 364 ? 18.900 -14.569 -17.169 1.00 94.56 364 LEU A O 1
ATOM 2966 N N . PRO A 1 365 ? 19.357 -15.690 -15.274 1.00 94.25 365 PRO A N 1
ATOM 2967 C CA . PRO A 1 365 ? 18.733 -16.934 -15.724 1.00 94.25 365 PRO A CA 1
ATOM 2968 C C . PRO A 1 365 ? 17.213 -16.831 -15.907 1.00 94.25 365 PRO A C 1
ATOM 2970 O O . PRO A 1 365 ? 16.527 -16.176 -15.118 1.00 94.25 365 PRO A O 1
ATOM 2973 N N . ASP A 1 366 ? 16.671 -17.593 -16.861 1.00 90.75 366 ASP A N 1
ATOM 2974 C CA . ASP A 1 366 ? 15.225 -17.673 -17.133 1.00 90.75 366 ASP A CA 1
ATOM 2975 C C . ASP A 1 366 ? 14.403 -18.221 -15.954 1.00 90.75 366 ASP A C 1
ATOM 2977 O O . ASP A 1 366 ? 13.212 -17.932 -15.836 1.00 90.75 366 ASP A O 1
ATOM 2981 N N . SER A 1 367 ? 15.024 -19.002 -15.059 1.00 94.69 367 SER A N 1
ATOM 2982 C CA . SER A 1 367 ? 14.359 -19.537 -13.861 1.00 94.69 367 SER A CA 1
ATOM 2983 C C . SER A 1 367 ? 13.938 -18.437 -12.886 1.00 94.69 367 SER A C 1
ATOM 2985 O O . SER A 1 367 ? 12.962 -18.600 -12.152 1.00 94.69 367 SER A O 1
ATOM 2987 N N . ILE A 1 368 ? 14.662 -17.315 -12.881 1.00 97.19 368 ILE A N 1
ATOM 2988 C CA . ILE A 1 368 ? 14.346 -16.160 -12.053 1.00 97.19 368 ILE A CA 1
ATOM 2989 C C . ILE A 1 368 ? 13.167 -15.466 -12.711 1.00 97.19 368 ILE A C 1
ATOM 2991 O O . ILE A 1 368 ? 13.259 -15.058 -13.861 1.00 97.19 368 ILE A O 1
ATOM 2995 N N . GLN A 1 369 ? 12.060 -15.338 -11.991 1.00 95.62 369 GLN A N 1
ATOM 2996 C CA . GLN A 1 369 ? 10.797 -14.748 -12.437 1.00 95.62 369 GLN A CA 1
ATOM 2997 C C . GLN A 1 369 ? 10.655 -13.316 -11.915 1.00 95.62 369 GLN A C 1
ATOM 2999 O O . GLN A 1 369 ? 10.247 -12.424 -12.657 1.00 95.62 369 GLN A O 1
ATOM 3004 N N . HIS A 1 370 ? 11.081 -13.085 -10.672 1.00 97.75 370 HIS A N 1
ATOM 3005 C CA . HIS A 1 370 ? 11.012 -11.793 -9.998 1.00 97.75 370 HIS A CA 1
ATOM 3006 C C . HIS A 1 370 ? 12.409 -11.231 -9.751 1.00 97.75 370 HIS A C 1
ATOM 3008 O O . HIS A 1 370 ? 13.303 -11.943 -9.294 1.00 97.75 370 HIS A O 1
ATOM 3014 N N . VAL A 1 371 ? 12.598 -9.944 -10.026 1.00 97.94 371 VAL A N 1
ATOM 3015 C CA . VAL A 1 371 ? 13.869 -9.259 -9.786 1.00 97.94 371 VAL A CA 1
ATOM 3016 C C . VAL A 1 371 ? 13.601 -7.932 -9.097 1.00 97.94 371 VAL A C 1
ATOM 3018 O O . VAL A 1 371 ? 12.777 -7.146 -9.559 1.00 97.94 371 VAL A O 1
ATOM 3021 N N . TYR A 1 372 ? 14.323 -7.695 -8.008 1.00 97.94 372 TYR A N 1
ATOM 3022 C CA . TYR A 1 372 ? 14.329 -6.448 -7.258 1.00 97.94 372 TYR A CA 1
ATOM 3023 C C . TYR A 1 372 ? 15.778 -5.983 -7.113 1.00 97.94 372 TYR A C 1
ATOM 3025 O O . TYR A 1 372 ? 16.599 -6.685 -6.527 1.00 97.94 372 TYR A O 1
ATOM 3033 N N . THR A 1 373 ? 16.113 -4.812 -7.649 1.00 96.38 373 THR A N 1
ATOM 3034 C CA . THR A 1 373 ? 17.452 -4.210 -7.506 1.00 96.38 373 THR A CA 1
ATOM 3035 C C . THR A 1 373 ? 17.646 -3.533 -6.148 1.00 96.38 373 THR A C 1
ATOM 3037 O O . THR A 1 373 ? 18.764 -3.398 -5.647 1.00 96.38 373 THR A O 1
ATOM 3040 N N . SER A 1 374 ? 16.526 -3.165 -5.534 1.00 94.12 374 SER A N 1
ATOM 3041 C CA . SER A 1 374 ? 16.317 -2.816 -4.133 1.00 94.12 374 SER A CA 1
ATOM 3042 C C . SER A 1 374 ? 14.915 -3.294 -3.752 1.00 94.12 374 SER A C 1
ATOM 3044 O O . SER A 1 374 ? 14.040 -3.384 -4.614 1.00 94.12 374 SER A O 1
ATOM 3046 N N . PHE A 1 375 ? 14.683 -3.635 -2.487 1.00 95.50 375 PHE A N 1
ATOM 3047 C CA . PHE A 1 375 ? 13.381 -4.142 -2.053 1.00 95.50 375 PHE A CA 1
ATOM 3048 C C . PHE A 1 375 ? 12.735 -3.205 -1.029 1.00 95.50 375 PHE A C 1
ATOM 3050 O O . PHE A 1 375 ? 13.407 -2.894 -0.039 1.00 95.50 375 PHE A O 1
ATOM 3057 N N . PRO A 1 376 ? 11.449 -2.838 -1.204 1.00 92.88 376 PRO A N 1
ATOM 3058 C CA . PRO A 1 376 ? 10.525 -3.273 -2.272 1.00 92.88 376 PRO A CA 1
ATOM 3059 C C . PRO A 1 376 ? 10.530 -2.445 -3.577 1.00 92.88 376 PRO A C 1
ATOM 3061 O O . PRO A 1 376 ? 9.952 -2.877 -4.571 1.00 92.88 376 PRO A O 1
ATOM 3064 N N . GLU A 1 377 ? 11.157 -1.269 -3.622 1.00 89.00 377 GLU A N 1
ATOM 3065 C CA . GLU A 1 377 ? 10.921 -0.281 -4.691 1.00 89.00 377 GLU A CA 1
ATOM 3066 C C . GLU A 1 377 ? 11.565 -0.636 -6.043 1.00 89.00 377 GLU A C 1
ATOM 3068 O O . GLU A 1 377 ? 11.025 -0.308 -7.101 1.00 89.00 377 GLU A O 1
ATOM 3073 N N . GLY A 1 378 ? 12.715 -1.310 -6.038 1.00 93.75 378 GLY A N 1
ATOM 3074 C CA . GLY A 1 378 ? 13.548 -1.586 -7.215 1.00 93.75 378 GLY A CA 1
ATOM 3075 C C . GLY A 1 378 ? 13.054 -2.735 -8.091 1.00 93.75 378 GLY A C 1
ATOM 3076 O O . GLY A 1 378 ? 13.861 -3.466 -8.664 1.00 93.75 378 GLY A O 1
ATOM 3077 N N . LYS A 1 379 ? 11.739 -2.942 -8.180 1.00 96.19 379 LYS A N 1
ATOM 3078 C CA . LYS A 1 379 ? 11.145 -4.004 -8.996 1.00 96.19 379 LYS A CA 1
ATOM 3079 C C . LYS A 1 379 ? 11.496 -3.813 -10.471 1.00 96.19 379 LYS A C 1
ATOM 3081 O O . LYS A 1 379 ? 11.256 -2.754 -11.052 1.00 96.19 379 LYS A O 1
ATOM 3086 N N . VAL A 1 380 ? 12.013 -4.869 -11.088 1.00 97.62 380 VAL A N 1
ATOM 3087 C CA . VAL A 1 380 ? 12.303 -4.925 -12.520 1.00 97.62 380 VAL A CA 1
ATOM 3088 C C . VAL A 1 380 ? 11.196 -5.695 -13.222 1.00 97.62 380 VAL A C 1
ATOM 3090 O O . VAL A 1 380 ? 10.918 -6.852 -12.902 1.00 97.62 380 VAL A O 1
ATOM 3093 N N . VAL A 1 381 ? 10.595 -5.068 -14.227 1.00 96.44 381 VAL A N 1
ATOM 3094 C CA . VAL A 1 381 ? 9.651 -5.714 -15.135 1.00 96.44 381 VAL A CA 1
ATOM 3095 C C . VAL A 1 381 ? 10.417 -6.189 -16.363 1.00 96.44 381 VAL A C 1
ATOM 3097 O O . VAL A 1 381 ? 11.064 -5.397 -17.044 1.00 96.44 381 VAL A O 1
ATOM 3100 N N . ARG A 1 382 ? 10.347 -7.490 -16.649 1.00 95.25 382 ARG A N 1
ATOM 3101 C CA . ARG A 1 382 ? 10.836 -8.069 -17.905 1.00 95.25 382 ARG A CA 1
ATOM 3102 C C . ARG A 1 382 ? 9.648 -8.399 -18.779 1.00 95.25 382 ARG A C 1
ATOM 3104 O O . ARG A 1 382 ? 8.727 -9.090 -18.350 1.00 95.25 382 ARG A O 1
ATOM 3111 N N . GLU A 1 383 ? 9.672 -7.902 -19.999 1.00 95.12 383 GLU A N 1
ATOM 3112 C CA . GLU A 1 383 ? 8.603 -8.107 -20.960 1.00 95.12 383 GLU A CA 1
ATOM 3113 C C . GLU A 1 383 ? 9.162 -8.136 -22.380 1.00 95.12 383 GLU A C 1
ATOM 3115 O O . GLU A 1 383 ? 10.359 -7.990 -22.578 1.00 95.12 383 GLU A O 1
ATOM 3120 N N . SER A 1 384 ? 8.324 -8.368 -23.384 1.00 96.00 384 SER A N 1
ATOM 3121 C CA . SER A 1 384 ? 8.759 -8.300 -24.781 1.00 96.00 384 SER A CA 1
ATOM 3122 C C . SER A 1 384 ? 7.728 -7.618 -25.660 1.00 96.00 384 SER A C 1
ATOM 3124 O O . SER A 1 384 ? 6.533 -7.623 -25.346 1.00 96.00 384 SER A O 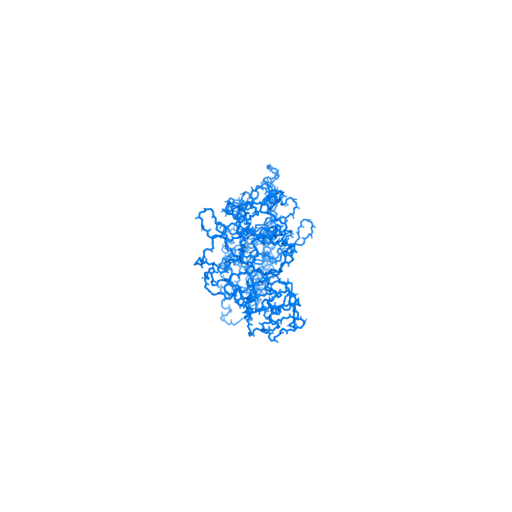1
ATOM 3126 N N . VAL A 1 385 ? 8.199 -7.039 -26.756 1.00 96.62 385 VAL A N 1
ATOM 3127 C CA . VAL A 1 385 ? 7.370 -6.503 -27.839 1.00 96.62 385 VAL A CA 1
ATOM 3128 C C . VAL A 1 385 ? 7.795 -7.144 -29.152 1.00 96.62 385 VAL A C 1
ATOM 3130 O O . VAL A 1 385 ? 8.939 -7.572 -29.302 1.00 96.62 385 VAL A O 1
ATOM 3133 N N . VAL A 1 386 ? 6.867 -7.227 -30.098 1.00 95.50 386 VAL A N 1
ATOM 3134 C CA . VAL A 1 386 ? 7.184 -7.582 -31.481 1.00 95.50 386 VAL A CA 1
ATOM 3135 C C . VAL A 1 386 ? 7.273 -6.272 -32.248 1.00 95.50 386 VAL A C 1
ATOM 3137 O O . VAL A 1 386 ? 6.275 -5.572 -32.363 1.00 95.50 386 VAL A O 1
ATOM 3140 N N . ALA A 1 387 ? 8.468 -5.933 -32.714 1.00 91.88 387 ALA A N 1
ATOM 3141 C CA . ALA A 1 387 ? 8.756 -4.692 -33.423 1.00 91.88 387 ALA A CA 1
ATOM 3142 C C . ALA A 1 387 ? 9.062 -4.976 -34.896 1.00 91.88 387 ALA A C 1
ATOM 3144 O O . ALA A 1 387 ? 9.520 -6.071 -35.225 1.00 91.88 387 ALA A O 1
ATOM 3145 N N . GLY A 1 388 ? 8.818 -4.003 -35.771 1.00 89.88 388 GLY A N 1
ATOM 3146 C CA . GLY A 1 388 ? 9.086 -4.075 -37.201 1.00 89.88 388 GLY A CA 1
ATOM 3147 C C . GLY A 1 388 ? 7.824 -4.161 -38.059 1.00 89.88 388 GLY A C 1
ATOM 3148 O O . GLY A 1 388 ? 6.859 -4.855 -37.734 1.00 89.88 388 GLY A O 1
ATOM 3149 N N . GLY A 1 389 ? 7.868 -3.481 -39.207 1.00 82.38 389 GLY A N 1
ATOM 3150 C CA . GLY A 1 389 ? 6.837 -3.555 -40.247 1.00 82.38 389 GLY A CA 1
ATOM 3151 C C . GLY A 1 389 ? 5.748 -2.477 -40.217 1.00 82.38 389 GLY A C 1
ATOM 3152 O O . GLY A 1 389 ? 4.838 -2.576 -41.032 1.00 82.38 389 GLY A O 1
ATOM 3153 N N . LYS A 1 390 ? 5.828 -1.464 -39.340 1.00 90.06 390 LYS A N 1
ATOM 3154 C CA . LYS A 1 390 ? 4.925 -0.297 -39.357 1.00 90.06 390 LYS A CA 1
ATOM 3155 C C . LYS A 1 390 ? 5.699 1.008 -39.491 1.00 90.06 390 LYS A C 1
ATOM 3157 O O . LYS A 1 390 ? 6.736 1.190 -38.869 1.00 90.06 390 LYS A O 1
ATOM 3162 N N . THR A 1 391 ? 5.161 1.931 -40.268 1.00 92.44 391 THR A N 1
ATOM 3163 C CA . THR A 1 391 ? 5.619 3.314 -40.416 1.00 92.44 391 THR A CA 1
ATOM 3164 C C . THR A 1 391 ? 5.019 4.214 -39.333 1.00 92.44 391 THR A C 1
ATOM 3166 O O . THR A 1 391 ? 4.006 3.875 -38.720 1.00 92.44 391 THR A O 1
ATOM 3169 N N . GLY A 1 392 ? 5.589 5.409 -39.129 1.00 92.88 392 GLY A N 1
ATOM 3170 C CA . GLY A 1 392 ? 5.031 6.411 -38.207 1.00 92.88 392 GLY A CA 1
ATOM 3171 C C . GLY A 1 392 ? 3.552 6.727 -38.480 1.00 92.88 392 GLY A C 1
ATOM 3172 O O . GLY A 1 392 ? 2.738 6.737 -37.561 1.00 92.88 392 GLY A O 1
ATOM 3173 N N . LYS A 1 393 ? 3.169 6.858 -39.760 1.00 94.19 393 LYS A N 1
ATOM 3174 C CA . LYS A 1 393 ? 1.771 7.093 -40.168 1.00 94.19 393 LYS A CA 1
ATOM 3175 C C . LYS A 1 393 ? 0.835 5.940 -39.803 1.00 94.19 393 LYS A C 1
ATOM 3177 O O . LYS A 1 393 ? -0.307 6.181 -39.423 1.00 94.19 393 LYS A O 1
ATOM 3182 N N . GLU A 1 394 ? 1.297 4.698 -39.916 1.00 95.12 394 GLU A N 1
ATOM 3183 C CA . GLU A 1 394 ? 0.499 3.533 -39.519 1.00 95.12 394 GLU A CA 1
ATOM 3184 C C . GLU A 1 394 ? 0.313 3.486 -37.997 1.00 95.12 394 GLU A C 1
ATOM 3186 O O . GLU A 1 394 ? -0.789 3.191 -37.535 1.00 95.12 394 GLU A O 1
ATOM 3191 N N . TYR A 1 395 ? 1.327 3.860 -37.205 1.00 95.75 395 TYR A N 1
ATOM 3192 C CA . TYR A 1 395 ? 1.160 4.012 -35.754 1.00 95.75 395 TYR A CA 1
ATOM 3193 C C . TYR A 1 395 ? 0.134 5.094 -35.402 1.00 95.75 395 TYR A C 1
ATOM 3195 O O . TYR A 1 395 ? -0.741 4.841 -34.574 1.00 95.75 395 TYR A O 1
ATOM 3203 N N . GLU A 1 396 ? 0.173 6.261 -36.056 1.00 95.62 396 GLU A N 1
ATOM 3204 C CA . GLU A 1 396 ? -0.820 7.324 -35.836 1.00 95.62 396 GLU A CA 1
ATOM 3205 C C . GLU A 1 396 ? -2.258 6.850 -36.093 1.00 95.62 396 GLU A C 1
ATOM 3207 O O . GLU A 1 396 ? -3.168 7.132 -35.306 1.00 95.62 396 GLU A O 1
ATOM 3212 N N . GLN A 1 397 ? -2.466 6.093 -37.174 1.00 96.44 397 GLN A N 1
ATOM 3213 C CA . GLN A 1 397 ? -3.774 5.533 -37.512 1.00 96.44 397 GLN A CA 1
ATOM 3214 C C . GLN A 1 397 ? -4.251 4.542 -36.448 1.00 96.44 397 GLN A C 1
ATOM 3216 O O . GLN A 1 397 ? -5.393 4.628 -35.994 1.00 96.44 397 GLN A O 1
ATOM 3221 N N . VAL A 1 398 ? -3.379 3.625 -36.018 1.00 96.12 398 VAL A N 1
ATOM 3222 C CA . VAL A 1 398 ? -3.719 2.623 -34.999 1.00 96.12 398 VAL A CA 1
ATOM 3223 C C . VAL A 1 398 ? -4.006 3.283 -33.649 1.00 96.12 398 VAL A C 1
ATOM 3225 O O . VAL A 1 398 ? -4.956 2.889 -32.973 1.00 96.12 398 VAL A O 1
ATOM 3228 N N . PHE A 1 399 ? -3.238 4.299 -33.249 1.00 96.94 399 PHE A N 1
ATOM 3229 C CA . PHE A 1 399 ? -3.493 5.036 -32.011 1.00 96.94 399 PHE A CA 1
ATOM 3230 C C . PHE A 1 399 ? -4.822 5.775 -32.039 1.00 96.94 399 PHE A C 1
ATOM 3232 O O . PHE A 1 399 ? -5.604 5.628 -31.103 1.00 96.94 399 PHE A O 1
ATOM 3239 N N . THR A 1 400 ? -5.129 6.454 -33.145 1.00 94.94 400 THR A N 1
ATOM 3240 C CA . THR A 1 400 ? -6.429 7.110 -33.335 1.00 94.94 400 THR A CA 1
ATOM 3241 C C . THR A 1 400 ? -7.579 6.110 -33.190 1.00 94.94 400 THR A C 1
ATOM 3243 O O . THR A 1 400 ? -8.532 6.358 -32.457 1.00 94.94 400 THR A O 1
ATOM 3246 N N . GLN A 1 401 ? -7.469 4.934 -33.819 1.00 96.25 401 GLN A N 1
ATOM 3247 C CA . GLN A 1 401 ? -8.483 3.875 -33.725 1.00 96.25 401 GLN A CA 1
ATOM 3248 C C . GLN A 1 401 ? -8.641 3.306 -32.308 1.00 96.25 401 GLN A C 1
ATOM 3250 O O . GLN A 1 401 ? -9.720 2.838 -31.952 1.00 96.25 401 GLN A O 1
ATOM 3255 N N . ARG A 1 402 ? -7.573 3.324 -31.504 1.00 95.00 402 ARG A N 1
ATOM 3256 C CA . ARG A 1 402 ? -7.563 2.817 -30.124 1.00 95.00 402 ARG A CA 1
ATOM 3257 C C . ARG A 1 402 ? -7.814 3.894 -29.067 1.00 95.00 402 ARG A C 1
ATOM 3259 O O . ARG A 1 402 ? -7.750 3.574 -27.884 1.00 95.00 402 ARG A O 1
ATOM 3266 N N . GLY A 1 403 ? -8.075 5.141 -29.466 1.00 95.00 403 GLY A N 1
ATOM 3267 C CA . GLY A 1 403 ? -8.237 6.257 -28.531 1.00 95.00 403 GLY A CA 1
ATOM 3268 C C . GLY A 1 403 ? -6.975 6.545 -27.710 1.00 95.00 403 GLY A C 1
ATOM 3269 O O . GLY A 1 403 ? -7.074 6.940 -26.554 1.00 95.00 403 GLY A O 1
ATOM 3270 N N . ILE A 1 404 ? -5.793 6.290 -28.278 1.00 97.62 404 ILE A N 1
ATOM 3271 C CA . ILE A 1 404 ? -4.502 6.618 -27.666 1.00 97.62 404 ILE A CA 1
ATOM 3272 C C . ILE A 1 404 ? -4.066 7.989 -28.183 1.00 97.62 404 ILE A C 1
ATOM 3274 O O . ILE A 1 404 ? -4.007 8.216 -29.392 1.00 97.62 404 ILE A O 1
ATOM 3278 N N . ASN A 1 405 ? -3.732 8.888 -27.264 1.00 97.50 405 ASN A N 1
ATOM 3279 C CA . ASN A 1 405 ? -3.298 10.239 -27.580 1.00 97.50 405 ASN A CA 1
ATOM 3280 C C . ASN A 1 405 ? -1.818 10.268 -27.992 1.00 97.50 405 ASN A C 1
ATOM 3282 O O . ASN A 1 405 ? -0.998 9.478 -27.515 1.00 97.50 405 ASN A O 1
ATOM 3286 N N . ILE A 1 406 ? -1.463 11.212 -28.862 1.00 97.19 406 ILE A N 1
ATOM 3287 C CA . ILE A 1 406 ? -0.095 11.418 -29.348 1.00 97.19 406 ILE A CA 1
ATOM 3288 C C . ILE A 1 406 ? 0.240 12.893 -29.158 1.00 97.19 406 ILE A C 1
ATOM 3290 O O . ILE A 1 406 ? -0.483 13.755 -29.659 1.00 97.19 406 ILE A O 1
ATOM 3294 N N . SER A 1 407 ? 1.326 13.199 -28.449 1.00 95.38 407 SER A N 1
ATOM 3295 C CA . SER A 1 407 ? 1.763 14.589 -28.303 1.00 95.38 407 SER A CA 1
ATOM 3296 C C . SER A 1 407 ? 2.319 15.150 -29.616 1.00 95.38 407 SER A C 1
ATOM 3298 O O . SER A 1 407 ? 2.765 14.401 -30.488 1.00 95.38 407 SER A O 1
ATOM 3300 N N . GLY A 1 408 ? 2.335 16.482 -29.751 1.00 95.00 408 GLY A N 1
ATOM 3301 C CA . GLY A 1 408 ? 2.900 17.151 -30.929 1.00 95.00 408 GLY A CA 1
ATOM 3302 C C . GLY A 1 408 ? 4.348 16.732 -31.204 1.00 95.00 408 GLY A C 1
ATOM 3303 O O . GLY A 1 408 ? 4.675 16.385 -32.335 1.00 95.00 408 GLY A O 1
ATOM 3304 N N . TRP A 1 409 ? 5.177 16.649 -30.157 1.00 94.50 409 TRP A N 1
ATOM 3305 C CA . TRP A 1 409 ? 6.569 16.197 -30.261 1.00 94.50 409 TRP A CA 1
ATOM 3306 C C . TRP A 1 409 ? 6.679 14.732 -30.686 1.00 94.50 409 TRP A C 1
ATOM 3308 O O . TRP A 1 409 ? 7.445 14.415 -31.588 1.00 94.50 409 TRP A O 1
ATOM 3318 N N . ALA A 1 410 ? 5.887 13.829 -30.095 1.00 95.75 410 ALA A N 1
ATOM 3319 C CA . ALA A 1 410 ? 5.911 12.418 -30.483 1.00 95.75 410 ALA A CA 1
ATOM 3320 C C . ALA A 1 410 ? 5.491 12.226 -31.947 1.00 95.75 410 ALA A C 1
ATOM 3322 O O . ALA A 1 410 ? 6.076 11.414 -32.664 1.00 95.75 410 ALA A O 1
ATOM 3323 N N . LYS A 1 411 ? 4.493 12.994 -32.395 1.00 95.69 411 LYS A N 1
ATOM 3324 C CA . LYS A 1 411 ? 4.043 13.001 -33.785 1.00 95.69 411 LYS A CA 1
ATOM 3325 C C . LYS A 1 411 ? 5.136 13.500 -34.730 1.00 95.69 411 LYS A C 1
ATOM 3327 O O . LYS A 1 411 ? 5.406 12.849 -35.735 1.00 95.69 411 LYS A O 1
ATOM 3332 N N . ASP A 1 412 ? 5.791 14.607 -34.385 1.00 94.88 412 ASP A N 1
ATOM 3333 C CA . ASP A 1 412 ? 6.899 15.155 -35.170 1.00 94.88 412 ASP A CA 1
ATOM 3334 C C . ASP A 1 412 ? 8.059 14.155 -35.270 1.00 94.88 412 ASP A C 1
ATOM 3336 O O . ASP A 1 412 ? 8.488 13.829 -36.375 1.00 94.88 412 ASP A O 1
ATOM 3340 N N . MET A 1 413 ? 8.477 13.562 -34.144 1.00 96.06 413 MET A N 1
ATOM 3341 C CA . MET A 1 413 ? 9.516 12.527 -34.103 1.00 96.06 413 MET A CA 1
ATOM 3342 C C . MET A 1 413 ? 9.205 11.342 -35.027 1.00 96.06 413 MET A C 1
ATOM 3344 O O . MET A 1 413 ? 10.091 10.894 -35.749 1.00 96.06 413 MET A O 1
ATOM 3348 N N . MET A 1 414 ? 7.966 10.830 -35.038 1.00 95.06 414 MET A N 1
ATOM 3349 C CA . MET A 1 414 ? 7.560 9.717 -35.917 1.00 95.06 414 MET A CA 1
ATOM 3350 C C . MET A 1 414 ? 7.574 10.079 -37.411 1.00 95.06 414 MET A C 1
ATOM 3352 O O . MET A 1 414 ? 7.609 9.183 -38.258 1.00 95.06 414 MET A O 1
ATOM 3356 N N . GLY A 1 415 ? 7.541 11.373 -37.743 1.00 94.12 415 GLY A N 1
ATOM 3357 C CA . GLY A 1 415 ? 7.659 11.886 -39.107 1.00 94.12 415 GLY A CA 1
ATOM 3358 C C . GLY A 1 415 ? 9.100 12.089 -39.587 1.00 94.12 415 GLY A C 1
ATOM 3359 O O . GLY A 1 415 ? 9.303 12.347 -40.776 1.00 94.12 415 GLY A O 1
ATOM 3360 N N . LYS A 1 416 ? 10.101 11.981 -38.702 1.00 94.25 416 LYS A N 1
ATOM 3361 C CA . LYS A 1 416 ? 11.511 12.229 -39.034 1.00 94.25 416 LYS A CA 1
ATOM 3362 C C . LYS A 1 416 ? 12.171 11.038 -39.744 1.00 94.25 416 LYS A C 1
ATOM 3364 O O . LYS A 1 416 ? 11.856 9.890 -39.428 1.00 94.25 416 LYS A O 1
ATOM 3369 N N . PRO A 1 417 ? 13.151 11.275 -40.638 1.00 92.38 417 PRO A N 1
ATOM 3370 C CA . PRO A 1 417 ? 13.972 10.214 -41.232 1.00 92.38 417 PRO A CA 1
ATOM 3371 C C . PRO A 1 417 ? 14.683 9.316 -40.206 1.00 92.38 417 PRO A C 1
ATOM 3373 O O . PRO A 1 417 ? 14.954 8.149 -40.479 1.00 92.38 417 PRO A O 1
ATOM 3376 N N . GLU A 1 418 ? 14.984 9.854 -39.025 1.00 94.06 418 GLU A N 1
ATOM 3377 C CA . GLU A 1 418 ? 15.625 9.166 -37.908 1.00 94.06 418 GLU A CA 1
ATOM 3378 C C . GLU A 1 418 ? 14.692 8.174 -37.195 1.00 94.06 418 GLU A C 1
ATOM 3380 O O . GLU A 1 418 ? 15.176 7.285 -36.486 1.00 94.06 418 GLU A O 1
ATOM 3385 N N . PHE A 1 419 ? 13.372 8.258 -37.413 1.00 94.75 419 PHE A N 1
ATOM 3386 C CA . PHE A 1 419 ? 12.421 7.230 -36.993 1.00 94.75 419 PHE A CA 1
ATOM 3387 C C . PHE A 1 419 ? 12.521 6.010 -37.919 1.00 94.75 419 PHE A C 1
ATOM 3389 O O . PHE A 1 419 ? 11.698 5.768 -38.802 1.00 94.75 419 PHE A O 1
ATOM 3396 N N . VAL A 1 420 ? 13.579 5.225 -37.721 1.00 90.94 420 VAL A N 1
ATOM 3397 C CA . VAL A 1 420 ? 13.841 4.011 -38.496 1.00 90.94 420 VAL A CA 1
ATOM 3398 C C . VAL A 1 420 ? 13.293 2.795 -37.757 1.00 90.94 420 VAL A C 1
ATOM 3400 O O . VAL A 1 420 ? 13.786 2.418 -36.693 1.00 90.94 420 VAL A O 1
ATOM 3403 N N . THR A 1 421 ? 12.289 2.152 -38.348 1.00 91.50 421 THR A N 1
ATOM 3404 C CA . THR A 1 421 ? 11.724 0.884 -37.872 1.00 91.50 421 THR A CA 1
ATOM 3405 C C . THR A 1 421 ? 12.515 -0.313 -38.396 1.00 91.50 421 THR A C 1
ATOM 3407 O O . THR A 1 421 ? 13.159 -0.254 -39.450 1.00 91.50 421 THR A O 1
ATOM 3410 N N . LEU A 1 422 ? 12.456 -1.441 -37.691 1.00 90.56 422 LEU A N 1
ATOM 3411 C CA . LEU A 1 422 ? 13.079 -2.679 -38.133 1.00 90.56 422 LEU A CA 1
ATOM 3412 C C . LEU A 1 422 ? 12.419 -3.173 -39.426 1.00 90.56 422 LEU A C 1
ATOM 3414 O O . LEU A 1 422 ? 11.196 -3.243 -39.560 1.00 90.56 422 LEU A O 1
ATOM 3418 N N . ARG A 1 423 ? 13.257 -3.554 -40.399 1.00 85.38 423 ARG A N 1
ATOM 3419 C CA . ARG A 1 423 ? 12.804 -4.078 -41.701 1.00 85.38 423 ARG A CA 1
ATOM 3420 C C . ARG A 1 423 ? 12.137 -5.446 -41.596 1.00 85.38 423 ARG A C 1
ATOM 3422 O O . ARG A 1 423 ? 11.341 -5.810 -42.453 1.00 85.38 423 ARG A O 1
ATOM 3429 N N . ARG A 1 424 ? 12.529 -6.237 -40.598 1.00 87.44 424 ARG A N 1
ATOM 3430 C CA . ARG A 1 424 ? 11.976 -7.561 -40.322 1.00 87.44 424 ARG A CA 1
ATOM 3431 C C . ARG A 1 424 ? 11.412 -7.551 -38.921 1.00 87.44 424 ARG A C 1
ATOM 3433 O O . ARG A 1 424 ? 12.034 -6.989 -38.026 1.00 87.44 424 ARG A O 1
ATOM 3440 N N . SER A 1 425 ? 10.266 -8.202 -38.769 1.00 92.06 425 SER A N 1
ATOM 3441 C CA . SER A 1 425 ? 9.653 -8.356 -37.464 1.00 92.06 425 SER A CA 1
ATOM 3442 C C . SER A 1 425 ? 10.586 -9.135 -36.535 1.00 92.06 425 SER A C 1
ATOM 3444 O O . SER A 1 425 ? 11.090 -10.201 -36.898 1.00 92.06 425 SER A O 1
ATOM 3446 N N . GLU A 1 426 ? 10.838 -8.587 -35.353 1.00 93.75 426 GLU A N 1
ATOM 3447 C CA . GLU A 1 426 ? 11.709 -9.154 -34.335 1.00 93.75 426 GLU A CA 1
ATOM 3448 C C . GLU A 1 426 ? 11.019 -9.077 -32.973 1.00 93.75 426 GLU A C 1
ATOM 3450 O O . GLU A 1 426 ? 10.458 -8.048 -32.594 1.00 93.75 426 GLU A O 1
ATOM 3455 N N . LYS A 1 427 ? 11.098 -10.165 -32.202 1.00 95.81 427 LYS A N 1
ATOM 3456 C CA . LYS A 1 427 ? 10.775 -10.125 -30.777 1.00 95.81 427 LYS A CA 1
ATOM 3457 C C . LYS A 1 427 ? 11.938 -9.472 -30.027 1.00 95.81 427 LYS A C 1
ATOM 3459 O O . LYS A 1 427 ? 13.049 -10.004 -30.030 1.00 95.81 427 LYS A O 1
ATOM 3464 N N . ILE A 1 428 ? 11.665 -8.341 -29.387 1.00 96.44 428 ILE A N 1
ATOM 3465 C CA . ILE A 1 428 ? 12.617 -7.597 -28.564 1.00 96.44 428 ILE A CA 1
ATOM 3466 C C . ILE A 1 428 ? 12.277 -7.840 -27.099 1.00 96.44 428 ILE A C 1
ATOM 3468 O O . ILE A 1 428 ? 11.177 -7.506 -26.654 1.00 96.44 428 ILE A O 1
ATOM 3472 N N . ASP A 1 429 ? 13.228 -8.396 -26.353 1.00 96.75 429 ASP A N 1
ATOM 3473 C CA . ASP A 1 429 ? 13.122 -8.543 -24.906 1.00 96.75 429 ASP A CA 1
ATOM 3474 C C . ASP A 1 429 ? 13.548 -7.239 -24.220 1.00 96.75 429 ASP A C 1
ATOM 3476 O O . ASP A 1 429 ? 14.600 -6.661 -24.510 1.00 96.75 429 ASP A O 1
ATOM 3480 N N . LEU A 1 430 ? 12.689 -6.762 -23.327 1.00 97.88 430 LEU A N 1
ATOM 3481 C CA . LEU A 1 430 ? 12.752 -5.463 -22.681 1.00 97.88 430 LEU A CA 1
ATOM 3482 C C . LEU A 1 430 ? 12.880 -5.616 -21.169 1.00 97.88 430 LEU A C 1
ATOM 3484 O O . LEU A 1 430 ? 12.291 -6.503 -20.545 1.00 97.88 430 LEU A O 1
ATOM 3488 N N . VAL A 1 431 ? 13.598 -4.670 -20.581 1.00 97.75 431 VAL A N 1
ATOM 3489 C CA . VAL A 1 431 ? 13.699 -4.456 -19.144 1.00 97.75 431 VAL A CA 1
ATOM 3490 C C . VAL A 1 431 ? 13.178 -3.060 -18.843 1.00 97.75 431 VAL A C 1
ATOM 3492 O O . VAL A 1 431 ? 13.680 -2.074 -19.380 1.00 97.75 431 VAL A O 1
ATOM 3495 N N . ARG A 1 432 ? 12.168 -2.990 -17.977 1.00 97.81 432 ARG A N 1
ATOM 3496 C CA . ARG A 1 432 ? 11.580 -1.755 -17.466 1.00 97.81 432 ARG A CA 1
ATOM 3497 C C . ARG A 1 432 ? 11.814 -1.653 -15.965 1.00 97.81 432 ARG A C 1
ATOM 3499 O O . ARG A 1 432 ? 11.435 -2.543 -15.206 1.00 97.81 432 ARG A O 1
ATOM 3506 N N . LEU A 1 433 ? 12.449 -0.569 -15.544 1.00 97.50 433 LEU A N 1
ATOM 3507 C CA . LEU A 1 433 ? 12.863 -0.330 -14.162 1.00 97.50 433 LEU A CA 1
ATOM 3508 C C . LEU A 1 433 ? 12.992 1.166 -13.888 1.00 97.50 433 LEU A C 1
ATOM 3510 O O . LEU A 1 433 ? 13.034 1.976 -14.814 1.00 97.50 433 LEU A O 1
ATOM 3514 N N . THR A 1 434 ? 13.039 1.541 -12.614 1.00 96.75 434 THR A N 1
ATOM 3515 C CA . THR A 1 434 ? 13.339 2.921 -12.221 1.00 96.75 434 THR A CA 1
ATOM 3516 C C . THR A 1 434 ? 14.803 3.256 -12.491 1.00 96.75 434 THR A C 1
ATOM 3518 O O . THR A 1 434 ? 15.661 2.372 -12.506 1.00 96.75 434 THR A O 1
ATOM 3521 N N . ILE A 1 435 ? 15.112 4.538 -12.662 1.00 95.94 435 ILE A N 1
ATOM 3522 C CA . ILE A 1 435 ? 16.491 4.998 -12.859 1.00 95.94 435 ILE A CA 1
ATOM 3523 C C . ILE A 1 435 ? 17.352 4.689 -11.633 1.00 95.94 435 ILE A C 1
ATOM 3525 O O . ILE A 1 435 ? 18.453 4.164 -11.781 1.00 95.94 435 ILE A O 1
ATOM 3529 N N . GLY A 1 436 ? 16.824 4.872 -10.419 1.00 95.88 436 GLY A N 1
ATOM 3530 C CA . GLY A 1 436 ? 17.486 4.392 -9.200 1.00 95.88 436 GLY A CA 1
ATOM 3531 C C . GLY A 1 436 ? 17.724 2.876 -9.212 1.00 95.88 436 GLY A C 1
ATOM 3532 O O . GLY A 1 436 ? 18.731 2.394 -8.696 1.00 95.88 436 GLY A O 1
ATOM 3533 N N . GLY A 1 437 ? 16.858 2.115 -9.887 1.00 95.88 437 GLY A N 1
ATOM 3534 C CA . GLY A 1 437 ? 16.998 0.674 -10.067 1.00 95.88 437 GLY A CA 1
ATOM 3535 C C . GLY A 1 437 ? 18.231 0.250 -10.873 1.00 95.88 437 GLY A C 1
ATOM 3536 O O . GLY A 1 437 ? 18.714 -0.860 -10.669 1.00 95.88 437 GLY A O 1
ATOM 3537 N N . LEU A 1 438 ? 18.799 1.125 -11.710 1.00 96.00 438 LEU A N 1
ATOM 3538 C CA . LEU A 1 438 ? 20.085 0.896 -12.391 1.00 96.00 438 LEU A CA 1
ATOM 3539 C C . LEU A 1 438 ? 21.297 1.042 -11.448 1.00 96.00 438 LEU A C 1
ATOM 3541 O O . LEU A 1 438 ? 22.427 0.740 -11.837 1.00 96.00 438 LEU A O 1
ATOM 3545 N N . GLY A 1 439 ? 21.075 1.477 -10.204 1.00 94.50 439 GLY A N 1
ATOM 3546 C CA . GLY A 1 439 ? 22.102 1.632 -9.174 1.00 94.50 439 GLY A CA 1
ATOM 3547 C C . GLY A 1 439 ? 22.565 3.071 -8.937 1.00 94.50 439 GLY A C 1
ATOM 3548 O O . GLY A 1 439 ? 23.586 3.258 -8.278 1.00 94.50 439 GLY A O 1
ATOM 3549 N N . PHE A 1 440 ? 21.849 4.071 -9.457 1.00 95.62 440 PHE A N 1
ATOM 3550 C CA . PHE A 1 440 ? 22.138 5.484 -9.203 1.00 95.62 440 PHE A CA 1
ATOM 3551 C C . PHE A 1 440 ? 21.628 5.941 -7.829 1.00 95.62 440 PHE A C 1
ATOM 3553 O O . PHE A 1 440 ? 20.530 5.573 -7.413 1.00 95.62 440 PHE A O 1
ATOM 3560 N N . THR A 1 441 ? 22.422 6.770 -7.147 1.00 94.31 441 THR A N 1
ATOM 3561 C CA . THR A 1 441 ? 22.059 7.462 -5.893 1.00 94.31 441 THR A CA 1
ATOM 3562 C C . THR A 1 441 ? 21.725 8.935 -6.094 1.00 94.31 441 THR A C 1
ATOM 3564 O O . THR A 1 441 ? 21.080 9.527 -5.236 1.00 94.31 441 THR A O 1
ATOM 3567 N N . ASP A 1 442 ? 22.124 9.490 -7.237 1.00 96.31 442 ASP A N 1
ATOM 3568 C CA . ASP A 1 442 ? 21.932 10.877 -7.649 1.00 96.31 442 ASP A CA 1
ATOM 3569 C C . ASP A 1 442 ? 21.391 10.894 -9.081 1.00 96.31 442 ASP A C 1
ATOM 3571 O O . ASP A 1 442 ? 21.600 9.934 -9.828 1.00 96.31 442 ASP A O 1
ATOM 3575 N N . ASN A 1 443 ? 20.694 11.964 -9.469 1.00 97.69 443 ASN A N 1
ATOM 3576 C CA . ASN A 1 443 ? 20.082 12.076 -10.795 1.00 97.69 443 ASN A CA 1
ATOM 3577 C C . ASN A 1 443 ? 21.163 12.062 -11.898 1.00 97.69 443 ASN A C 1
ATOM 3579 O O . ASN A 1 443 ? 21.945 13.015 -11.975 1.00 97.69 443 ASN A O 1
ATOM 3583 N N . PRO A 1 444 ? 21.223 11.028 -12.762 1.00 97.94 444 PRO A N 1
ATOM 3584 C CA . PRO A 1 444 ? 22.228 10.957 -13.815 1.00 97.94 444 PRO A CA 1
ATOM 3585 C C . PRO A 1 444 ? 21.847 11.822 -15.014 1.00 97.94 444 PRO A C 1
ATOM 3587 O O . PRO A 1 444 ? 20.662 12.067 -15.262 1.00 97.94 444 PRO A O 1
ATOM 3590 N N . THR A 1 445 ? 22.847 12.214 -15.803 1.00 98.25 445 THR A N 1
ATOM 3591 C CA . THR A 1 445 ? 22.614 12.747 -17.151 1.00 98.25 445 THR A CA 1
ATOM 3592 C C . THR A 1 445 ? 22.177 11.640 -18.119 1.00 98.25 445 THR A C 1
ATOM 3594 O O . THR A 1 445 ? 22.370 10.452 -17.840 1.00 98.25 445 THR A O 1
ATOM 3597 N N . THR A 1 446 ? 21.626 11.998 -19.282 1.00 97.69 446 THR A N 1
ATOM 3598 C CA . THR A 1 446 ? 21.273 11.025 -20.334 1.00 97.69 446 THR A CA 1
ATOM 3599 C C . THR A 1 446 ? 22.463 10.145 -20.741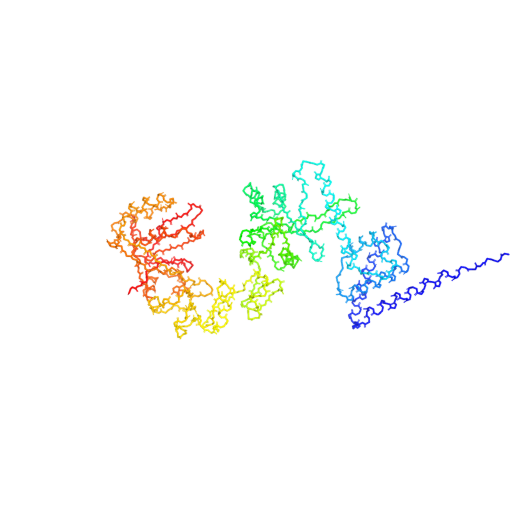 1.00 97.69 446 THR A C 1
ATOM 3601 O O . THR A 1 446 ? 22.319 8.925 -20.841 1.00 97.69 446 THR A O 1
ATOM 3604 N N . ASP A 1 447 ? 23.657 10.724 -20.899 1.00 97.44 447 ASP A N 1
ATOM 3605 C CA . ASP A 1 447 ? 24.862 9.960 -21.256 1.00 97.44 447 ASP A CA 1
ATOM 3606 C C . ASP A 1 447 ? 25.269 8.969 -20.159 1.00 97.44 447 ASP A C 1
ATOM 3608 O O . ASP A 1 447 ? 25.542 7.798 -20.437 1.00 97.44 447 ASP A O 1
ATOM 3612 N N . GLN A 1 448 ? 25.252 9.408 -18.896 1.00 98.25 448 GLN A N 1
ATOM 3613 C CA . GLN A 1 448 ? 25.550 8.544 -17.751 1.00 98.25 448 GLN A CA 1
ATOM 3614 C C . GLN A 1 448 ? 24.536 7.402 -17.643 1.00 98.25 448 GLN A C 1
ATOM 3616 O O . GLN A 1 448 ? 24.914 6.252 -17.410 1.00 98.25 448 GLN A O 1
ATOM 3621 N N . LEU A 1 449 ? 23.251 7.706 -17.849 1.00 98.06 449 LEU A N 1
ATOM 3622 C CA . LEU A 1 449 ? 22.169 6.729 -17.859 1.00 98.06 449 LEU A CA 1
ATOM 3623 C C . LEU A 1 449 ? 22.410 5.648 -18.923 1.00 98.06 449 LEU A C 1
ATOM 3625 O O . LEU A 1 449 ? 22.323 4.454 -18.624 1.00 98.06 449 LEU A O 1
ATOM 3629 N N . TYR A 1 450 ? 22.747 6.049 -20.150 1.00 98.06 450 TYR A N 1
ATOM 3630 C CA . TYR A 1 450 ? 22.975 5.125 -21.264 1.00 98.06 450 TYR A CA 1
ATOM 3631 C C . TYR A 1 450 ? 24.240 4.296 -21.083 1.00 98.06 450 TYR A C 1
ATOM 3633 O O . TYR A 1 450 ? 24.212 3.085 -21.319 1.00 98.06 450 TYR A O 1
ATOM 3641 N N . GLN A 1 451 ? 25.324 4.907 -20.603 1.00 98.12 451 GLN A N 1
ATOM 3642 C CA . GLN A 1 451 ? 26.538 4.181 -20.248 1.00 98.12 451 GLN A CA 1
ATOM 3643 C C . GLN A 1 451 ? 26.239 3.119 -19.185 1.00 98.12 451 GLN A C 1
ATOM 3645 O O . GLN A 1 451 ? 26.626 1.959 -19.339 1.00 98.12 451 GLN A O 1
ATOM 3650 N N . LYS A 1 452 ? 25.485 3.476 -18.138 1.00 98.06 452 LYS A N 1
ATOM 3651 C CA . LYS A 1 452 ? 25.151 2.532 -17.071 1.00 98.06 452 LYS A CA 1
ATOM 3652 C C . LYS A 1 452 ? 24.279 1.380 -17.555 1.00 98.06 452 LYS A C 1
ATOM 3654 O O . LYS A 1 452 ? 24.518 0.235 -17.179 1.00 98.06 452 LYS A O 1
ATOM 3659 N N . ALA A 1 453 ? 23.298 1.655 -18.413 1.00 97.94 453 ALA A N 1
ATOM 3660 C CA . ALA A 1 453 ? 22.490 0.612 -19.035 1.00 97.94 453 ALA A CA 1
ATOM 3661 C C . ALA A 1 453 ? 23.377 -0.386 -19.808 1.00 97.94 453 ALA A C 1
ATOM 3663 O O . ALA A 1 453 ? 23.262 -1.598 -19.609 1.00 97.94 453 ALA A O 1
ATOM 3664 N N . GLN A 1 454 ? 24.329 0.114 -20.605 1.00 97.94 454 GLN A N 1
ATOM 3665 C CA . GLN A 1 454 ? 25.281 -0.721 -21.347 1.00 97.94 454 GLN A CA 1
ATOM 3666 C C . GLN A 1 454 ? 26.170 -1.572 -20.438 1.00 97.94 454 GLN A C 1
ATOM 3668 O O . GLN A 1 454 ? 26.325 -2.771 -20.686 1.00 97.94 454 GLN A O 1
ATOM 3673 N N . GLU A 1 455 ? 26.704 -0.991 -19.360 1.00 98.00 455 GLU A N 1
ATOM 3674 C CA . GLU A 1 455 ? 27.482 -1.723 -18.352 1.00 98.00 455 GLU A CA 1
ATOM 3675 C C . GLU A 1 455 ? 26.698 -2.906 -17.773 1.00 98.00 455 GLU A C 1
ATOM 3677 O O . GLU A 1 455 ? 27.270 -3.969 -17.544 1.00 98.00 455 GLU A O 1
ATOM 3682 N N . LEU A 1 456 ? 25.388 -2.755 -17.562 1.00 98.06 456 LEU A N 1
ATOM 3683 C CA . LEU A 1 456 ? 24.515 -3.792 -17.002 1.00 98.06 456 LEU A CA 1
ATOM 3684 C C . LEU A 1 456 ? 24.047 -4.840 -18.029 1.00 98.06 456 LEU A C 1
ATOM 3686 O O . LEU A 1 456 ? 23.312 -5.763 -17.670 1.00 98.06 456 LEU A O 1
ATOM 3690 N N . GLY A 1 457 ? 24.498 -4.752 -19.284 1.00 97.81 457 GLY A N 1
ATOM 3691 C CA . GLY A 1 457 ? 24.112 -5.674 -20.356 1.00 97.81 457 GLY A CA 1
ATOM 3692 C C . GLY A 1 457 ? 22.795 -5.310 -21.045 1.00 97.81 457 GLY A C 1
ATOM 3693 O O . GLY A 1 457 ? 22.150 -6.181 -21.624 1.00 97.81 457 GLY A O 1
ATOM 3694 N N . LEU A 1 458 ? 22.390 -4.043 -20.975 1.00 98.19 458 LEU A N 1
ATOM 3695 C CA . LEU A 1 458 ? 21.268 -3.496 -21.733 1.00 98.19 458 LEU A CA 1
ATOM 3696 C C . LEU A 1 458 ? 21.780 -2.723 -22.954 1.00 98.19 458 LEU A C 1
ATOM 3698 O O . LEU A 1 458 ? 22.953 -2.367 -23.044 1.00 98.19 458 LEU A O 1
ATOM 3702 N N . GLU A 1 459 ? 20.901 -2.444 -23.904 1.00 97.31 459 GLU A N 1
ATOM 3703 C CA . GLU A 1 459 ? 21.192 -1.598 -25.058 1.00 97.31 459 GLU A CA 1
ATOM 3704 C C . GLU A 1 459 ? 20.008 -0.689 -25.398 1.00 97.31 459 GLU A C 1
ATOM 3706 O O . GLU A 1 459 ? 18.887 -0.879 -24.913 1.00 97.31 459 GLU A O 1
ATOM 3711 N N . LEU A 1 460 ? 20.275 0.329 -26.218 1.00 97.69 460 LEU A N 1
ATOM 3712 C CA . LEU A 1 460 ? 19.244 1.258 -26.659 1.00 97.69 460 LEU A CA 1
ATOM 3713 C C . LEU A 1 460 ? 18.213 0.542 -27.537 1.00 97.69 460 LEU A C 1
ATOM 3715 O O . LEU A 1 460 ? 18.545 -0.245 -28.425 1.00 97.69 460 LEU A O 1
ATOM 3719 N N . CYS A 1 461 ? 16.948 0.851 -27.290 1.00 97.62 461 CYS A N 1
ATOM 3720 C CA . CYS A 1 461 ? 15.821 0.373 -28.066 1.00 97.62 461 CYS A CA 1
ATOM 3721 C C . CYS A 1 461 ? 15.788 1.030 -29.459 1.00 97.62 461 CYS A C 1
ATOM 3723 O O . CYS A 1 461 ? 16.092 2.222 -29.585 1.00 97.62 461 CYS A O 1
ATOM 3725 N N . PRO A 1 462 ? 15.329 0.308 -30.498 1.00 96.62 462 PRO A N 1
ATOM 3726 C CA . PRO A 1 462 ? 14.798 0.937 -31.701 1.00 96.62 462 PRO A CA 1
ATOM 3727 C C . PRO A 1 462 ? 13.670 1.924 -31.347 1.00 96.62 462 PRO A C 1
ATOM 3729 O O . PRO A 1 462 ? 12.913 1.661 -30.408 1.00 96.62 462 PRO A O 1
ATOM 3732 N N . PRO A 1 463 ? 13.507 3.028 -32.097 1.00 96.31 463 PRO A N 1
ATOM 3733 C CA . PRO A 1 463 ? 12.520 4.061 -31.775 1.00 96.31 463 PRO A CA 1
ATOM 3734 C C . PRO A 1 463 ? 11.080 3.527 -31.745 1.00 96.31 463 PRO A C 1
ATOM 3736 O O . PRO A 1 463 ? 10.273 3.955 -30.924 1.00 96.31 463 PRO A O 1
ATOM 3739 N N . GLU A 1 464 ? 10.764 2.533 -32.579 1.00 96.00 464 GLU A N 1
ATOM 3740 C CA . GLU A 1 464 ? 9.433 1.915 -32.638 1.00 96.00 464 GLU A CA 1
ATOM 3741 C C . GLU A 1 464 ? 9.043 1.110 -31.386 1.00 96.00 464 GLU A C 1
ATOM 3743 O O . GLU A 1 464 ? 7.868 0.797 -31.207 1.00 96.00 464 GLU A O 1
ATOM 3748 N N . VAL A 1 465 ? 9.986 0.822 -30.477 1.00 97.69 465 VAL A N 1
ATOM 3749 C CA . VAL A 1 465 ? 9.658 0.206 -29.180 1.00 97.69 465 VAL A CA 1
ATOM 3750 C C . VAL A 1 465 ? 8.715 1.096 -28.374 1.00 97.69 465 VAL A C 1
ATOM 3752 O O . VAL A 1 465 ? 7.850 0.564 -27.686 1.00 97.69 465 VAL A O 1
ATOM 3755 N N . GLY A 1 466 ? 8.833 2.426 -28.467 1.00 97.50 466 GLY A N 1
ATOM 3756 C CA . GLY A 1 466 ? 7.907 3.343 -27.795 1.00 97.50 466 GLY A CA 1
ATOM 3757 C C . GLY A 1 466 ? 6.465 3.137 -28.253 1.00 97.50 466 GLY A C 1
ATOM 3758 O O . GLY A 1 466 ? 5.618 2.783 -27.427 1.00 97.50 466 GLY A O 1
ATOM 3759 N N . PRO A 1 467 ? 6.187 3.283 -29.559 1.00 97.38 467 PRO A N 1
ATOM 3760 C CA . PRO A 1 467 ? 4.872 3.004 -30.104 1.00 97.38 467 PRO A CA 1
ATOM 3761 C C . PRO A 1 467 ? 4.352 1.578 -29.844 1.00 97.38 467 PRO A C 1
ATOM 3763 O O . PRO A 1 467 ? 3.217 1.417 -29.395 1.00 97.38 467 PRO A O 1
ATOM 3766 N N . GLU A 1 468 ? 5.168 0.541 -30.057 1.00 97.56 468 GLU A N 1
ATOM 3767 C CA . GLU A 1 468 ? 4.744 -0.854 -29.843 1.00 97.56 468 GLU A CA 1
ATOM 3768 C C . GLU A 1 468 ? 4.445 -1.152 -28.369 1.00 97.56 468 GLU A C 1
ATOM 3770 O O . GLU A 1 468 ? 3.424 -1.766 -28.038 1.00 97.56 468 GLU A O 1
ATOM 3775 N N . LEU A 1 469 ? 5.290 -0.671 -27.451 1.00 97.62 469 LEU A N 1
ATOM 3776 C CA . LEU A 1 469 ? 5.036 -0.824 -26.022 1.00 97.62 469 LEU A CA 1
ATOM 3777 C C . LEU A 1 469 ? 3.772 -0.072 -25.614 1.00 97.62 469 LEU A C 1
ATOM 3779 O O . LEU A 1 469 ? 3.003 -0.586 -24.804 1.00 97.62 469 LEU A O 1
ATOM 3783 N N . ARG A 1 470 ? 3.506 1.103 -26.199 1.00 97.44 470 ARG A N 1
ATOM 3784 C CA . ARG A 1 470 ? 2.285 1.853 -25.905 1.00 97.44 470 ARG A CA 1
ATOM 3785 C C . ARG A 1 470 ? 1.030 1.072 -26.285 1.00 97.44 470 ARG A C 1
ATOM 3787 O O . ARG A 1 470 ? 0.087 1.051 -25.495 1.00 97.44 470 ARG A O 1
ATOM 3794 N N . LEU A 1 471 ? 1.024 0.416 -27.449 1.00 96.12 471 LEU A N 1
ATOM 3795 C CA . LEU A 1 471 ? -0.094 -0.423 -27.903 1.00 96.12 471 LEU A CA 1
ATOM 3796 C C . LEU A 1 471 ? -0.355 -1.618 -26.980 1.00 96.12 471 LEU A C 1
ATOM 3798 O O . LEU A 1 471 ? -1.507 -2.052 -26.845 1.00 96.12 471 LEU A O 1
ATOM 3802 N N . LYS A 1 472 ? 0.713 -2.155 -26.383 1.00 96.00 472 LYS A N 1
ATOM 3803 C CA . LYS A 1 472 ? 0.678 -3.321 -25.500 1.00 96.00 472 LYS A CA 1
ATOM 3804 C C . LYS A 1 472 ? 0.314 -2.962 -24.056 1.00 96.00 472 LYS A C 1
ATOM 3806 O O . LYS A 1 472 ? -0.484 -3.666 -23.446 1.00 96.00 472 LYS A O 1
ATOM 3811 N N . TYR A 1 473 ? 0.889 -1.896 -23.505 1.00 95.62 473 TYR A N 1
ATOM 3812 C CA . TYR A 1 473 ? 0.770 -1.534 -22.094 1.00 95.62 473 TYR A CA 1
ATOM 3813 C C . TYR A 1 473 ? -0.462 -0.653 -21.848 1.00 95.62 473 TYR A C 1
ATOM 3815 O O . TYR A 1 473 ? -0.351 0.563 -21.745 1.00 95.62 473 TYR A O 1
ATOM 3823 N N . GLN A 1 474 ? -1.656 -1.242 -21.812 1.00 93.56 474 GLN A N 1
ATOM 3824 C CA . GLN A 1 474 ? -2.913 -0.481 -21.699 1.00 93.56 474 GLN A CA 1
ATOM 3825 C C . GLN A 1 474 ? -3.352 -0.236 -20.249 1.00 93.56 474 GLN A C 1
ATOM 3827 O O . GLN A 1 474 ? -4.074 0.713 -19.961 1.00 93.56 474 GLN A O 1
ATOM 3832 N N . ASP A 1 475 ? -2.883 -1.065 -19.326 1.00 92.94 475 ASP A N 1
ATOM 3833 C CA . ASP A 1 475 ? -3.183 -1.041 -17.896 1.00 92.94 475 ASP A CA 1
ATOM 3834 C C . ASP A 1 475 ? -2.170 -0.216 -17.081 1.00 92.94 475 ASP A C 1
ATOM 3836 O O . ASP A 1 475 ? -1.998 -0.432 -15.882 1.00 92.94 475 ASP A O 1
ATOM 3840 N N . GLN A 1 476 ? -1.511 0.759 -17.716 1.00 92.88 476 GLN A N 1
ATOM 3841 C CA . GLN A 1 476 ? -0.582 1.667 -17.043 1.00 92.88 476 GLN A CA 1
ATOM 3842 C C . GLN A 1 476 ? -1.277 2.383 -15.870 1.00 92.88 476 GLN A C 1
ATOM 3844 O O . GLN A 1 476 ? -2.395 2.860 -16.049 1.00 92.88 476 GLN A O 1
ATOM 3849 N N . PRO A 1 477 ? -0.673 2.487 -14.675 1.00 90.44 477 PRO A N 1
ATOM 3850 C CA . PRO A 1 477 ? -1.231 3.266 -13.568 1.00 90.44 477 PRO A CA 1
ATOM 3851 C C . PRO A 1 477 ? -1.373 4.760 -13.895 1.00 90.44 477 PRO A C 1
ATOM 3853 O O . PRO A 1 477 ? -0.583 5.308 -14.662 1.00 90.44 477 PRO A O 1
ATOM 3856 N N . LEU A 1 478 ? -2.368 5.426 -13.301 1.00 84.38 478 LEU A N 1
ATOM 3857 C CA . LEU A 1 478 ? -2.558 6.875 -13.438 1.00 84.38 478 LEU A CA 1
ATOM 3858 C C . LEU A 1 478 ? -1.323 7.630 -12.907 1.00 84.38 478 LEU A C 1
ATOM 3860 O O . LEU A 1 478 ? -0.776 7.259 -11.869 1.00 84.38 478 LEU A O 1
ATOM 3864 N N . TYR A 1 479 ? -0.883 8.655 -13.637 1.00 85.75 479 TYR A N 1
ATOM 3865 C CA . TYR A 1 479 ? 0.313 9.471 -13.381 1.00 85.75 479 TYR A CA 1
ATOM 3866 C C . TYR A 1 479 ? 1.651 8.715 -13.413 1.00 85.75 479 TYR A C 1
ATOM 3868 O O . TYR A 1 479 ? 2.681 9.225 -12.968 1.00 85.75 479 TYR A O 1
ATOM 3876 N N . GLU A 1 480 ? 1.678 7.501 -13.968 1.00 88.44 480 GLU A N 1
ATOM 3877 C CA . GLU A 1 480 ? 2.931 6.805 -14.242 1.00 88.44 480 GLU A CA 1
ATOM 3878 C C . GLU A 1 480 ? 3.588 7.337 -15.521 1.00 88.44 480 GLU A C 1
ATOM 3880 O O . GLU A 1 480 ? 2.949 7.400 -16.569 1.00 88.44 480 GLU A O 1
ATOM 3885 N N . TRP A 1 481 ? 4.901 7.576 -15.460 1.00 92.19 481 TRP A N 1
ATOM 3886 C CA . TRP A 1 481 ? 5.743 7.920 -16.607 1.00 92.19 481 TRP A CA 1
ATOM 3887 C C . TRP A 1 481 ? 6.774 6.824 -16.880 1.00 92.19 481 TRP A C 1
ATOM 3889 O O . TRP A 1 481 ? 7.477 6.378 -15.967 1.00 92.19 481 TRP A O 1
ATOM 3899 N N . THR A 1 482 ? 6.880 6.399 -18.140 1.00 96.31 482 THR A N 1
ATOM 3900 C CA . THR A 1 482 ? 7.851 5.396 -18.600 1.00 96.31 482 THR A CA 1
ATOM 3901 C C . THR A 1 482 ? 8.533 5.869 -19.880 1.00 96.31 482 THR A C 1
ATOM 3903 O O . THR A 1 482 ? 7.876 6.035 -20.899 1.00 96.31 482 THR A O 1
ATOM 3906 N N . TYR A 1 483 ? 9.850 6.042 -19.857 1.00 97.81 483 TYR A N 1
ATOM 3907 C CA . TYR A 1 483 ? 10.625 6.561 -20.985 1.00 97.81 483 TYR A CA 1
ATOM 3908 C C . TYR A 1 483 ? 11.390 5.460 -21.713 1.00 97.81 483 TYR A C 1
ATOM 3910 O O . TYR A 1 483 ? 11.861 4.503 -21.100 1.00 97.81 483 TYR A O 1
ATOM 3918 N N . ILE A 1 484 ? 11.542 5.588 -23.025 1.00 98.44 484 ILE A N 1
ATOM 3919 C CA . ILE A 1 484 ? 12.295 4.628 -23.826 1.00 98.44 484 ILE A CA 1
ATOM 3920 C C . ILE A 1 484 ? 13.756 5.061 -23.871 1.00 98.44 484 ILE A C 1
ATOM 3922 O O . ILE A 1 484 ? 14.077 6.152 -24.335 1.00 98.44 484 ILE A O 1
ATOM 3926 N N . GLY A 1 485 ? 14.653 4.191 -23.416 1.00 97.88 485 GLY A N 1
ATOM 3927 C CA . GLY A 1 485 ? 16.085 4.343 -23.626 1.00 97.88 485 GLY A CA 1
ATOM 3928 C C . GLY A 1 485 ? 16.408 4.055 -25.084 1.00 97.88 485 GLY A C 1
ATOM 3929 O O . GLY A 1 485 ? 16.681 2.915 -25.444 1.00 97.88 485 GLY A O 1
ATOM 3930 N N . MET A 1 486 ? 16.324 5.074 -25.932 1.00 97.81 486 MET A N 1
ATOM 3931 C CA . MET A 1 486 ? 16.560 5.005 -27.375 1.00 97.81 486 MET A CA 1
ATOM 3932 C C . MET A 1 486 ? 17.524 6.105 -27.807 1.00 97.81 486 MET A C 1
ATOM 3934 O O . MET A 1 486 ? 17.730 7.088 -27.095 1.00 97.81 486 MET A O 1
ATOM 3938 N N . LYS A 1 487 ? 18.093 5.970 -29.007 1.00 96.94 487 LYS A N 1
ATOM 3939 C CA . LYS A 1 487 ? 18.795 7.100 -29.619 1.00 96.94 487 LYS A CA 1
ATOM 3940 C C . LYS A 1 487 ? 17.807 8.254 -29.801 1.00 96.94 487 LYS A C 1
ATOM 3942 O O . LYS A 1 487 ? 16.694 8.031 -30.274 1.00 96.94 487 LYS A O 1
ATOM 3947 N N . GLN A 1 488 ? 18.217 9.458 -29.420 1.00 96.88 488 GLN A N 1
ATOM 3948 C CA . GLN A 1 488 ? 17.381 10.643 -29.531 1.00 96.88 488 GLN A CA 1
ATOM 3949 C C . GLN A 1 488 ? 17.033 10.941 -30.993 1.00 96.88 488 GLN A C 1
ATOM 3951 O O . GLN A 1 488 ? 17.864 10.762 -31.889 1.00 96.88 488 GLN A O 1
ATOM 3956 N N . ILE A 1 489 ? 15.811 11.420 -31.210 1.00 96.62 489 ILE A N 1
ATOM 3957 C CA . ILE A 1 489 ? 15.338 11.973 -32.480 1.00 96.62 489 ILE A CA 1
ATOM 3958 C C . ILE A 1 489 ? 15.123 13.464 -32.248 1.00 96.62 489 ILE A C 1
ATOM 3960 O O . ILE A 1 489 ? 14.435 13.842 -31.300 1.00 96.62 489 ILE A O 1
ATOM 3964 N N . ALA A 1 490 ? 15.747 14.295 -33.080 1.00 91.81 490 ALA A N 1
ATOM 3965 C CA . ALA A 1 490 ? 15.559 15.733 -33.002 1.00 91.81 490 ALA A CA 1
ATOM 3966 C C . ALA A 1 490 ? 14.159 16.110 -33.505 1.00 91.81 490 ALA A C 1
ATOM 3968 O O . ALA A 1 490 ? 13.716 15.600 -34.539 1.00 91.81 490 ALA A O 1
ATOM 3969 N N . ASP A 1 491 ? 13.473 16.996 -32.790 1.00 85.81 491 ASP A N 1
ATOM 3970 C CA . ASP A 1 491 ? 12.246 17.605 -33.294 1.00 85.81 491 ASP A CA 1
ATOM 3971 C C . ASP A 1 491 ? 12.550 18.629 -34.407 1.00 85.81 491 ASP A C 1
ATOM 3973 O O . ASP A 1 491 ? 13.676 18.767 -34.899 1.00 85.81 491 ASP A O 1
ATOM 3977 N N . SER A 1 492 ? 11.520 19.320 -34.884 1.00 86.12 492 SER A N 1
ATOM 3978 C CA . SER A 1 492 ? 11.637 20.346 -35.920 1.00 86.12 492 SER A CA 1
ATOM 3979 C C . SER A 1 492 ? 12.424 21.589 -35.499 1.00 86.12 492 SER A C 1
ATOM 3981 O O . SER A 1 492 ? 12.960 22.253 -36.385 1.00 86.12 492 SER A O 1
ATOM 3983 N N . ASP A 1 493 ? 12.590 21.834 -34.199 1.00 84.56 493 ASP A N 1
ATOM 3984 C CA . ASP A 1 493 ? 13.428 22.908 -33.655 1.00 84.56 493 ASP A CA 1
ATOM 3985 C C . ASP A 1 493 ? 14.864 22.430 -33.341 1.00 84.56 493 ASP A C 1
ATOM 3987 O O . ASP A 1 493 ? 15.721 23.212 -32.925 1.00 84.56 493 ASP A O 1
ATOM 3991 N N . GLY A 1 494 ? 15.168 21.153 -33.602 1.00 87.62 494 GLY A N 1
ATOM 3992 C CA . GLY A 1 494 ? 16.488 20.552 -33.411 1.00 87.62 494 GLY A CA 1
ATOM 3993 C C . GLY A 1 494 ? 16.731 20.016 -31.999 1.00 87.62 494 GLY A C 1
ATOM 3994 O O . GLY A 1 494 ? 17.845 19.583 -31.691 1.00 87.62 494 GLY A O 1
ATOM 3995 N N . TYR A 1 495 ? 15.714 20.014 -31.141 1.00 89.62 495 TYR A N 1
ATOM 3996 C CA . TYR A 1 495 ? 15.833 19.567 -29.763 1.00 89.62 495 TYR A CA 1
ATOM 3997 C C . TYR A 1 495 ? 15.761 18.040 -29.669 1.00 89.62 495 TYR A C 1
ATOM 3999 O O . TYR A 1 495 ? 14.912 17.421 -30.307 1.00 89.62 495 TYR A O 1
ATOM 4007 N N . PRO A 1 496 ? 16.649 17.386 -28.900 1.00 95.31 496 PRO A N 1
ATOM 4008 C CA . PRO A 1 496 ? 16.730 15.930 -28.855 1.00 95.31 496 PRO A CA 1
ATOM 4009 C C . PRO A 1 496 ? 15.655 15.330 -27.940 1.00 95.31 496 PRO A C 1
ATOM 4011 O O . PRO A 1 496 ? 15.653 15.579 -26.735 1.00 95.31 496 PRO A O 1
ATOM 4014 N N . TYR A 1 497 ? 14.796 14.467 -28.483 1.00 96.69 497 TYR A N 1
ATOM 4015 C CA . TYR A 1 497 ? 13.724 13.801 -27.740 1.00 96.69 497 TYR A CA 1
ATOM 4016 C C . TYR A 1 497 ? 13.833 12.270 -27.763 1.00 96.69 497 TYR A C 1
ATOM 4018 O O . TYR A 1 497 ? 14.371 11.666 -28.694 1.00 96.69 497 TYR A O 1
ATOM 4026 N N . VAL A 1 498 ? 13.259 11.627 -26.744 1.00 97.94 498 VAL A N 1
ATOM 4027 C CA . VAL A 1 498 ? 12.957 10.185 -26.710 1.00 97.94 498 VAL A CA 1
ATOM 4028 C C . VAL A 1 498 ? 11.468 9.955 -26.475 1.00 97.94 498 VAL A C 1
ATOM 4030 O O . VAL A 1 498 ? 10.785 10.808 -25.908 1.00 97.94 498 VAL A O 1
ATOM 4033 N N . PHE A 1 499 ? 10.945 8.796 -26.877 1.00 98.25 499 PHE A N 1
ATOM 4034 C CA . PHE A 1 499 ? 9.546 8.473 -26.601 1.00 98.25 499 PHE A CA 1
ATOM 4035 C C . PHE A 1 499 ? 9.300 8.221 -25.109 1.00 98.25 499 PHE A C 1
ATOM 4037 O O . PHE A 1 499 ? 10.126 7.636 -24.405 1.00 98.25 499 PHE A O 1
ATOM 4044 N N . GLY A 1 500 ? 8.124 8.629 -24.644 1.00 97.44 500 GLY A N 1
ATOM 4045 C CA . GLY A 1 500 ? 7.602 8.380 -23.309 1.00 97.44 500 GLY A CA 1
ATOM 4046 C C . GLY A 1 500 ? 6.163 7.875 -23.359 1.00 97.44 500 GLY A C 1
ATOM 4047 O O . GLY A 1 500 ? 5.409 8.178 -24.279 1.00 97.44 500 GLY A O 1
ATOM 4048 N N . LEU A 1 501 ? 5.797 7.074 -22.369 1.00 97.44 501 LEU A N 1
ATOM 4049 C CA . LEU A 1 501 ? 4.467 6.531 -22.151 1.00 97.44 501 LEU A CA 1
ATOM 4050 C 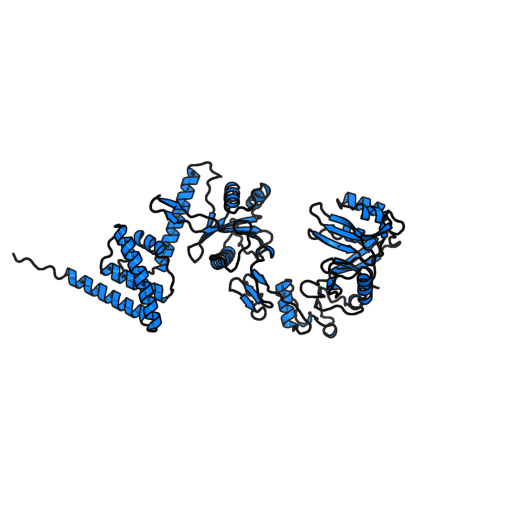C . LEU A 1 501 ? 3.921 7.149 -20.868 1.00 97.44 501 LEU A C 1
ATOM 4052 O O . LEU A 1 501 ? 4.519 6.992 -19.800 1.00 97.44 501 LEU A O 1
ATOM 4056 N N . GLU A 1 502 ? 2.764 7.783 -20.968 1.00 94.75 502 GLU A N 1
ATOM 4057 C CA . GLU A 1 502 ? 2.070 8.425 -19.852 1.00 94.75 502 GLU A CA 1
ATOM 4058 C C . GLU A 1 502 ? 0.625 7.922 -19.788 1.00 94.75 502 GLU A C 1
ATOM 4060 O O . GLU A 1 502 ? 0.015 7.607 -20.817 1.00 94.75 502 GLU A O 1
ATOM 4065 N N . ARG A 1 503 ? 0.077 7.852 -18.573 1.00 91.88 503 ARG A N 1
ATOM 4066 C CA . ARG A 1 503 ? -1.370 7.852 -18.362 1.00 91.88 503 ARG A CA 1
ATOM 4067 C C . ARG A 1 503 ? -1.754 9.047 -17.500 1.00 91.88 503 ARG A C 1
ATOM 4069 O O . ARG A 1 503 ? -1.334 9.117 -16.348 1.00 91.88 503 ARG A O 1
ATOM 4076 N N . SER A 1 504 ? -2.590 9.922 -18.036 1.00 89.38 504 SER A N 1
ATOM 4077 C CA . SER A 1 504 ? -3.184 11.049 -17.318 1.00 89.38 504 SER A CA 1
ATOM 4078 C C . SER A 1 504 ? -4.696 10.854 -17.189 1.00 89.38 504 SER A C 1
ATOM 4080 O O . SER A 1 504 ? -5.238 9.820 -17.600 1.00 89.38 504 SER A O 1
ATOM 4082 N N . ASP A 1 505 ? -5.383 11.841 -16.616 1.00 86.19 505 ASP A N 1
ATOM 4083 C CA . ASP A 1 505 ? -6.847 11.859 -16.555 1.00 86.19 505 ASP A CA 1
ATOM 4084 C C . ASP A 1 505 ? -7.485 11.831 -17.957 1.00 86.19 505 ASP A C 1
ATOM 4086 O O . ASP A 1 505 ? -8.555 11.251 -18.138 1.00 86.19 505 ASP A O 1
ATOM 4090 N N . ASP A 1 506 ? -6.774 12.340 -18.970 1.00 87.69 506 ASP A N 1
ATOM 4091 C CA . ASP A 1 506 ? -7.189 12.344 -20.380 1.00 87.69 506 ASP A CA 1
ATOM 4092 C C . ASP A 1 506 ? -6.902 11.017 -21.115 1.00 87.69 506 ASP A C 1
ATOM 4094 O O . ASP A 1 506 ? -7.129 10.896 -22.322 1.00 87.69 506 ASP A O 1
ATOM 4098 N N . GLY A 1 507 ? -6.384 10.004 -20.413 1.00 92.25 507 GLY A N 1
ATOM 4099 C CA . GLY A 1 507 ? -6.165 8.659 -20.943 1.00 92.25 507 GLY A CA 1
ATOM 4100 C C . GLY A 1 507 ? -4.699 8.312 -21.209 1.00 92.25 507 GLY A C 1
ATOM 4101 O O . GLY A 1 507 ? -3.794 8.756 -20.504 1.00 92.25 507 GLY A O 1
ATOM 4102 N N . LEU A 1 508 ? -4.461 7.432 -22.187 1.00 96.31 508 LEU A N 1
ATOM 4103 C CA . LEU A 1 508 ? -3.130 6.911 -22.521 1.00 96.31 508 LEU A CA 1
ATOM 4104 C C . LEU A 1 508 ? -2.452 7.781 -23.579 1.00 96.31 508 LEU A C 1
ATOM 4106 O O . LEU A 1 508 ? -3.039 8.045 -24.627 1.00 96.31 508 LEU A O 1
ATOM 4110 N N . TRP A 1 509 ? -1.192 8.135 -23.343 1.00 97.88 509 TRP A N 1
ATOM 4111 C CA . TRP A 1 509 ? -0.404 8.998 -24.220 1.00 97.88 509 TRP A CA 1
ATOM 4112 C C . TRP A 1 509 ? 0.882 8.320 -24.694 1.00 97.88 509 TRP A C 1
ATOM 4114 O O . TRP A 1 509 ? 1.540 7.593 -23.936 1.00 97.88 509 TRP A O 1
ATOM 4124 N N . LEU A 1 510 ? 1.245 8.595 -25.950 1.00 97.88 510 LEU A N 1
ATOM 4125 C CA . LEU A 1 510 ? 2.620 8.563 -26.439 1.00 97.88 510 LEU A CA 1
ATOM 4126 C C . LEU A 1 510 ? 3.151 10.003 -26.481 1.00 97.88 510 LEU A C 1
ATOM 4128 O O . LEU A 1 510 ? 2.596 10.863 -27.167 1.00 97.88 510 LEU A O 1
ATOM 4132 N N . TYR A 1 511 ? 4.231 10.254 -25.750 1.00 94.25 511 TYR A N 1
ATOM 4133 C CA . TYR A 1 511 ? 4.816 11.574 -25.541 1.00 94.25 511 TYR A CA 1
ATOM 4134 C C . TYR A 1 511 ? 6.264 11.637 -26.050 1.00 94.25 511 TYR A C 1
ATOM 4136 O O . TYR A 1 511 ? 6.915 10.606 -26.221 1.00 94.25 511 TYR A O 1
ATOM 4144 N N . GLY A 1 512 ? 6.777 12.845 -26.288 1.00 93.62 512 GLY A N 1
ATOM 4145 C CA . GLY A 1 512 ? 8.188 13.102 -26.570 1.00 93.62 512 GLY A CA 1
ATOM 4146 C C . GLY A 1 512 ? 8.825 13.780 -25.362 1.00 93.62 512 GLY A C 1
ATOM 4147 O O . GLY A 1 512 ? 8.465 14.905 -25.033 1.00 93.62 512 GLY A O 1
ATOM 4148 N N . ARG A 1 513 ? 9.774 13.120 -24.694 1.00 94.31 513 ARG A N 1
ATOM 4149 C CA . ARG A 1 513 ? 10.528 13.683 -23.563 1.00 94.31 513 ARG A CA 1
ATOM 4150 C C . ARG A 1 513 ? 11.862 14.240 -24.037 1.00 94.31 513 ARG A C 1
ATOM 4152 O O . ARG A 1 513 ? 12.649 13.498 -24.623 1.00 94.31 513 ARG A O 1
ATOM 4159 N N . TRP A 1 514 ? 12.106 15.519 -23.756 1.00 93.31 514 TRP A N 1
ATOM 4160 C CA . TRP A 1 514 ? 13.401 16.160 -23.986 1.00 93.31 514 TRP A CA 1
ATOM 4161 C C . TRP A 1 514 ? 14.491 15.322 -23.332 1.00 93.31 514 TRP A C 1
ATOM 4163 O O . TRP A 1 514 ? 14.298 14.897 -22.201 1.00 93.31 514 TRP A O 1
ATOM 4173 N N . ALA A 1 515 ? 15.589 15.032 -24.019 1.00 94.31 515 ALA A N 1
ATOM 4174 C CA . ALA A 1 515 ? 16.629 14.109 -23.571 1.00 94.31 515 ALA A CA 1
ATOM 4175 C C . ALA A 1 515 ? 18.003 14.477 -24.137 1.00 94.31 515 ALA A C 1
ATOM 4177 O O . ALA A 1 515 ? 18.721 13.633 -24.683 1.00 94.31 515 ALA A O 1
ATOM 4178 N N . GLU A 1 516 ? 18.382 15.748 -24.013 1.00 95.12 516 GLU A N 1
ATOM 4179 C CA . GLU A 1 516 ? 19.747 16.158 -24.338 1.00 95.12 516 GLU A CA 1
ATOM 4180 C C . GLU A 1 516 ? 20.783 15.388 -23.494 1.00 95.12 516 GLU A C 1
ATOM 4182 O O . GLU A 1 516 ? 20.460 14.898 -22.403 1.00 95.12 516 GLU A O 1
ATOM 4187 N N . PRO A 1 517 ? 22.034 15.276 -23.971 1.00 93.56 517 PRO A N 1
ATOM 4188 C CA . PRO A 1 517 ? 23.083 14.507 -23.295 1.00 93.56 517 PRO A CA 1
ATOM 4189 C C . PRO A 1 517 ? 23.295 14.869 -21.817 1.00 93.56 517 PRO A C 1
ATOM 4191 O O . PRO A 1 517 ? 23.556 13.990 -20.993 1.00 93.56 517 PRO A O 1
ATOM 4194 N N . THR A 1 518 ? 23.142 16.152 -21.477 1.00 94.88 518 THR A N 1
ATOM 4195 C CA . THR A 1 518 ? 23.354 16.728 -20.140 1.00 94.88 518 THR A CA 1
ATOM 4196 C C . THR A 1 518 ? 22.114 16.770 -19.254 1.00 94.88 518 THR A C 1
ATOM 4198 O O . THR A 1 518 ? 22.250 17.028 -18.059 1.00 94.88 518 THR A O 1
ATOM 4201 N N . ASP A 1 519 ? 20.925 16.494 -19.795 1.00 94.94 519 ASP A N 1
ATOM 4202 C CA . ASP A 1 519 ? 19.684 16.579 -19.030 1.00 94.94 519 ASP A CA 1
ATOM 4203 C C . ASP A 1 519 ? 19.618 15.498 -17.955 1.00 94.94 519 ASP A C 1
ATOM 4205 O O . ASP A 1 519 ? 19.965 14.334 -18.186 1.00 94.94 519 ASP A O 1
ATOM 4209 N N . GLN A 1 520 ? 19.175 15.903 -16.769 1.00 96.44 520 GLN A N 1
ATOM 4210 C CA . GLN A 1 520 ? 19.154 15.056 -15.590 1.00 96.44 520 GLN A CA 1
ATOM 4211 C C . GLN A 1 520 ? 17.838 14.307 -15.464 1.00 96.44 520 GLN A C 1
ATOM 4213 O O . GLN A 1 520 ? 16.756 14.813 -15.759 1.00 96.44 520 GLN A O 1
ATOM 4218 N N . TRP A 1 521 ? 17.925 13.086 -14.952 1.00 95.62 521 TRP A N 1
ATOM 4219 C CA . TRP A 1 521 ? 16.763 12.236 -14.785 1.00 95.62 521 TRP A CA 1
ATOM 4220 C C . TRP A 1 521 ? 16.490 11.919 -13.318 1.00 95.62 521 TRP A C 1
ATOM 4222 O O . TRP A 1 521 ? 17.363 11.435 -12.603 1.00 95.62 521 TRP A O 1
ATOM 4232 N N . ALA A 1 522 ? 15.250 12.131 -12.875 1.00 94.62 522 ALA A N 1
ATOM 4233 C CA . ALA A 1 522 ? 14.842 11.789 -11.518 1.00 94.62 522 ALA A CA 1
ATOM 4234 C C . ALA A 1 522 ? 14.896 10.270 -11.279 1.00 94.62 522 ALA A C 1
ATOM 4236 O O . ALA A 1 522 ? 14.386 9.487 -12.080 1.00 94.62 522 ALA A O 1
ATOM 4237 N N . LEU A 1 523 ? 15.434 9.846 -10.131 1.00 94.94 523 LEU A N 1
ATOM 4238 C CA . LEU A 1 523 ? 15.593 8.422 -9.788 1.00 94.94 523 LEU A CA 1
ATOM 4239 C C . LEU A 1 523 ? 14.288 7.609 -9.814 1.00 94.94 523 LEU A C 1
ATOM 4241 O O . LEU A 1 523 ? 14.325 6.405 -10.073 1.00 94.94 523 LEU A O 1
ATOM 4245 N N . GLY A 1 524 ? 13.148 8.253 -9.544 1.00 92.00 524 GLY A N 1
ATOM 4246 C CA . GLY A 1 524 ? 11.822 7.629 -9.565 1.00 92.00 524 GLY A CA 1
ATOM 4247 C C . GLY A 1 524 ? 11.240 7.417 -10.966 1.00 92.00 524 GLY A C 1
ATOM 4248 O O . GLY A 1 524 ? 10.295 6.642 -11.115 1.00 92.00 524 GLY A O 1
ATOM 4249 N N . HIS A 1 525 ? 11.793 8.061 -12.001 1.00 92.50 525 HIS A N 1
ATOM 4250 C CA . HIS A 1 525 ? 11.349 7.855 -13.379 1.00 92.50 525 HIS A CA 1
ATOM 4251 C C . HIS A 1 525 ? 11.655 6.431 -13.836 1.00 92.50 525 HIS A C 1
ATOM 4253 O O . HIS A 1 525 ? 12.694 5.864 -13.491 1.00 92.50 525 HIS A O 1
ATOM 4259 N N . ARG A 1 526 ? 10.756 5.852 -14.640 1.00 96.00 526 ARG A N 1
ATOM 4260 C CA . ARG A 1 526 ? 10.969 4.537 -15.247 1.00 96.00 526 ARG A CA 1
ATOM 4261 C C . ARG A 1 526 ? 11.564 4.673 -16.635 1.00 96.00 526 ARG A C 1
ATOM 4263 O O . ARG A 1 526 ? 11.192 5.560 -17.397 1.00 96.00 526 ARG A O 1
ATOM 4270 N N . CYS A 1 527 ? 12.454 3.753 -16.963 1.00 97.12 527 CYS A N 1
ATOM 4271 C CA . CYS A 1 527 ? 13.100 3.648 -18.257 1.00 97.12 527 CYS A CA 1
ATOM 4272 C C . CYS A 1 527 ? 12.955 2.226 -18.803 1.00 97.12 527 CYS A C 1
ATOM 4274 O O . CYS A 1 527 ? 12.846 1.266 -18.035 1.00 97.12 527 CYS A O 1
ATOM 4276 N N . VAL A 1 528 ? 12.926 2.105 -20.128 1.00 98.44 528 VAL A N 1
ATOM 4277 C CA . VAL A 1 528 ? 12.832 0.837 -20.853 1.00 98.44 528 VAL A CA 1
ATOM 4278 C C . VAL A 1 528 ? 14.044 0.686 -21.747 1.00 98.44 528 VAL A C 1
ATOM 4280 O O . VAL A 1 528 ? 14.279 1.517 -22.622 1.00 98.44 528 VAL A O 1
ATOM 4283 N N . PHE A 1 529 ? 14.769 -0.407 -21.565 1.00 98.50 529 PHE A N 1
ATOM 4284 C CA . PHE A 1 529 ? 15.890 -0.776 -22.416 1.00 98.50 529 PHE A CA 1
ATOM 4285 C C . PHE A 1 529 ? 15.693 -2.169 -22.991 1.00 98.50 529 PHE A C 1
ATOM 4287 O O . PHE A 1 529 ? 14.966 -2.997 -22.438 1.00 98.50 529 PHE A O 1
ATOM 4294 N N . ARG A 1 530 ? 16.393 -2.439 -24.086 1.00 97.56 530 ARG A N 1
ATOM 4295 C CA . ARG A 1 530 ? 16.483 -3.765 -24.679 1.00 97.56 530 ARG A CA 1
ATOM 4296 C C . ARG A 1 530 ? 17.541 -4.583 -23.939 1.00 97.56 530 ARG A C 1
ATOM 4298 O O . ARG A 1 530 ? 18.602 -4.059 -23.604 1.00 97.56 530 ARG A O 1
ATOM 4305 N N . ILE A 1 531 ? 17.283 -5.868 -23.704 1.00 96.12 531 ILE A N 1
ATOM 4306 C CA . ILE A 1 531 ? 18.321 -6.794 -23.229 1.00 96.12 531 ILE A CA 1
ATOM 4307 C C . ILE A 1 531 ? 19.283 -7.065 -24.389 1.00 96.12 531 ILE A C 1
ATOM 4309 O O . ILE A 1 531 ? 18.859 -7.463 -25.478 1.00 96.12 531 ILE A O 1
ATOM 4313 N N . ARG A 1 532 ? 20.582 -6.844 -24.161 1.00 89.44 532 ARG A N 1
ATOM 4314 C CA . ARG A 1 532 ? 21.610 -7.061 -25.180 1.00 89.44 532 ARG A CA 1
ATOM 4315 C C . ARG A 1 532 ? 21.711 -8.549 -25.514 1.00 89.44 532 ARG A C 1
ATOM 4317 O O . ARG A 1 532 ? 21.912 -9.366 -24.613 1.00 89.44 532 ARG A O 1
ATOM 4324 N N . LYS A 1 533 ? 21.610 -8.879 -26.804 1.00 75.88 533 LYS A N 1
ATOM 4325 C CA . LYS A 1 533 ? 21.784 -10.252 -27.307 1.00 75.88 533 LYS A CA 1
ATOM 4326 C C . LYS A 1 533 ? 23.201 -10.792 -27.063 1.00 75.88 533 LYS A C 1
ATOM 4328 O O . LYS A 1 533 ? 24.184 -10.014 -26.984 1.00 75.88 533 LYS A O 1
#

Foldseek 3Di:
DDDDDDPPVVVVLVVLLVVLVVLLCVLLVVDDPVVSVVLVVLLVVLLVVLQVVCVVVVLDDCPSNLSSLSSSLSSNQVSPPSDDDSVLLSQLCSVPVCVSVDNDDHSLVSSVVSLVVQVVVVQVVLVVVCVVDDNQLRRDFAFQAAFPVSFKTKTWDQDLNSQVVQCVQLVHHQPNDPVVNVCSVVVQKIKMFIATSWDQDPVVSDTDRGGTAWIWIAGPVQLEGAAIAGRPRHADAPPPPCNLRVLRNVVVQQQGADPVRHGSNRQEYDVVNCVNPAAAEQWWQWSVGIDGLVPDDPPPSTRTHDHHHYKDAPPQQLVNVQSVCCVPVVDHDDSLLEAADPVSDDLSHQEYAAAFAFQRLVPDDPSHPWYANIPPQFTKDKDKFWWADDALVRLVVVCVVVVEAEDPQRSQLSVDPLLDTDHDTDIFIKIKGFLVSLVDPFWDALQVSQVSCVRRQWHFDRQCCLSRVLVVPQPDDEAAKEWGRHFFGAGPVRFTWTWMWHQYPSGTYTYTDGHPRGDTDDRRHMYMTTRHD

Radius of gyration: 34.42 Å; chains: 1; bounding box: 81×46×119 Å

Sequence (533 aa):
METRPSTEHSMGDSRVIEKMNKGYEEALAPFSPEKRQKKEQLINNTFQSLSQRIATRGDFELTPERQAVLRLKLARHFQKTDEVDPSTLFDALVETPKFIDTDKGSLMRLMEVHQQKTLQRIAEARKRRAELGDKESFNPYENLFTTKSGNYYMARLLNMPHLEAESAYMKHCVGTSDSYINQIKRGDIEILSFRNVPKINQRTQKLEGDTPIITIEYNLRTNTIEQMKKKGDEYLDPSDPYYKDVIDALKQLRTTRTDAGKLRNFVKIQPSELENIKVRDGYVLTESGETSFRNFNPDSGLFVFKLGKMPIEARTSRQDASKIVRLVEGLNFQPEEIAITREQVTSRTKIFIGKPFPGFFKWLPDSIQHVYTSFPEGKVVRESVVAGGKTGKEYEQVFTQRGINISGWAKDMMGKPEFVTLRRSEKIDLVRLTIGGLGFTDNPTTDQLYQKAQELGLELCPPEVGPELRLKYQDQPLYEWTYIGMKQIADSDGYPYVFGLERSDDGLWLYGRWAEPTDQWALGHRCVFRIRK

Organism: NCBI:txid1618572